Protein 3K01 (pdb70)

InterPro domains:
  IPR006059 Bacterial-type extracellular solute-binding protein [PF01547] (48-338)

Foldseek 3Di:
DDDAAAEEAEEEAQDDPQQQVVVVVLLCCLCVVGVRYHYHYDYDHNVCQLVVQCVCVVVVHDHGQKYKAKLLRLQQCVVVPWFAFCPPHLLCVPDDQFDPQQQVSQDDPHTGFWAGFFKKWKWKKFQQVLLVQLPHDDAQALVSLLVSQVSSCVRPVAAAEAQEQQFLLSLVQLLQLLVWAQADPVQQAGTCLPVSVLVSLVSVQCCVVSRNYDYDNPPRVVVRLLCCLARSHGIYMDMPVCLVSSCVGPSNVPVVRMAIGADHHYDHHGATAMIHITMGGTNSDPRNNVSSVSSSSCLDLVNSLSCCLSPVTHHRGNVNCPPVSNVPRPNCVRGVNNVVRYDHFPNHSCRVVLRVLSSVLSSCSNVPNDRSNVSSVSSSVVVCVVSVPGD

Organism: Streptomyces glaucescens (NCBI:txid1907)

Sequence (391 aa):
AMVELSGTVTFWDTSNEAEKATYQALAEGFEKEHPKVDVKYVNVPFGEANAKFKNAAGGNSGAPDVMRTTEEVAWVADFASIGYLAPLDGTPALDDGSDHLPQAAASTRYEGKTYAVPQVIDTLALFYNKELLTKAGVEVPGSVAELKTAAAEITEKTGATGLYLRGDDPYWFLPYLYGEGGDLVDEKNKTTVTVDDDEAGVRAYRVIKDLVDSKAAITDASSDGWNNMQNAFKSGKVAMMVNGPWAIEDVKAGARFKDAGNLGVAPVPAGSAGQGSPQGGWNLSSVYAGSKNLDASYAFVKYMSSSAKVQQQTTEKLSLLPTRTSVYEVPSVADNEMMVKFFKPAVDKAVERPWIAEGNALFEPIRLQMANVLSGETSPDEAAANTGDDAYRRKLLKDYK

Secondary structure (DSSP, 8-state):
------EEEEEEE---TTTHHHHHHHHHTHHHH-TTEEEEEEE--HHHHHHHHHHHHHTTSS--SEEEEEHHHHHHHHHTT-B---TTSGGG-S-TTB-HHHHHTTEETTEE--EEEEEEE-EEEEEHHHHHHHT-PPPSBHHHHHHHHHHHHHHHS-EEEE---S-GGGGHHHHHHTT--SEETTTTEE-TTSHHHHHHHHHHHHHHHTTSEE--SS-HHHHHHHHHHHTSEEEEEE-GGGHHHHHTSTT-SSGGGEEEEEPPB-SS---EEEEEEEEEEBTT-S-HHHHHHHHHHHHSHHHHHHHHHHH-PPBSBGGGGGSHHHHT-HHHHHHHHHHTTEEPPP-STTGGGGHHHHHHHHHHHHTTSS-HHHHHHHHHHHHHHHSTT--

Nearest PDB structures (foldseek):
  3k02-assembly1_A  TM=8.763E-01  e=1.739E-70  Streptomyces glaucescens
  8art-assembly2_B  TM=8.583E-01  e=4.465E-40  Streptomyces scabiei
  8art-assembly1_A  TM=8.569E-01  e=2.187E-39  Streptomyces scabiei
  3uor-assembly2_B  TM=8.998E-01  e=1.112E-26  Xanthomonas citri pv. citri str. 306
  6ffl-assembly1_A  TM=7.730E-01  e=4.616E-25  Bdellovibrio bacteriovorus HD100

Solvent-accessible surface area: 16245 Å² total; per-residue (Å²): 163,180,147,96,50,61,39,47,0,28,0,16,0,4,4,79,135,87,25,72,77,25,1,70,56,8,0,66,5,0,55,167,96,45,99,133,3,65,8,104,30,55,46,4,73,132,68,108,0,34,60,93,0,59,110,14,10,53,52,130,85,63,22,0,18,0,0,6,0,33,3,11,25,1,3,26,0,12,40,83,54,45,7,5,69,0,63,89,26,80,2,52,84,54,54,118,32,16,13,94,25,3,37,25,1,7,96,29,146,54,111,10,28,1,8,7,4,11,3,34,0,0,0,0,0,31,1,86,81,8,6,106,115,12,63,19,149,50,6,36,22,19,73,97,2,69,83,5,0,66,77,0,62,144,115,43,59,7,25,0,2,3,3,24,2,37,38,16,30,21,0,0,4,19,0,10,1,5,51,10,49,2,12,51,68,191,98,100,46,7,31,0,41,64,106,9,0,5,79,0,0,118,23,0,50,51,1,35,93,49,164,6,1,51,36,52,90,80,87,1,79,72,48,0,3,87,5,0,42,60,8,131,0,0,0,0,10,0,0,20,117,0,1,114,52,0,59,82,4,78,109,1,190,104,38,52,21,4,3,21,15,36,0,11,18,16,88,61,29,67,0,0,0,1,4,4,39,1,0,0,0,22,44,37,12,204,26,62,100,0,0,24,20,0,0,73,33,1,3,19,37,150,2,5,52,48,4,0,80,118,33,36,41,3,1,0,9,64,51,1,25,147,38,106,46,0,50,91,19,69,25,7,127,28,0,46,68,0,1,83,68,9,38,67,20,12,20,18,39,60,8,72,43,0,29,96,15,0,83,80,14,0,29,37,1,20,69,52,128,18,62,24,83,93,0,0,41,53,0,0,73,29,0,80,162,70,3,196,97,29,172

B-factor: mean 13.85, std 8.84, range [2.42, 70.07]

CATH classification: 3.40.190.10 (+1 more: 3.40.190.10)

Structure (mmCIF, N/CA/C/O backbone):
data_3K01
#
_entry.id   3K01
#
_cell.length_a   35.525
_cell.length_b   92.342
_cell.length_c   106.921
_cell.angle_alpha   90.000
_cell.angle_beta   90.000
_cell.angle_gamma   90.000
#
_symmetry.space_group_name_H-M   'P 21 21 21'
#
loop_
_entity.id
_entity.type
_entity.pdbx_description
1 polymer 'Acarbose/maltose binding protein GacH'
2 non-polymer 'SULFATE ION'
3 water water
#
loop_
_atom_site.group_PDB
_atom_site.id
_atom_site.type_symbol
_atom_site.label_atom_id
_atom_site.label_alt_id
_atom_site.label_comp_id
_atom_site.label_asym_id
_atom_site.label_entity_id
_atom_site.label_seq_id
_atom_site.pdbx_PDB_ins_code
_atom_site.Cartn_x
_atom_site.Cartn_y
_atom_site.Cartn_z
_atom_site.occupancy
_atom_site.B_iso_or_equiv
_atom_site.auth_seq_id
_atom_site.auth_comp_id
_atom_site.auth_asym_id
_atom_site.auth_atom_id
_atom_site.pdbx_PDB_model_num
ATOM 1 N N . ALA A 1 22 ? 50.766 3.157 60.334 1.00 17.92 14 ALA A N 1
ATOM 2 C CA . ALA A 1 22 ? 49.459 2.445 60.331 1.00 16.15 14 ALA A CA 1
ATOM 3 C C . ALA A 1 22 ? 48.513 3.035 59.281 1.00 15.11 14 ALA A C 1
ATOM 4 O O . ALA A 1 22 ? 48.477 4.250 59.057 1.00 15.07 14 ALA A O 1
ATOM 6 N N . MET A 1 23 ? 47.791 2.146 58.617 1.00 13.27 15 MET A N 1
ATOM 7 C CA . MET A 1 23 ? 46.782 2.505 57.622 1.00 13.06 15 MET A CA 1
ATOM 8 C C . MET A 1 23 ? 45.554 1.724 57.959 1.00 11.61 15 MET A C 1
ATOM 9 O O . MET A 1 23 ? 45.661 0.590 58.432 1.00 11.97 15 MET A O 1
ATOM 14 N N . VAL A 1 24 ? 44.383 2.274 57.684 1.00 10.78 16 VAL A N 1
ATOM 15 C CA . VAL A 1 24 ? 43.172 1.487 57.910 1.00 10.46 16 VAL A CA 1
ATOM 16 C C . VAL A 1 24 ? 43.025 0.422 56.809 1.00 11.91 16 VAL A C 1
ATOM 17 O O . VAL A 1 24 ? 43.535 0.565 55.687 1.00 12.08 16 VAL A O 1
ATOM 21 N N . GLU A 1 25 ? 42.314 -0.637 57.165 1.00 12.20 17 GLU A N 1
ATOM 22 C CA . GLU A 1 25 ? 41.994 -1.708 56.232 1.00 14.36 17 GLU A CA 1
ATOM 23 C C . GLU A 1 25 ? 40.532 -1.586 55.835 1.00 12.66 17 GLU A C 1
ATOM 24 O O . GLU A 1 25 ? 39.716 -0.968 56.529 1.00 12.59 17 GLU A O 1
ATOM 30 N N . LEU A 1 26 ? 40.190 -2.179 54.695 1.00 12.43 18 LEU A N 1
ATOM 31 C CA . LEU A 1 26 ? 38.784 -2.303 54.333 1.00 12.69 18 LEU A CA 1
ATOM 32 C C . LEU A 1 26 ? 38.007 -2.979 55.444 1.00 12.62 18 LEU A C 1
ATOM 33 O O . LEU A 1 26 ? 38.490 -3.919 56.070 1.00 13.30 18 LEU A O 1
ATOM 38 N N . SER A 1 27 ? 36.792 -2.507 55.682 1.00 13.39 19 SER A N 1
ATOM 39 C CA . SER A 1 27 ? 35.955 -3.085 56.723 1.00 14.72 19 SER A CA 1
ATOM 40 C C . SER A 1 27 ? 34.495 -2.988 56.314 1.00 15.85 19 SER A C 1
ATOM 41 O O . SER A 1 27 ? 34.197 -2.501 55.229 1.00 16.74 19 SER A O 1
ATOM 44 N N . GLY A 1 28 ? 33.612 -3.471 57.177 1.00 15.89 20 GLY A N 1
ATOM 45 C CA . GLY A 1 28 ? 32.178 -3.364 56.937 1.00 15.95 20 GLY A CA 1
ATOM 46 C C . GLY A 1 28 ? 31.646 -4.623 56.282 1.00 15.57 20 GLY A C 1
ATOM 47 O O . GLY A 1 28 ? 32.310 -5.658 56.267 1.00 17.36 20 GLY A O 1
ATOM 48 N N . THR A 1 29 ? 30.443 -4.512 55.731 1.00 15.46 21 THR A N 1
ATOM 49 C CA . THR A 1 29 ? 29.749 -5.656 55.135 1.00 14.78 21 THR A CA 1
ATOM 50 C C . THR A 1 29 ? 29.701 -5.478 53.630 1.00 13.37 21 THR A C 1
ATOM 51 O O . THR A 1 29 ? 29.525 -4.360 53.134 1.00 13.63 21 THR A O 1
ATOM 55 N N . VAL A 1 30 ? 29.904 -6.581 52.903 1.00 11.69 22 VAL A N 1
ATOM 56 C CA . VAL A 1 30 ? 29.584 -6.620 51.468 1.00 11.39 22 VAL A CA 1
ATOM 57 C C . VAL A 1 30 ? 28.591 -7.755 51.249 1.00 10.05 22 VAL A C 1
ATOM 58 O O . VAL A 1 30 ? 28.963 -8.926 51.354 1.00 10.28 22 VAL A O 1
ATOM 62 N N . THR A 1 31 ? 27.344 -7.387 50.964 1.00 9.86 23 THR A N 1
ATOM 63 C CA . THR A 1 31 ? 26.322 -8.368 50.608 1.00 9.75 23 THR A CA 1
ATOM 64 C C . THR A 1 31 ? 26.364 -8.569 49.107 1.00 9.13 23 THR A C 1
ATOM 65 O O . THR A 1 31 ? 26.257 -7.593 48.343 1.00 9.94 23 THR A O 1
ATOM 69 N N . PHE A 1 32 ? 26.574 -9.821 48.701 1.00 9.50 24 PHE A N 1
ATOM 70 C CA . PHE A 1 32 ? 26.710 -10.181 47.286 1.00 9.41 24 PHE A CA 1
ATOM 71 C C . PHE A 1 32 ? 25.570 -11.093 46.878 1.00 9.39 24 PHE A C 1
ATOM 72 O O . PHE A 1 32 ? 25.407 -12.159 47.470 1.00 9.71 24 PHE A O 1
ATOM 80 N N . TRP A 1 33 ? 24.782 -10.674 45.882 1.00 9.53 25 TRP A N 1
ATOM 81 C CA . TRP A 1 33 ? 23.754 -11.549 45.304 1.00 9.03 25 TRP A CA 1
ATOM 82 C C . TRP A 1 33 ? 24.268 -12.197 44.039 1.00 9.50 25 TRP A C 1
ATOM 83 O O . TRP A 1 33 ? 24.532 -11.521 43.029 1.00 9.61 25 TRP A O 1
ATOM 94 N N . ASP A 1 34 ? 24.445 -13.519 44.128 1.00 9.77 26 ASP A N 1
ATOM 95 C CA . ASP A 1 34 ? 24.906 -14.360 43.035 1.00 10.15 26 ASP A CA 1
ATOM 96 C C . ASP A 1 34 ? 23.724 -15.079 42.407 1.00 10.58 26 ASP A C 1
ATOM 97 O O . ASP A 1 34 ? 22.780 -15.451 43.100 1.00 13.02 26 ASP A O 1
ATOM 102 N N . THR A 1 35 ? 23.760 -15.246 41.091 1.00 11.05 27 THR A N 1
ATOM 103 C CA . THR A 1 35 ? 22.672 -15.936 40.360 1.00 11.16 27 THR A CA 1
ATOM 104 C C . THR A 1 35 ? 23.140 -17.288 39.794 1.00 11.59 27 THR A C 1
ATOM 105 O O . THR A 1 35 ? 22.412 -17.909 39.004 1.00 12.62 27 THR A O 1
ATOM 109 N N . SER A 1 36 ? 24.335 -17.745 40.148 1.00 11.46 28 SER A N 1
ATOM 110 C CA . SER A 1 36 ? 24.840 -18.999 39.605 1.00 11.77 28 SER A CA 1
ATOM 111 C C . SER A 1 36 ? 23.931 -20.173 40.003 1.00 12.45 28 SER A C 1
ATOM 112 O O . SER A 1 36 ? 23.157 -20.108 40.972 1.00 12.33 28 SER A O 1
ATOM 115 N N . ASN A 1 37 ? 24.015 -21.240 39.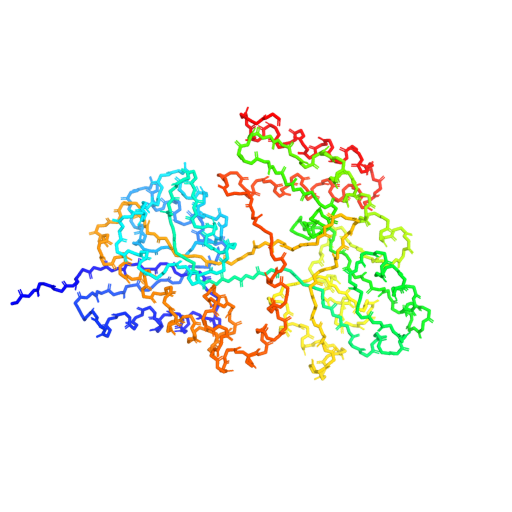217 1.00 13.62 29 ASN A N 1
ATOM 116 C CA . ASN A 1 37 ? 23.086 -22.364 39.393 1.00 13.85 29 ASN A CA 1
ATOM 117 C C . ASN A 1 37 ? 23.439 -23.307 40.550 1.00 14.18 29 ASN A C 1
ATOM 118 O O . ASN A 1 37 ? 24.442 -23.132 41.255 1.00 13.30 29 ASN A O 1
ATOM 123 N N . GLU A 1 38 ? 22.600 -24.328 40.727 1.00 14.95 30 GLU A N 1
ATOM 124 C CA . GLU A 1 38 ? 22.763 -25.278 41.825 1.00 16.45 30 GLU A CA 1
ATOM 125 C C . GLU A 1 38 ? 24.153 -25.908 41.882 1.00 15.94 30 GLU A C 1
ATOM 126 O O . GLU A 1 38 ? 24.706 -26.091 42.969 1.00 16.70 30 GLU A O 1
ATOM 132 N N . ALA A 1 39 ? 24.701 -26.243 40.716 1.00 15.91 31 ALA A N 1
ATOM 133 C CA . ALA A 1 39 ? 25.999 -26.895 40.633 1.00 15.66 31 ALA A CA 1
ATOM 134 C C . ALA A 1 39 ? 27.152 -25.911 40.823 1.00 14.97 31 ALA A C 1
ATOM 135 O O . ALA A 1 39 ? 28.268 -26.315 41.148 1.00 14.92 31 ALA A O 1
ATOM 137 N N . GLU A 1 40 ? 26.886 -24.626 40.572 1.00 13.29 32 GLU A N 1
ATOM 138 C CA . GLU A 1 40 ? 27.935 -23.594 40.609 1.00 12.96 32 GLU A CA 1
ATOM 139 C C . GLU A 1 40 ? 28.038 -22.867 41.938 1.00 11.98 32 GLU A C 1
ATOM 140 O O . GLU A 1 40 ? 29.092 -22.322 42.255 1.00 11.93 32 GLU A O 1
ATOM 146 N N . LYS A 1 41 ? 26.952 -22.865 42.713 1.00 12.09 33 LYS A N 1
ATOM 147 C CA . LYS A 1 41 ? 26.849 -21.905 43.823 1.00 11.68 33 LYS A CA 1
ATOM 148 C C . LYS A 1 41 ? 27.795 -22.184 44.986 1.00 12.21 33 LYS A C 1
ATOM 149 O O . LYS A 1 41 ? 28.256 -21.240 45.636 1.00 11.92 33 LYS A O 1
ATOM 155 N N . ALA A 1 42 ? 28.112 -23.451 45.253 1.00 12.02 34 ALA A N 1
ATOM 156 C CA . ALA A 1 42 ? 29.082 -23.748 46.325 1.00 12.43 34 ALA A CA 1
ATOM 157 C C . ALA A 1 42 ? 30.449 -23.149 45.996 1.00 12.36 34 ALA A C 1
ATOM 158 O O . ALA A 1 42 ? 31.106 -22.560 46.849 1.00 12.48 34 ALA A O 1
ATOM 160 N N . THR A 1 43 ? 30.865 -23.291 44.743 1.00 12.04 35 THR A N 1
ATOM 161 C CA . THR A 1 43 ? 32.144 -22.741 44.309 1.00 11.99 35 THR A CA 1
ATOM 162 C C . THR A 1 43 ? 32.125 -21.220 44.373 1.00 11.46 35 THR A C 1
ATOM 163 O O . THR A 1 43 ? 33.090 -20.601 44.866 1.00 10.93 35 THR A O 1
ATOM 167 N N . TYR A 1 44 ? 31.050 -20.615 43.873 1.00 10.12 36 TYR A N 1
ATOM 168 C CA . TYR A 1 44 ? 31.007 -19.156 43.890 1.00 10.13 36 TYR A CA 1
ATOM 169 C C . TYR A 1 44 ? 30.946 -18.592 45.314 1.00 10.71 36 TYR A C 1
ATOM 170 O O . TYR A 1 44 ? 31.545 -17.533 45.570 1.00 10.67 36 TYR A O 1
ATOM 179 N N . GLN A 1 45 ? 30.240 -19.265 46.234 1.00 10.11 37 GLN A N 1
ATOM 180 C CA . GLN A 1 45 ? 30.231 -18.836 47.623 1.00 10.98 37 GLN A CA 1
ATOM 181 C C . GLN A 1 45 ? 31.636 -18.897 48.208 1.00 11.50 37 GLN A C 1
ATOM 182 O O . GLN A 1 45 ? 32.060 -17.974 48.909 1.00 10.62 37 GLN A O 1
ATOM 188 N N . ALA A 1 46 ? 32.367 -19.974 47.930 1.00 11.25 38 ALA A N 1
ATOM 189 C CA . ALA A 1 46 ? 33.732 -20.087 48.440 1.00 11.51 38 ALA A CA 1
ATOM 190 C C . ALA A 1 46 ? 34.627 -19.007 47.851 1.00 10.97 38 ALA A C 1
ATOM 191 O O . ALA A 1 46 ? 35.456 -18.419 48.561 1.00 11.59 38 ALA A O 1
ATOM 193 N N . LEU A 1 47 ? 34.482 -18.735 46.544 1.00 11.38 39 LEU A N 1
ATOM 194 C CA . LEU A 1 47 ? 35.277 -17.670 45.924 1.00 11.58 39 LEU A CA 1
ATOM 195 C C . LEU A 1 47 ? 34.941 -16.317 46.556 1.00 10.47 39 LEU A C 1
ATOM 196 O O . LEU A 1 47 ? 35.845 -15.563 46.918 1.00 11.70 39 LEU A O 1
ATOM 201 N N . ALA A 1 48 ? 33.660 -16.030 46.729 1.00 10.12 40 ALA A N 1
ATOM 202 C CA . ALA A 1 48 ? 33.254 -14.752 47.317 1.00 10.99 40 ALA A CA 1
ATOM 203 C C . ALA A 1 48 ? 33.804 -14.604 48.731 1.00 11.62 40 ALA A C 1
ATOM 204 O O . ALA A 1 48 ? 34.356 -13.561 49.089 1.00 12.01 40 ALA A O 1
ATOM 206 N N . GLU A 1 49 ? 33.692 -15.658 49.524 1.00 11.23 41 GLU A N 1
ATOM 207 C CA . GLU A 1 49 ? 34.141 -15.600 50.901 1.00 12.24 41 GLU A CA 1
ATOM 208 C C . GLU A 1 49 ? 35.668 -15.532 50.976 1.00 12.51 41 GLU A C 1
ATOM 209 O O . GLU A 1 49 ? 36.220 -15.029 51.959 1.00 13.34 41 GLU A O 1
ATOM 215 N N . GLY A 1 50 ? 36.360 -15.999 49.935 1.00 12.46 42 GLY A N 1
ATOM 216 C CA . GLY A 1 50 ? 37.799 -15.880 49.851 1.00 13.09 42 GLY A CA 1
ATOM 217 C C . GLY A 1 50 ? 38.288 -14.435 49.887 1.00 13.68 42 GLY A C 1
ATOM 218 O O . GLY A 1 50 ? 39.463 -14.185 50.184 1.00 14.41 42 GLY A O 1
ATOM 219 N N . PHE A 1 51 ? 37.417 -13.478 49.576 1.00 13.20 43 PHE A N 1
ATOM 220 C CA . PHE A 1 51 ? 37.778 -12.055 49.679 1.00 13.53 43 PHE A CA 1
ATOM 221 C C . PHE A 1 51 ? 38.268 -11.747 51.098 1.00 14.84 43 PHE A C 1
ATOM 222 O O . PHE A 1 51 ? 39.140 -10.879 51.306 1.00 15.19 43 PHE A O 1
ATOM 230 N N . GLU A 1 52 ? 37.724 -12.473 52.068 1.00 15.00 44 GLU A N 1
ATOM 231 C CA . GLU A 1 52 ? 38.030 -12.213 53.477 1.00 17.39 44 GLU A CA 1
ATOM 232 C C . GLU A 1 52 ? 39.451 -12.612 53.859 1.00 18.97 44 GLU A C 1
ATOM 233 O O . GLU A 1 52 ? 39.948 -12.141 54.881 1.00 19.15 44 GLU A O 1
ATOM 239 N N . LYS A 1 53 ? 40.093 -13.478 53.074 1.00 19.66 45 LYS A N 1
ATOM 240 C CA . LYS A 1 53 ? 41.494 -13.845 53.317 1.00 21.85 45 LYS A CA 1
ATOM 241 C C . LYS A 1 53 ? 42.392 -12.617 53.269 1.00 21.90 45 LYS A C 1
ATOM 242 O O . LYS A 1 53 ? 43.184 -12.390 54.191 1.00 22.85 45 LYS A O 1
ATOM 248 N N . GLU A 1 54 ? 42.268 -11.813 52.214 1.00 22.08 46 GLU A N 1
ATOM 249 C CA . GLU A 1 54 ? 43.085 -10.616 52.115 1.00 22.04 46 GLU A CA 1
ATOM 250 C C . GLU A 1 54 ? 42.438 -9.401 52.778 1.00 20.77 46 GLU A C 1
ATOM 251 O O . GLU A 1 54 ? 43.088 -8.368 52.897 1.00 20.86 46 GLU A O 1
ATOM 257 N N . HIS A 1 55 ? 41.177 -9.530 53.209 1.00 19.19 47 HIS A N 1
ATOM 258 C CA . HIS A 1 55 ? 40.456 -8.434 53.899 1.00 18.77 47 HIS A CA 1
ATOM 259 C C . HIS A 1 55 ? 39.641 -8.936 55.092 1.00 18.74 47 HIS A C 1
ATOM 260 O O . HIS A 1 55 ? 38.403 -8.948 55.064 1.00 17.52 47 HIS A O 1
ATO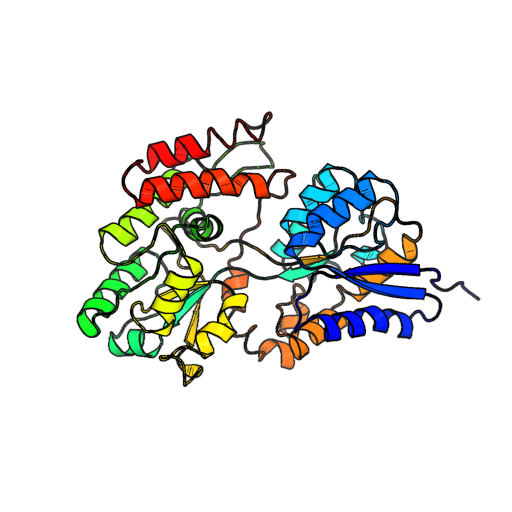M 267 N N . PRO A 1 56 ? 40.338 -9.352 56.171 1.00 19.22 48 PRO A N 1
ATOM 268 C CA . PRO A 1 56 ? 39.657 -10.051 57.264 1.00 19.23 48 PRO A CA 1
ATOM 269 C C . PRO A 1 56 ? 38.615 -9.249 58.040 1.00 18.66 48 PRO A C 1
ATOM 270 O O . PRO A 1 56 ? 37.801 -9.824 58.765 1.00 19.56 48 PRO A O 1
ATOM 274 N N . LYS A 1 57 ? 38.626 -7.926 57.879 1.00 18.13 49 LYS A N 1
ATOM 275 C CA . LYS A 1 57 ? 37.674 -7.078 58.575 1.00 17.63 49 LYS A CA 1
ATOM 276 C C . LYS A 1 57 ? 36.393 -6.843 57.762 1.00 16.80 49 LYS A C 1
ATOM 277 O O . LYS A 1 57 ? 35.456 -6.203 58.239 1.00 17.36 49 LYS A O 1
ATOM 283 N N . VAL A 1 58 ? 36.367 -7.347 56.526 1.00 16.15 50 VAL A N 1
ATOM 284 C CA . VAL A 1 58 ? 35.137 -7.318 55.728 1.00 15.60 50 VAL A CA 1
ATOM 285 C C . VAL A 1 58 ? 34.323 -8.589 55.944 1.00 15.63 50 VAL A C 1
ATOM 286 O O . VAL A 1 58 ? 34.861 -9.698 55.908 1.00 16.33 50 VAL A O 1
ATOM 290 N N . ASP A 1 59 ? 33.032 -8.406 56.190 1.00 14.50 51 ASP A N 1
ATOM 291 C CA . ASP A 1 59 ? 32.099 -9.520 56.297 1.00 14.99 51 ASP A CA 1
ATOM 292 C C . ASP A 1 59 ? 31.405 -9.682 54.939 1.00 13.36 51 ASP A C 1
ATOM 293 O O . ASP A 1 59 ? 30.514 -8.893 54.594 1.00 13.25 51 ASP A O 1
ATOM 298 N N . VAL A 1 60 ? 31.819 -10.689 54.180 1.00 13.19 52 VAL A N 1
ATOM 299 C CA . VAL A 1 60 ? 31.121 -11.034 52.940 1.00 12.71 52 VAL A CA 1
ATOM 300 C C . VAL A 1 60 ? 29.878 -11.870 53.239 1.00 13.08 52 VAL A C 1
ATOM 301 O O . VAL A 1 60 ? 29.978 -12.967 53.816 1.00 12.91 52 VAL A O 1
ATOM 305 N N . LYS A 1 61 ? 28.716 -11.355 52.850 1.00 11.41 53 LYS A N 1
ATOM 306 C CA . LYS A 1 61 ? 27.450 -12.070 52.987 1.00 12.58 53 LYS A CA 1
ATOM 307 C C . LYS A 1 61 ? 26.981 -12.520 51.610 1.00 11.58 53 LYS A C 1
ATOM 308 O O . LYS A 1 61 ? 26.381 -11.745 50.841 1.00 11.85 53 LYS A O 1
ATOM 314 N N . TYR A 1 62 ? 27.276 -13.778 51.314 1.00 11.59 54 TYR A N 1
ATOM 315 C CA . TYR A 1 62 ? 26.889 -14.415 50.063 1.00 10.99 54 TYR A CA 1
ATOM 316 C C . TYR A 1 62 ? 25.416 -14.815 50.096 1.00 11.87 54 TYR A C 1
ATOM 317 O O . TYR A 1 62 ? 24.975 -15.469 51.056 1.00 12.09 54 TYR A O 1
ATOM 326 N N . VAL A 1 63 ? 24.664 -14.467 49.050 1.00 11.31 55 VAL A N 1
ATOM 327 C CA . VAL A 1 63 ? 23.293 -14.917 48.890 1.00 12.04 55 VAL A CA 1
ATOM 328 C C . VAL A 1 63 ? 23.111 -15.432 47.471 1.00 11.94 55 VAL A C 1
ATOM 329 O O . VAL A 1 63 ? 23.468 -14.737 46.510 1.00 12.43 55 VAL A O 1
ATOM 333 N N . ASN A 1 64 ? 22.566 -16.638 47.310 1.00 11.51 56 ASN A N 1
ATOM 334 C CA . ASN A 1 64 ? 22.256 -17.134 45.975 1.00 12.09 56 ASN A CA 1
ATOM 335 C C . ASN A 1 64 ? 20.806 -16.807 45.660 1.00 12.62 56 ASN A C 1
ATOM 336 O O . ASN A 1 64 ? 19.911 -17.071 46.463 1.00 13.92 56 ASN A O 1
ATOM 341 N N . VAL A 1 65 ? 20.582 -16.201 44.501 1.00 12.83 57 VAL A N 1
ATOM 342 C CA . VAL A 1 65 ? 19.246 -15.829 44.051 1.00 13.08 57 VAL A CA 1
ATOM 343 C C . VAL A 1 65 ? 19.051 -16.516 42.688 1.00 14.05 57 VAL A C 1
ATOM 344 O O . VAL A 1 65 ? 19.853 -16.323 41.776 1.00 14.53 57 VAL A O 1
ATOM 348 N N . PRO A 1 66 ? 17.987 -17.329 42.546 1.00 14.71 58 PRO A N 1
ATOM 349 C CA . PRO A 1 66 ? 17.736 -17.993 41.263 1.00 15.50 58 PRO A CA 1
ATOM 350 C C . PRO A 1 66 ? 17.775 -16.991 40.115 1.00 15.01 58 PRO A C 1
ATOM 351 O O . PRO A 1 66 ? 17.157 -15.920 40.219 1.00 14.71 58 PRO A O 1
ATOM 355 N N . PHE A 1 67 ? 18.468 -17.320 39.028 1.00 14.94 59 PHE A N 1
ATOM 356 C CA . PHE A 1 67 ? 18.722 -16.307 38.002 1.00 15.20 59 PHE A CA 1
ATOM 357 C C . PHE A 1 67 ? 17.419 -15.698 37.482 1.00 14.95 59 PHE A C 1
ATOM 358 O O . PHE A 1 67 ? 17.370 -14.506 37.185 1.00 15.23 59 PHE A O 1
ATOM 366 N N . GLY A 1 68 ? 16.376 -16.516 37.359 1.00 14.64 60 GLY A N 1
ATOM 367 C CA . GLY A 1 68 ? 15.101 -16.064 36.799 1.00 14.23 60 GLY A CA 1
ATOM 368 C C . GLY A 1 68 ? 14.285 -15.201 37.742 1.00 14.12 60 GLY A C 1
ATOM 369 O O . GLY A 1 68 ? 13.236 -14.671 37.363 1.00 13.65 60 GLY A O 1
ATOM 370 N N . GLU A 1 69 ? 14.755 -15.050 38.982 1.00 14.09 61 GLU A N 1
ATOM 371 C CA . GLU A 1 69 ? 14.095 -14.198 39.978 1.00 14.25 61 GLU A CA 1
ATOM 372 C C . GLU A 1 69 ? 14.895 -12.938 40.313 1.00 13.30 61 GLU A C 1
ATOM 373 O O . GLU A 1 69 ? 14.377 -12.003 40.938 1.00 12.95 61 GLU A O 1
ATOM 379 N N . ALA A 1 70 ? 16.156 -12.921 39.892 1.00 12.03 62 ALA A N 1
ATOM 380 C CA . ALA A 1 70 ? 17.128 -11.936 40.410 1.00 11.07 62 ALA A CA 1
ATOM 381 C C . ALA A 1 70 ? 16.860 -10.513 39.916 1.00 11.03 62 ALA A C 1
ATOM 382 O O . ALA A 1 70 ? 17.030 -9.544 40.681 1.00 11.60 62 ALA A O 1
ATOM 384 N N . ASN A 1 71 ? 16.448 -10.360 38.660 1.00 10.31 63 ASN A N 1
ATOM 385 C CA . ASN A 1 71 ? 16.202 -9.020 38.120 1.00 10.45 63 ASN A CA 1
ATOM 386 C C . ASN A 1 71 ? 15.118 -8.294 38.905 1.00 10.85 63 ASN A C 1
ATOM 387 O O . ASN A 1 71 ? 15.314 -7.165 39.370 1.00 10.28 63 ASN A O 1
ATOM 392 N N . ALA A 1 72 ? 13.980 -8.954 39.091 1.00 10.72 64 ALA A N 1
ATOM 393 C CA . ALA A 1 72 ? 12.885 -8.369 39.842 1.00 11.41 64 ALA A CA 1
ATOM 394 C C . ALA A 1 72 ? 13.233 -8.180 41.323 1.00 10.84 64 ALA A C 1
ATOM 395 O O . ALA A 1 72 ? 12.886 -7.166 41.913 1.00 12.17 64 ALA A O 1
ATOM 397 N N . LYS A 1 73 ? 13.931 -9.140 41.915 1.00 10.66 65 LYS A N 1
ATOM 398 C CA . LYS A 1 73 ? 14.277 -9.029 43.330 1.00 11.28 65 LYS A CA 1
ATOM 399 C C . LYS A 1 73 ? 15.160 -7.798 43.562 1.00 10.75 65 LYS A C 1
ATOM 400 O O . LYS A 1 73 ? 14.970 -7.047 44.516 1.00 10.69 65 LYS A O 1
ATOM 406 N N . PHE A 1 74 ? 16.110 -7.574 42.653 1.00 9.90 66 PHE A N 1
ATOM 407 C CA . PHE A 1 74 ? 17.036 -6.454 42.806 1.00 9.70 66 PHE A CA 1
ATOM 408 C C . PHE A 1 74 ? 16.300 -5.141 42.603 1.00 9.85 66 PHE A C 1
ATOM 409 O O . PHE A 1 74 ? 16.445 -4.200 43.401 1.00 9.96 66 PHE A O 1
ATOM 417 N N . LYS A 1 75 ? 15.466 -5.076 41.566 1.00 9.51 67 LYS A N 1
ATOM 418 C CA . LYS A 1 75 ? 14.723 -3.845 41.334 1.00 10.08 67 LYS A CA 1
ATOM 419 C C . LYS A 1 75 ? 13.794 -3.513 42.489 1.00 10.64 67 LYS A C 1
ATOM 420 O O . LYS A 1 75 ? 13.641 -2.348 42.843 1.00 10.83 67 LYS A O 1
ATOM 426 N N . ASN A 1 76 ? 13.152 -4.522 43.049 1.00 11.18 68 ASN A N 1
ATOM 427 C CA . ASN A 1 76 ? 12.237 -4.290 44.164 1.00 11.61 68 ASN A CA 1
ATOM 428 C C . ASN A 1 76 ? 12.950 -3.802 45.421 1.00 11.36 68 ASN A C 1
ATOM 429 O O . ASN A 1 76 ? 12.456 -2.911 46.108 1.00 11.44 68 ASN A O 1
ATOM 434 N N . ALA A 1 77 ? 14.105 -4.386 45.714 1.00 10.48 69 ALA A N 1
ATOM 435 C CA . ALA A 1 77 ? 14.865 -3.974 46.901 1.00 10.45 69 ALA A CA 1
ATOM 436 C C . ALA A 1 77 ? 15.384 -2.559 46.722 1.00 10.66 69 ALA A C 1
ATOM 437 O O . ALA A 1 77 ? 15.225 -1.714 47.601 1.00 11.30 69 ALA A O 1
ATOM 439 N N . ALA A 1 78 ? 15.986 -2.276 45.563 1.00 9.98 70 ALA A N 1
ATOM 440 C CA . ALA A 1 78 ? 16.483 -0.922 45.303 1.00 10.37 70 ALA A CA 1
ATOM 441 C C . ALA A 1 78 ? 15.353 0.109 45.296 1.00 11.29 70 ALA A C 1
ATOM 442 O O . ALA A 1 78 ? 15.463 1.199 45.862 1.00 11.20 70 ALA A O 1
ATOM 444 N N . GLY A 1 79 ? 14.245 -0.241 44.654 1.00 10.84 71 GLY A N 1
ATOM 445 C CA . GLY A 1 79 ? 13.108 0.679 44.587 1.00 12.56 71 GLY A CA 1
ATOM 446 C C . GLY A 1 79 ? 12.447 0.952 45.934 1.00 13.05 71 GLY A C 1
ATOM 447 O O . GLY A 1 79 ? 11.768 1.975 46.099 1.00 14.01 71 GLY A O 1
ATOM 448 N N . GLY A 1 80 ? 12.629 0.039 46.887 1.00 13.18 72 GLY A N 1
ATOM 449 C CA . GLY A 1 80 ? 12.127 0.260 48.242 1.00 13.08 72 GLY A CA 1
ATOM 450 C C . GLY A 1 80 ? 13.160 0.811 49.200 1.00 12.48 72 GLY A C 1
ATOM 451 O O . GLY A 1 80 ? 12.890 0.950 50.400 1.00 11.96 72 GLY A O 1
ATOM 452 N N . ASN A 1 81 ? 14.336 1.149 48.672 1.00 11.49 73 ASN A N 1
ATOM 453 C CA . ASN A 1 81 ? 15.431 1.686 49.474 1.00 11.14 73 ASN A CA 1
ATOM 454 C C . ASN A 1 81 ? 15.760 0.824 50.689 1.00 10.86 73 ASN A C 1
ATOM 455 O O . ASN A 1 81 ? 16.099 1.348 51.747 1.00 12.08 73 ASN A O 1
ATOM 460 N N . SER A 1 82 ? 15.681 -0.495 50.538 1.00 10.37 74 SER A N 1
ATOM 461 C CA . SER A 1 82 ? 15.874 -1.403 51.680 1.00 12.35 74 SER A CA 1
ATOM 462 C C . SER A 1 82 ? 16.199 -2.822 51.236 1.00 11.90 74 SER A C 1
ATOM 463 O O . SER A 1 82 ? 15.521 -3.387 50.374 1.00 12.83 74 SER A O 1
ATOM 466 N N . GLY A 1 83 ? 17.246 -3.390 51.828 1.00 11.04 75 GLY A N 1
ATOM 467 C CA . GLY A 1 83 ? 17.548 -4.801 51.597 1.00 11.98 75 GLY A CA 1
ATOM 468 C C . GLY A 1 83 ? 18.266 -5.080 50.285 1.00 11.44 75 GLY A C 1
ATOM 469 O O . GLY A 1 83 ? 18.437 -6.256 49.921 1.00 12.89 75 GLY A O 1
ATOM 470 N N . ALA A 1 84 ? 18.698 -4.039 49.570 1.00 10.71 76 ALA A N 1
ATOM 471 C CA . ALA A 1 84 ? 19.436 -4.248 48.325 1.00 10.02 76 ALA A CA 1
ATOM 472 C C . ALA A 1 84 ? 20.851 -4.722 48.643 1.00 10.14 76 ALA A C 1
ATOM 473 O O . ALA A 1 84 ? 21.452 -4.322 49.645 1.00 10.55 76 ALA A O 1
ATOM 475 N N . PRO A 1 85 ? 21.419 -5.562 47.781 1.00 9.09 77 PRO A N 1
ATOM 476 C CA . PRO A 1 85 ? 22.790 -6.021 48.005 1.00 9.04 77 PRO A CA 1
ATOM 477 C C . PRO A 1 85 ? 23.754 -4.886 47.723 1.00 8.44 77 PRO A C 1
ATOM 478 O O . PRO A 1 85 ? 23.390 -3.916 47.060 1.00 9.78 77 PRO A O 1
ATOM 482 N N . ASP A 1 86 ? 24.983 -5.006 48.217 1.00 8.39 78 ASP A N 1
ATOM 483 C CA . ASP A 1 86 ? 26.041 -4.090 47.796 1.00 8.17 78 ASP A CA 1
ATOM 484 C C . ASP A 1 86 ? 26.519 -4.401 46.373 1.00 7.16 78 ASP A C 1
ATOM 485 O O . ASP A 1 86 ? 26.816 -3.490 45.603 1.00 8.32 78 ASP A O 1
ATOM 490 N N . VAL A 1 87 ? 26.648 -5.705 46.084 1.00 8.01 79 VAL A N 1
ATOM 491 C CA . VAL A 1 87 ? 27.150 -6.150 44.806 1.00 7.47 79 VAL A CA 1
ATOM 492 C C . VAL A 1 87 ? 26.142 -7.121 44.199 1.00 8.67 79 VAL A C 1
ATOM 493 O O . VAL A 1 87 ? 25.677 -8.045 44.861 1.00 8.51 79 VAL A O 1
ATOM 497 N N . MET A 1 88 ? 25.834 -6.891 42.928 1.00 8.33 80 MET A N 1
ATOM 498 C CA . MET A 1 88 ? 24.806 -7.684 42.223 1.00 9.13 80 MET A CA 1
ATOM 499 C C . MET A 1 88 ? 25.454 -8.322 41.006 1.00 8.61 80 MET A C 1
ATOM 500 O O . MET A 1 88 ? 26.041 -7.622 40.164 1.00 8.99 80 MET A O 1
ATOM 505 N N . ARG A 1 89 ? 25.304 -9.644 40.877 1.00 9.36 81 ARG A N 1
ATOM 506 C CA . ARG A 1 89 ? 25.695 -10.303 39.615 1.00 9.59 81 ARG A CA 1
ATOM 507 C C . ARG A 1 89 ? 24.682 -9.895 38.535 1.00 9.64 81 ARG A C 1
ATOM 508 O O . ARG A 1 89 ? 23.471 -10.068 38.722 1.00 10.23 81 ARG A O 1
ATOM 516 N N . THR A 1 90 ? 25.188 -9.355 37.424 1.00 8.70 82 THR A N 1
ATOM 517 C CA A THR A 1 90 ? 24.340 -8.666 36.437 0.50 9.20 82 THR A CA 1
ATOM 518 C CA B THR A 1 90 ? 24.357 -8.667 36.474 0.50 8.95 82 THR A CA 1
ATOM 519 C C . THR A 1 90 ? 24.513 -9.274 35.063 1.00 8.67 82 THR A C 1
ATOM 520 O O . THR A 1 90 ? 25.615 -9.315 34.532 1.00 8.05 82 THR A O 1
ATOM 527 N N . GLU A 1 91 ? 23.427 -9.775 34.469 1.00 8.55 83 GLU A N 1
ATOM 528 C CA A GLU A 1 91 ? 23.549 -10.328 33.132 0.50 8.31 83 GLU A CA 1
ATOM 529 C CA B GLU A 1 91 ? 23.516 -10.318 33.104 0.50 9.01 83 GLU A CA 1
ATOM 530 C C . GLU A 1 91 ? 23.958 -9.183 32.209 1.00 8.37 83 GLU A C 1
ATOM 531 O O . GLU A 1 91 ? 23.725 -8.019 32.532 1.00 7.60 83 GLU A O 1
ATOM 542 N N . VAL A 1 92 ? 24.583 -9.481 31.069 1.00 8.25 84 VAL A N 1
ATOM 543 C CA . VAL A 1 92 ? 25.085 -8.397 30.231 1.00 8.52 84 VAL A CA 1
ATOM 544 C C . VAL A 1 92 ? 24.021 -7.331 29.902 1.00 8.19 84 VAL A C 1
ATOM 545 O O . VAL A 1 92 ? 24.323 -6.134 29.915 1.00 8.93 84 VAL A O 1
ATOM 549 N N . ALA A 1 93 ? 22.793 -7.740 29.601 1.00 8.04 85 ALA A N 1
ATOM 550 C CA . ALA A 1 93 ? 21.719 -6.780 29.273 1.00 8.83 85 ALA A CA 1
ATOM 551 C C . ALA A 1 93 ? 21.220 -6.053 30.519 1.00 8.44 85 ALA A C 1
ATOM 552 O O . ALA A 1 93 ? 20.631 -4.967 30.429 1.00 9.15 85 ALA A O 1
ATOM 554 N N . TRP A 1 94 ? 21.433 -6.638 31.695 1.00 7.77 86 TRP A N 1
ATOM 555 C CA . TRP A 1 94 ? 20.909 -6.043 32.925 1.00 7.89 86 TRP A CA 1
ATOM 556 C C . TRP A 1 94 ? 21.717 -4.814 33.335 1.00 8.60 86 TRP A C 1
ATOM 557 O O . TRP A 1 94 ? 21.211 -4.014 34.125 1.00 8.12 86 TRP A O 1
ATOM 568 N N . VAL A 1 95 ? 22.950 -4.658 32.855 1.00 7.74 87 VAL A N 1
ATOM 569 C CA . VAL A 1 95 ? 23.719 -3.470 33.213 1.00 7.97 87 VAL A CA 1
ATOM 570 C C . VAL A 1 95 ? 22.967 -2.218 32.787 1.00 7.80 87 VAL A C 1
ATOM 571 O O . VAL A 1 95 ? 22.721 -1.344 33.628 1.00 8.27 87 VAL A O 1
ATOM 575 N N . ALA A 1 96 ? 22.592 -2.119 31.520 1.00 7.94 88 ALA A N 1
ATOM 576 C CA . ALA A 1 96 ? 21.859 -0.944 31.056 1.00 7.72 88 ALA A CA 1
ATOM 577 C C . ALA A 1 96 ? 20.462 -0.889 31.664 1.00 9.24 88 ALA A C 1
ATOM 578 O O . ALA A 1 96 ? 19.969 0.202 31.963 1.00 8.82 88 ALA A O 1
ATOM 580 N N . ASP A 1 97 ? 19.833 -2.041 31.875 1.00 8.25 89 ASP A N 1
ATOM 581 C CA . ASP A 1 97 ? 18.509 -2.113 32.501 1.00 9.13 89 ASP A CA 1
ATOM 582 C C . ASP A 1 97 ? 18.603 -1.417 33.874 1.00 8.85 89 ASP A C 1
ATOM 583 O O . ASP A 1 97 ? 17.905 -0.423 34.146 1.00 9.45 89 ASP A O 1
ATOM 588 N N . PHE A 1 98 ? 19.474 -1.900 34.746 1.00 8.00 90 PHE A N 1
ATOM 589 C CA . PHE A 1 98 ? 19.561 -1.349 36.112 1.00 7.86 90 PHE A CA 1
ATOM 590 C C . PHE A 1 98 ? 20.132 0.065 36.098 1.00 7.97 90 PHE A C 1
ATOM 591 O O . PHE A 1 98 ? 19.688 0.906 36.881 1.00 8.30 90 PHE A O 1
ATOM 599 N N . ALA A 1 99 ? 21.116 0.352 35.252 1.00 7.85 91 ALA A N 1
ATOM 600 C CA . ALA A 1 99 ? 21.717 1.697 35.267 1.00 8.22 91 ALA A CA 1
ATOM 601 C C . ALA A 1 99 ? 20.712 2.736 34.783 1.00 9.11 91 ALA A C 1
ATOM 602 O O . ALA A 1 99 ? 20.713 3.883 35.285 1.00 9.26 91 ALA A O 1
ATOM 604 N N . SER A 1 100 ? 19.881 2.368 33.811 1.00 8.49 92 SER A N 1
ATOM 605 C CA . SER A 1 100 ? 18.921 3.290 33.238 1.00 8.44 92 SER A CA 1
ATOM 606 C C . SER A 1 100 ? 17.884 3.756 34.230 1.00 8.61 92 SER A C 1
ATOM 607 O O . SER A 1 100 ? 17.218 4.771 33.964 1.00 9.08 92 SER A O 1
ATOM 610 N N . ILE A 1 101 ? 17.707 3.015 35.324 1.00 8.03 93 ILE A N 1
ATOM 611 C CA . ILE A 1 101 ? 16.757 3.404 36.390 1.00 8.98 93 ILE A CA 1
ATOM 612 C C . ILE A 1 101 ? 17.457 3.787 37.692 1.00 9.08 93 ILE A C 1
ATOM 613 O O . ILE A 1 101 ? 16.843 3.855 38.751 1.00 9.25 93 ILE A O 1
ATOM 618 N N . GLY A 1 102 ? 18.744 4.102 37.571 1.00 8.46 94 GLY A N 1
ATOM 619 C CA . GLY A 1 102 ? 19.451 4.775 38.658 1.00 9.13 94 GLY A CA 1
ATOM 620 C C . GLY A 1 102 ? 19.958 3.848 39.748 1.00 9.05 94 GLY A C 1
ATOM 621 O O . GLY A 1 102 ? 20.340 4.302 40.841 1.00 10.23 94 GLY A O 1
ATOM 622 N N . TYR A 1 103 ? 19.978 2.534 39.525 1.00 7.87 95 TYR A N 1
ATOM 623 C CA . TYR A 1 103 ? 20.316 1.613 40.615 1.00 8.88 95 TYR A CA 1
ATOM 624 C C . TYR A 1 103 ? 21.776 1.145 40.699 1.00 8.96 95 TYR A C 1
ATOM 625 O O . TYR A 1 103 ? 22.114 0.412 41.642 1.00 8.69 95 TYR A O 1
ATOM 634 N N . LEU A 1 104 ? 22.611 1.563 39.748 1.00 8.11 96 LEU A N 1
ATOM 635 C CA . LEU A 1 104 ? 24.022 1.163 39.755 1.00 7.51 96 LEU A CA 1
ATOM 636 C C . LEU A 1 104 ? 24.961 2.315 40.012 1.00 8.25 96 LEU A C 1
ATOM 637 O O . LEU A 1 104 ? 24.792 3.399 39.443 1.00 8.71 96 LEU A O 1
ATOM 642 N N . ALA A 1 105 ? 25.964 2.060 40.843 1.00 8.02 97 ALA A N 1
ATOM 643 C CA . ALA A 1 105 ? 27.009 3.062 41.086 1.00 8.47 97 ALA A CA 1
ATOM 644 C C . ALA A 1 105 ? 27.935 3.168 39.887 1.00 8.13 97 ALA A C 1
ATOM 645 O O . ALA A 1 105 ? 28.370 2.155 39.343 1.00 8.64 97 ALA A O 1
ATOM 647 N N . PRO A 1 106 ? 28.282 4.386 39.460 1.00 9.04 98 PRO A N 1
ATOM 648 C CA . PRO A 1 106 ? 29.266 4.472 38.373 1.00 9.06 98 PRO A CA 1
ATOM 649 C C . PRO A 1 106 ? 30.662 4.124 38.883 1.00 9.21 98 PRO A C 1
ATOM 650 O O . PRO A 1 106 ? 31.018 4.472 40.013 1.00 9.98 98 PRO A O 1
ATOM 654 N N . LEU A 1 107 ? 31.458 3.466 38.054 1.00 8.48 99 LEU A N 1
ATOM 655 C CA . LEU A 1 107 ? 32.729 2.933 38.491 1.00 8.62 99 LEU A CA 1
ATOM 656 C C . LEU A 1 107 ? 33.915 3.672 37.897 1.00 8.40 99 LEU A C 1
ATOM 657 O O . LEU A 1 107 ? 35.050 3.417 38.291 1.00 8.44 99 LEU A O 1
ATOM 662 N N . ASP A 1 108 ? 33.690 4.574 36.938 1.00 9.37 100 ASP A N 1
ATOM 663 C CA . ASP A 1 108 ? 34.831 5.339 36.389 1.00 10.34 100 ASP A CA 1
ATOM 664 C C . ASP A 1 108 ? 35.490 6.143 37.474 1.00 10.66 100 ASP A C 1
ATOM 665 O O . ASP A 1 108 ? 34.835 6.676 38.360 1.00 11.18 100 ASP A O 1
ATOM 670 N N . GLY A 1 109 ? 36.810 6.165 37.447 1.00 10.03 101 GLY A N 1
ATOM 671 C CA . GLY A 1 109 ? 37.557 6.915 38.445 1.00 10.70 101 GLY A CA 1
ATOM 672 C C . GLY A 1 109 ? 37.423 6.312 39.825 1.00 10.09 101 GLY A C 1
ATOM 673 O O . GLY A 1 109 ? 37.536 7.025 40.826 1.00 11.04 101 GLY A O 1
ATOM 674 N N . THR A 1 110 ? 37.196 4.998 39.899 1.00 9.43 102 THR A N 1
ATOM 675 C CA . THR A 1 110 ? 37.181 4.272 41.164 1.00 9.53 102 THR A CA 1
ATOM 676 C C . THR A 1 110 ? 38.135 3.117 41.107 1.00 9.75 102 THR A C 1
ATOM 677 O O . THR A 1 110 ? 38.494 2.659 40.017 1.00 10.19 102 THR A O 1
ATOM 681 N N . PRO A 1 111 ? 38.554 2.635 42.273 1.00 10.06 103 PRO A N 1
ATOM 682 C CA . PRO A 1 111 ? 39.488 1.508 42.349 1.00 10.96 103 PRO A CA 1
ATOM 683 C C . PRO A 1 111 ? 38.862 0.217 41.831 1.00 10.83 103 PRO A C 1
ATOM 684 O O . PRO A 1 111 ? 39.545 -0.802 41.729 1.00 13.55 103 PRO A O 1
ATOM 688 N N . ALA A 1 112 ? 37.572 0.162 41.488 1.00 10.39 104 ALA A N 1
ATOM 689 C CA . ALA A 1 112 ? 36.961 -1.082 40.969 1.00 9.49 104 ALA A CA 1
ATOM 690 C C . ALA A 1 112 ? 37.540 -1.548 39.634 1.00 9.96 104 ALA A C 1
ATOM 691 O O . ALA A 1 112 ? 37.504 -2.692 39.298 1.00 10.43 104 ALA A O 1
ATOM 693 N N . LEU A 1 113 ? 38.025 -0.614 38.845 1.00 10.47 105 LEU A N 1
ATOM 694 C CA . LEU A 1 113 ? 38.390 -0.848 37.477 1.00 11.13 105 LEU A CA 1
ATOM 695 C C . LEU A 1 113 ? 39.873 -1.141 37.315 1.00 10.48 105 LEU A C 1
ATOM 696 O O . LEU A 1 113 ? 40.308 -1.353 36.282 1.00 9.64 105 LEU A O 1
ATOM 701 N N . ASP A 1 114 ? 40.588 -1.274 38.372 1.00 18.98 106 ASP A N 1
ATOM 702 C CA . ASP A 1 114 ? 42.053 -1.491 38.286 1.00 18.97 106 ASP A CA 1
ATOM 703 C C . ASP A 1 114 ? 42.540 -2.619 37.334 1.00 19.09 106 ASP A C 1
ATOM 704 O O . ASP A 1 114 ? 43.603 -2.470 36.774 1.00 17.03 106 ASP A O 1
ATOM 709 N N . ASP A 1 115 ? 41.794 -3.681 37.074 1.00 23.73 107 ASP A N 1
ATOM 710 C CA . ASP A 1 115 ? 42.279 -4.571 36.016 1.00 24.28 107 ASP A CA 1
ATOM 711 C C . ASP A 1 115 ? 41.604 -4.256 34.685 1.00 25.81 107 ASP A C 1
ATOM 712 O O . ASP A 1 115 ? 40.408 -4.508 34.534 1.00 22.31 107 ASP A O 1
ATOM 717 N N . GLY A 1 116 ? 42.340 -3.710 33.711 1.00 23.15 108 GLY A N 1
ATOM 718 C CA . GLY A 1 116 ? 41.613 -2.929 32.702 1.00 22.32 108 GLY A CA 1
ATOM 719 C C . GLY A 1 116 ? 41.417 -3.368 31.239 1.00 22.64 108 GLY A C 1
ATOM 720 O O . GLY A 1 116 ? 40.281 -3.556 30.803 1.00 23.65 108 GLY A O 1
ATOM 721 N N . SER A 1 117 ? 42.508 -3.530 30.488 1.00 21.54 109 SER A N 1
ATOM 722 C CA . SER A 1 117 ? 42.506 -3.787 29.040 1.00 20.38 109 SER A CA 1
ATOM 723 C C . SER A 1 117 ? 42.556 -5.247 28.681 1.00 18.90 109 SER A C 1
ATOM 724 O O . SER A 1 117 ? 42.542 -5.633 27.522 1.00 18.57 109 SER A O 1
ATOM 727 N N . ASP A 1 118 ? 42.667 -6.052 29.708 1.00 16.65 110 ASP A N 1
ATOM 728 C CA . ASP A 1 118 ? 42.722 -7.469 29.616 1.00 16.58 110 ASP A CA 1
ATOM 729 C C . ASP A 1 118 ? 41.384 -8.048 29.103 1.00 13.37 110 ASP A C 1
ATOM 730 O O . ASP A 1 118 ? 41.349 -9.108 28.552 1.00 14.66 110 ASP A O 1
ATOM 735 N N . HIS A 1 119 ? 40.267 -7.364 29.296 1.00 11.62 111 HIS A N 1
ATOM 736 C CA . HIS A 1 119 ? 38.989 -8.015 28.959 1.00 11.41 111 HIS A CA 1
ATOM 737 C C . HIS A 1 119 ? 38.722 -8.055 27.463 1.00 12.04 111 HIS A C 1
ATOM 738 O O . HIS A 1 119 ? 39.077 -7.131 26.724 1.00 12.75 111 HIS A O 1
ATOM 745 N N . LEU A 1 120 ? 38.086 -9.134 27.018 1.00 10.39 112 LEU A N 1
ATOM 746 C CA . LEU A 1 120 ? 37.569 -9.206 25.655 1.00 10.75 112 LEU A CA 1
ATOM 747 C C . LEU A 1 120 ? 36.763 -7.950 25.351 1.00 10.76 112 LEU A C 1
ATOM 748 O O . LEU A 1 120 ? 36.020 -7.465 26.194 1.00 9.87 112 LEU A O 1
ATOM 753 N N . PRO A 1 121 ? 36.884 -7.420 24.119 1.00 10.36 113 PRO A N 1
ATOM 754 C CA . PRO A 1 121 ? 36.279 -6.097 23.863 1.00 10.37 113 PRO A CA 1
ATOM 755 C C . PRO A 1 121 ? 34.753 -6.094 24.047 1.00 9.35 113 PRO A C 1
ATOM 756 O O . PRO A 1 121 ? 34.174 -5.138 24.579 1.00 9.13 113 PRO A O 1
ATOM 760 N N . GLN A 1 122 ? 34.091 -7.178 23.656 1.00 8.91 114 GLN A N 1
ATOM 761 C CA . GLN A 1 122 ? 32.651 -7.231 23.814 1.00 8.86 114 GLN A CA 1
ATOM 762 C C . GLN A 1 122 ? 32.252 -7.222 25.293 1.00 8.07 114 GLN A C 1
ATOM 763 O O . GLN A 1 122 ? 31.269 -6.617 25.681 1.00 8.19 114 GLN A O 1
ATOM 769 N N . ALA A 1 123 ? 33.009 -7.966 26.102 1.00 7.60 115 ALA A N 1
ATOM 770 C CA . ALA A 1 123 ? 32.736 -8.042 27.531 1.00 7.98 115 ALA A CA 1
ATOM 771 C C . ALA A 1 123 ? 32.961 -6.679 28.188 1.00 7.76 115 ALA A C 1
ATOM 772 O O . ALA A 1 123 ? 32.113 -6.232 28.964 1.00 8.25 115 ALA A O 1
ATOM 774 N N . ALA A 1 124 ? 34.055 -6.005 27.835 1.00 8.04 116 ALA A N 1
ATOM 775 C CA . ALA A 1 124 ? 34.242 -4.630 28.337 1.00 8.13 116 ALA A CA 1
ATOM 776 C C . ALA A 1 124 ? 33.106 -3.712 27.925 1.00 8.46 116 ALA A C 1
ATOM 777 O O . ALA A 1 124 ? 32.604 -2.925 28.731 1.00 9.29 116 ALA A O 1
ATOM 779 N N . ALA A 1 125 ? 32.693 -3.815 26.668 1.00 7.99 117 ALA A N 1
ATOM 780 C CA . ALA A 1 125 ? 31.638 -2.934 26.191 1.00 8.26 117 ALA A CA 1
ATOM 781 C C . ALA A 1 125 ? 30.324 -3.121 26.932 1.00 7.59 117 ALA A C 1
ATOM 782 O O . ALA A 1 125 ? 29.577 -2.173 27.150 1.00 8.73 117 ALA A O 1
ATOM 784 N N . SER A 1 126 ? 30.037 -4.363 27.341 1.00 7.44 118 SER A N 1
ATOM 785 C CA . SER A 1 126 ? 28.781 -4.661 28.039 1.00 7.85 118 SER A CA 1
ATOM 786 C C . SER A 1 126 ? 28.701 -3.978 29.417 1.00 7.66 118 SER A C 1
ATOM 787 O O . SER A 1 126 ? 27.626 -3.928 30.007 1.00 8.65 118 SER A O 1
ATOM 790 N N . THR A 1 127 ? 29.831 -3.454 29.919 1.00 7.89 119 THR A N 1
ATOM 791 C CA . THR A 1 127 ? 29.826 -2.795 31.235 1.00 8.42 119 THR A CA 1
ATOM 792 C C . THR A 1 127 ? 29.466 -1.318 31.168 1.00 9.48 119 THR A C 1
ATOM 793 O O . THR A 1 127 ? 29.347 -0.680 32.214 1.00 10.18 119 THR A O 1
ATOM 797 N N . ARG A 1 128 ? 29.288 -0.775 29.969 1.00 9.44 120 ARG A N 1
ATOM 798 C CA . ARG A 1 128 ? 29.114 0.677 29.792 1.00 10.47 120 ARG A CA 1
ATOM 799 C C . ARG A 1 128 ? 27.696 1.025 29.412 1.00 10.88 120 ARG A C 1
ATOM 800 O O . ARG A 1 128 ? 27.045 0.288 28.644 1.00 11.13 120 ARG A O 1
ATOM 808 N N . TYR A 1 129 ? 27.250 2.171 29.899 1.00 9.77 121 TYR A N 1
ATOM 809 C CA . TYR A 1 129 ? 25.911 2.667 29.595 1.00 10.85 121 TYR A CA 1
ATOM 810 C C . TYR A 1 129 ? 26.040 4.171 29.488 1.00 11.54 121 TYR A C 1
ATOM 811 O O . TYR A 1 129 ? 26.464 4.822 30.443 1.00 11.63 121 TYR A O 1
ATOM 820 N N . GLU A 1 130 ? 25.732 4.684 28.287 1.00 12.22 122 GLU A N 1
ATOM 821 C CA . GLU A 1 130 ? 25.748 6.119 27.986 1.00 14.48 122 GLU A CA 1
ATOM 822 C C . GLU A 1 130 ? 27.029 6.778 28.483 1.00 14.40 122 GLU A C 1
ATOM 823 O O . GLU A 1 130 ? 27.002 7.794 29.178 1.00 15.84 122 GLU A O 1
ATOM 829 N N . GLY A 1 131 ? 28.145 6.175 28.110 1.00 13.94 123 GLY A N 1
ATOM 830 C CA . GLY A 1 131 ? 29.447 6.787 28.331 1.00 14.24 123 GLY A CA 1
ATOM 831 C C . GLY A 1 131 ? 30.009 6.635 29.731 1.00 13.09 123 GLY A C 1
ATOM 832 O O . GLY A 1 131 ? 31.058 7.234 30.015 1.00 14.67 123 GLY A O 1
ATOM 833 N N . LYS A 1 132 ? 29.365 5.847 30.607 1.00 12.30 124 LYS A N 1
ATOM 834 C CA . LYS A 1 132 ? 29.916 5.561 31.943 1.00 11.67 124 LYS A CA 1
ATOM 835 C C . LYS A 1 132 ? 29.974 4.062 32.180 1.00 10.81 124 LYS A C 1
ATOM 836 O O . LYS A 1 132 ? 29.235 3.301 31.556 1.00 10.30 124 LYS A O 1
ATOM 842 N N . THR A 1 133 ? 30.851 3.635 33.078 1.00 9.93 125 THR A N 1
ATOM 843 C CA . THR A 1 133 ? 31.030 2.209 33.377 1.00 8.86 125 THR A CA 1
ATOM 844 C C . THR A 1 133 ? 30.253 1.876 34.640 1.00 8.54 125 THR A C 1
ATOM 845 O O . THR A 1 133 ? 30.403 2.555 35.679 1.00 9.22 125 THR A O 1
ATOM 849 N N . TYR A 1 134 ? 29.412 0.829 34.579 1.00 7.31 126 TYR A N 1
ATOM 850 C CA . TYR A 1 134 ? 28.593 0.418 35.699 1.00 7.68 126 TYR A CA 1
ATOM 851 C C . TYR A 1 134 ? 28.800 -1.034 36.110 1.00 7.40 126 TYR A C 1
ATOM 852 O O . TYR A 1 134 ? 28.003 -1.587 36.876 1.00 8.11 126 TYR A O 1
ATOM 861 N N . ALA A 1 135 ? 29.843 -1.666 35.595 1.00 7.00 127 ALA A N 1
ATOM 862 C CA . ALA A 1 135 ? 30.093 -3.061 35.955 1.00 7.24 127 ALA A CA 1
ATOM 863 C C . ALA A 1 135 ? 31.522 -3.403 35.638 1.00 7.14 127 ALA A C 1
ATOM 864 O O . ALA A 1 135 ? 32.217 -2.636 34.973 1.00 7.57 127 ALA A O 1
ATOM 866 N N . VAL A 1 136 ? 31.929 -4.585 36.088 1.00 7.22 128 VAL A N 1
ATOM 867 C CA . VAL A 1 136 ? 33.162 -5.232 35.633 1.00 7.26 128 VAL A CA 1
ATOM 868 C C . VAL A 1 136 ? 32.785 -6.621 35.066 1.00 6.95 128 VAL A C 1
ATOM 869 O O . VAL A 1 136 ? 31.865 -7.267 35.554 1.00 7.89 128 VAL A O 1
ATOM 873 N N . PRO A 1 137 ? 33.503 -7.081 34.038 1.00 7.16 129 PRO A N 1
ATOM 874 C CA . PRO A 1 137 ? 33.121 -8.368 33.415 1.00 6.88 129 PRO A CA 1
ATOM 875 C C . PRO A 1 137 ? 33.483 -9.563 34.257 1.00 7.29 129 PRO A C 1
ATOM 876 O O . PRO A 1 137 ? 34.485 -9.562 34.987 1.00 8.05 129 PRO A O 1
ATOM 880 N N . GLN A 1 138 ? 32.690 -10.618 34.122 1.00 6.56 130 GLN A N 1
ATOM 881 C CA . GLN A 1 138 ? 32.924 -11.854 34.868 1.00 6.75 130 GLN A CA 1
ATOM 882 C C . GLN A 1 138 ? 33.041 -13.065 33.926 1.00 7.05 130 GLN A C 1
ATOM 883 O O . GLN A 1 138 ? 34.124 -13.656 33.821 1.00 7.66 130 GLN A O 1
ATOM 889 N N . VAL A 1 139 ? 31.960 -13.416 33.219 1.00 6.56 131 VAL A N 1
ATOM 890 C CA . VAL A 1 139 ? 32.024 -14.541 32.271 1.00 7.19 131 VAL A CA 1
ATOM 891 C C . VAL A 1 139 ? 31.293 -14.157 30.990 1.00 6.86 131 VAL A C 1
ATOM 892 O O . VAL A 1 139 ? 30.424 -13.269 30.978 1.00 6.73 131 VAL A O 1
ATOM 896 N N . ILE A 1 140 ? 31.646 -14.832 29.902 1.00 6.70 132 ILE A N 1
ATOM 897 C CA . ILE A 1 140 ? 31.012 -14.605 28.589 1.00 6.96 132 ILE A CA 1
ATOM 898 C C . ILE A 1 140 ? 30.489 -15.917 28.028 1.00 7.16 132 ILE A C 1
ATOM 899 O O . ILE A 1 140 ? 31.023 -16.977 28.331 1.00 7.10 132 ILE A O 1
ATOM 904 N N . ASP A 1 141 ? 29.437 -15.833 27.221 1.00 6.74 133 ASP A N 1
ATOM 905 C CA . ASP A 1 141 ? 29.088 -16.985 26.409 1.00 7.25 133 ASP A CA 1
ATOM 906 C C . ASP A 1 141 ? 28.451 -16.497 25.106 1.00 7.15 133 ASP A C 1
ATOM 907 O O . ASP A 1 141 ? 28.331 -15.287 24.850 1.00 7.35 133 ASP A O 1
ATOM 912 N N . THR A 1 142 ? 28.123 -17.448 24.238 1.00 7.58 134 THR A N 1
ATOM 913 C CA . THR A 1 142 ? 27.551 -17.124 22.926 1.00 7.30 134 THR A CA 1
ATOM 914 C C . THR A 1 142 ? 26.934 -18.385 22.358 1.00 6.98 134 THR A C 1
ATOM 915 O O . THR A 1 142 ? 26.959 -19.446 22.990 1.00 7.83 134 THR A O 1
ATOM 919 N N . LEU A 1 143 ? 26.392 -18.258 21.157 1.00 6.09 135 LEU A N 1
ATOM 920 C CA . LEU A 1 143 ? 25.891 -19.413 20.403 1.00 6.04 135 LEU A CA 1
ATOM 921 C C . LEU A 1 143 ? 26.954 -19.897 19.441 1.00 5.80 135 LEU A C 1
ATOM 922 O O . LEU A 1 143 ? 27.807 -19.131 19.005 1.00 6.34 135 LEU A O 1
ATOM 927 N N . ALA A 1 144 ? 26.859 -21.189 19.093 1.00 6.74 136 ALA A N 1
ATOM 928 C CA . ALA A 1 144 ? 27.852 -21.854 18.265 1.00 6.93 136 ALA A CA 1
ATOM 929 C C . ALA A 1 144 ? 27.172 -22.951 17.465 1.00 6.66 136 ALA A C 1
ATOM 930 O O . ALA A 1 144 ? 26.087 -23.394 17.830 1.00 6.41 136 ALA A O 1
ATOM 932 N N . LEU A 1 145 ? 27.818 -23.369 16.377 1.00 6.08 137 LEU A N 1
ATOM 933 C CA . LEU A 1 145 ? 27.303 -24.485 15.581 1.00 5.90 137 LEU A CA 1
ATOM 934 C C . LEU A 1 145 ? 27.810 -25.814 16.163 1.00 5.84 137 LEU A C 1
ATOM 935 O O . LEU A 1 145 ? 29.008 -26.098 16.117 1.00 7.22 137 LEU A O 1
ATOM 940 N N . PHE A 1 146 ? 26.897 -26.597 16.719 1.00 5.70 138 PHE A N 1
ATOM 941 C CA . PHE A 1 146 ? 27.204 -27.959 17.174 1.00 5.41 138 PHE A CA 1
ATOM 942 C C . PHE A 1 146 ? 27.045 -28.907 15.987 1.00 6.01 138 PHE A C 1
ATOM 943 O O . PHE A 1 146 ? 26.119 -28.767 15.183 1.00 6.23 138 PHE A O 1
ATOM 951 N N . TYR A 1 147 ? 27.921 -29.893 15.869 1.00 5.96 139 TYR A N 1
ATOM 952 C CA . TYR A 1 147 ? 27.807 -30.849 14.777 1.00 5.81 139 TYR A CA 1
ATOM 953 C C . TYR A 1 147 ? 28.154 -32.260 15.238 1.00 6.05 139 TYR A C 1
ATOM 954 O O . TYR A 1 147 ? 28.975 -32.482 16.131 1.00 6.05 139 TYR A O 1
ATOM 963 N N . ASN A 1 148 ? 27.493 -33.221 14.599 1.00 5.47 140 ASN A N 1
ATOM 964 C CA . ASN A 1 148 ? 27.721 -34.644 14.78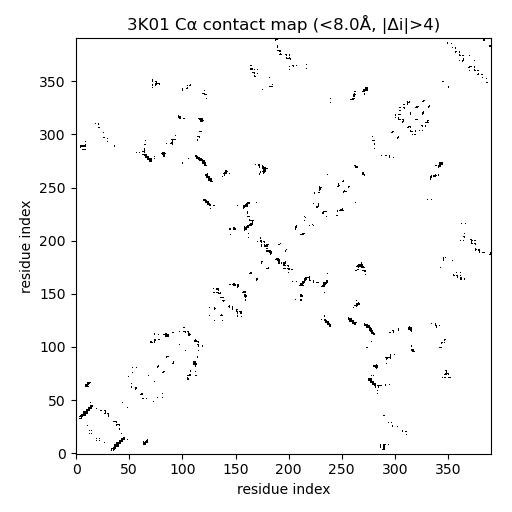8 1.00 5.29 140 ASN A CA 1
ATOM 965 C C . ASN A 1 148 ? 28.862 -35.046 13.864 1.00 6.19 140 ASN A C 1
ATOM 966 O O . ASN A 1 148 ? 28.721 -35.072 12.637 1.00 5.63 140 ASN A O 1
ATOM 971 N N . LYS A 1 149 ? 30.018 -35.349 14.455 1.00 5.91 141 LYS A N 1
ATOM 972 C CA . LYS A 1 149 ? 31.204 -35.624 13.637 1.00 6.63 141 LYS A CA 1
ATOM 973 C C . LYS A 1 149 ? 31.014 -36.832 12.740 1.00 6.27 141 LYS A C 1
ATOM 974 O O . LYS A 1 149 ? 31.401 -36.793 11.578 1.00 6.99 141 LYS A O 1
ATOM 980 N N . GLU A 1 150 ? 30.391 -37.887 13.256 1.00 6.36 142 GLU A N 1
ATOM 981 C CA . GLU A 1 150 ? 30.225 -39.109 12.483 1.00 7.14 142 GLU A CA 1
ATOM 982 C C . GLU A 1 150 ? 29.310 -38.878 11.293 1.00 7.03 142 GLU A C 1
ATOM 983 O O . GLU A 1 150 ? 29.557 -39.415 10.219 1.00 8.02 142 GLU A O 1
ATOM 989 N N . LEU A 1 151 ? 28.221 -38.116 11.469 1.00 6.91 143 LEU A N 1
ATOM 990 C CA . LEU A 1 151 ? 27.348 -37.871 10.325 1.00 7.45 143 LEU A CA 1
ATOM 991 C C . LEU A 1 151 ? 28.035 -37.033 9.265 1.00 7.80 143 LEU A C 1
ATOM 992 O O . LEU A 1 151 ? 27.913 -37.302 8.067 1.00 8.09 143 LEU A O 1
ATOM 997 N N . LEU A 1 152 ? 28.794 -36.028 9.680 1.00 7.41 144 LEU A N 1
ATOM 998 C CA . LEU A 1 152 ? 29.509 -35.236 8.677 1.00 7.97 144 LEU A CA 1
ATOM 999 C C . LEU A 1 152 ? 30.598 -36.064 7.994 1.00 8.29 144 LEU A C 1
ATOM 1000 O O . LEU A 1 152 ? 30.802 -35.947 6.779 1.00 8.72 144 LEU A O 1
ATOM 1005 N N . THR A 1 153 ? 31.268 -36.921 8.756 1.00 8.46 145 THR A N 1
ATOM 1006 C CA . THR A 1 153 ? 32.331 -37.758 8.197 1.00 9.86 145 THR A CA 1
ATOM 1007 C C . THR A 1 153 ? 31.725 -38.750 7.230 1.00 9.82 145 THR A C 1
ATOM 1008 O O . THR A 1 153 ? 32.246 -38.931 6.107 1.00 11.15 145 THR A O 1
ATOM 1012 N N . LYS A 1 154 ? 30.615 -39.386 7.608 1.00 9.74 146 LYS A N 1
ATOM 1013 C CA . LYS A 1 154 ? 29.976 -40.351 6.728 1.00 11.31 146 LYS A CA 1
ATOM 1014 C C . LYS A 1 154 ? 29.570 -39.665 5.427 1.00 11.74 146 LYS A C 1
ATOM 1015 O O . LYS A 1 154 ? 29.732 -40.244 4.335 1.00 13.32 146 LYS A O 1
ATOM 1021 N N . ALA A 1 155 ? 29.098 -38.420 5.517 1.00 10.30 147 ALA A N 1
ATOM 1022 C CA . ALA A 1 155 ? 28.639 -37.682 4.343 1.00 11.11 147 ALA A CA 1
ATOM 1023 C C . ALA A 1 155 ? 29.807 -37.113 3.532 1.00 11.62 147 ALA A C 1
ATOM 1024 O O . ALA A 1 155 ? 29.606 -36.664 2.388 1.00 12.97 147 ALA A O 1
ATOM 1026 N N . GLY A 1 156 ? 31.007 -37.069 4.105 1.00 10.93 148 GLY A N 1
ATOM 1027 C CA . GLY A 1 156 ? 32.190 -36.544 3.426 1.00 11.48 148 GLY A CA 1
ATOM 1028 C C . GLY A 1 156 ? 32.333 -35.035 3.421 1.00 12.17 148 GLY A C 1
ATOM 1029 O O . GLY A 1 156 ? 33.086 -34.471 2.618 1.00 13.48 148 GLY A O 1
ATOM 1030 N N . VAL A 1 157 ? 31.639 -34.346 4.330 1.00 10.77 149 VAL A N 1
ATOM 1031 C CA . VAL A 1 157 ? 31.618 -32.892 4.250 1.00 11.57 149 VAL A CA 1
ATOM 1032 C C . VAL A 1 157 ? 32.429 -32.246 5.364 1.00 12.06 149 VAL A C 1
ATOM 1033 O O . VAL A 1 157 ? 32.604 -32.835 6.442 1.00 12.72 149 VAL A O 1
ATOM 1037 N N . GLU A 1 158 ? 32.890 -31.024 5.101 1.00 12.80 150 GLU A N 1
ATOM 1038 C CA . GLU A 1 158 ? 33.532 -30.198 6.110 1.00 12.99 150 GLU A CA 1
ATOM 1039 C C . GLU A 1 158 ? 32.460 -29.461 6.895 1.00 11.61 150 GLU A C 1
ATOM 1040 O O . GLU A 1 158 ? 31.347 -29.259 6.415 1.00 10.27 150 GLU A O 1
ATOM 1046 N N . VAL A 1 159 ? 32.809 -29.036 8.102 1.00 11.12 151 VAL A N 1
ATOM 1047 C CA . VAL A 1 159 ? 31.926 -28.165 8.875 1.00 10.78 151 VAL A CA 1
ATOM 1048 C C . VAL A 1 159 ? 31.671 -26.891 8.065 1.00 10.15 151 VAL A C 1
ATOM 1049 O O . VAL A 1 159 ? 32.613 -26.262 7.607 1.00 10.41 151 VAL A O 1
ATOM 1053 N N . PRO A 1 160 ? 30.401 -26.547 7.812 1.00 9.16 152 PRO A N 1
ATOM 1054 C CA . PRO A 1 160 ? 30.160 -25.358 6.983 1.00 9.15 152 PRO A CA 1
ATOM 1055 C C . PRO A 1 160 ? 30.500 -24.046 7.669 1.00 8.92 152 PRO A C 1
ATOM 1056 O O . PRO A 1 160 ? 30.202 -23.848 8.850 1.00 9.27 152 PRO A O 1
ATOM 1060 N N . GLY A 1 161 ? 31.067 -23.132 6.888 1.00 8.34 153 GLY A N 1
ATOM 1061 C CA . GLY A 1 161 ? 31.469 -21.833 7.398 1.00 9.10 153 GLY A CA 1
ATOM 1062 C C . GLY A 1 161 ? 30.499 -20.722 7.031 1.00 8.28 153 GLY A C 1
ATOM 1063 O O . GLY A 1 161 ? 30.667 -19.590 7.480 1.00 9.10 153 GLY A O 1
ATOM 1064 N N . SER A 1 162 ? 29.500 -21.026 6.211 1.00 8.32 154 SER A N 1
ATOM 1065 C CA . SER A 1 162 ? 28.511 -20.054 5.756 1.00 7.66 154 SER A CA 1
ATOM 1066 C C . SER A 1 162 ? 27.185 -20.760 5.501 1.00 7.99 154 SER A C 1
ATOM 1067 O O . SER A 1 162 ? 27.131 -21.986 5.382 1.00 7.57 154 SER A O 1
ATOM 1070 N N . VAL A 1 163 ? 26.127 -19.982 5.398 1.00 8.28 155 VAL A N 1
ATOM 1071 C CA . VAL A 1 163 ? 24.843 -20.542 5.050 1.00 9.42 155 VAL A CA 1
ATOM 1072 C C . VAL A 1 163 ? 24.872 -21.240 3.683 1.00 9.21 155 VAL A C 1
ATOM 1073 O O . VAL A 1 163 ? 24.298 -22.335 3.550 1.00 8.33 155 VAL A O 1
ATOM 1077 N N . ALA A 1 164 ? 25.522 -20.655 2.683 1.00 8.88 156 ALA A N 1
ATOM 1078 C CA . ALA A 1 164 ? 25.605 -21.329 1.396 1.00 9.19 156 ALA A CA 1
ATOM 1079 C C . ALA A 1 164 ? 26.266 -22.692 1.532 1.00 8.88 156 ALA A C 1
ATOM 1080 O O . ALA A 1 164 ? 25.790 -23.689 0.961 1.00 9.45 156 ALA A O 1
ATOM 1082 N N . GLU A 1 165 ? 27.365 -22.752 2.272 1.00 8.08 157 GLU A N 1
ATOM 1083 C CA . GLU A 1 165 ? 28.037 -24.029 2.489 1.00 7.88 157 GLU A CA 1
ATOM 1084 C C . GLU A 1 165 ? 27.181 -24.978 3.298 1.00 7.62 157 GLU A C 1
ATOM 1085 O O . GLU A 1 165 ? 27.208 -26.193 3.053 1.00 8.60 157 GLU A O 1
ATOM 1091 N N . LEU A 1 166 ? 26.432 -24.449 4.258 1.00 7.15 158 LEU A N 1
ATOM 1092 C CA . LEU A 1 166 ? 25.578 -25.302 5.082 1.00 7.22 158 LEU A CA 1
ATOM 1093 C C . LEU A 1 166 ? 24.500 -25.949 4.244 1.00 7.34 158 LEU A C 1
ATOM 1094 O O . LEU A 1 166 ? 24.181 -27.116 4.460 1.00 7.18 158 LEU A O 1
ATOM 1099 N N . LYS A 1 167 ? 23.917 -25.213 3.314 1.00 7.32 159 LYS A N 1
ATOM 1100 C CA . LYS A 1 167 ? 22.893 -25.809 2.445 1.00 7.82 159 LYS A CA 1
ATOM 1101 C C . LYS A 1 167 ? 23.422 -26.987 1.657 1.00 7.94 159 LYS A C 1
ATOM 1102 O O . LYS A 1 167 ? 22.760 -28.026 1.540 1.00 8.39 159 LYS A O 1
ATOM 1108 N N . THR A 1 168 ? 24.625 -26.825 1.118 1.00 7.27 160 THR A N 1
ATOM 1109 C CA . THR A 1 168 ? 25.250 -27.906 0.361 1.00 7.83 160 THR A CA 1
ATOM 1110 C C . THR A 1 168 ? 25.552 -29.080 1.296 1.00 7.80 160 THR A C 1
ATOM 1111 O O . THR A 1 168 ? 25.280 -30.259 0.980 1.00 8.15 160 THR A O 1
ATOM 1115 N N . ALA A 1 169 ? 26.117 -28.781 2.449 1.00 7.82 161 ALA A N 1
ATOM 1116 C CA . ALA A 1 169 ? 26.464 -29.846 3.372 1.00 8.14 161 ALA A CA 1
ATOM 1117 C C . ALA A 1 169 ? 25.214 -30.596 3.809 1.00 7.72 161 ALA A C 1
ATOM 1118 O O . ALA A 1 169 ? 25.224 -31.833 3.888 1.00 7.04 161 ALA A O 1
ATOM 1120 N N . ALA A 1 170 ? 24.134 -29.870 4.076 1.00 7.29 162 ALA A N 1
ATOM 1121 C CA . ALA A 1 170 ? 22.877 -30.493 4.477 1.00 6.97 162 ALA A CA 1
ATOM 1122 C C . ALA A 1 170 ? 22.360 -31.460 3.420 1.00 7.23 162 ALA A C 1
ATOM 1123 O O . ALA A 1 170 ? 21.927 -32.580 3.762 1.00 7.96 162 ALA A O 1
ATOM 1125 N N . ALA A 1 171 ? 22.412 -31.060 2.157 1.00 7.70 163 ALA A N 1
ATOM 1126 C CA . ALA A 1 171 ? 21.947 -31.949 1.103 1.00 7.68 163 ALA A CA 1
ATOM 1127 C C . ALA A 1 171 ? 22.794 -33.210 1.025 1.00 7.43 163 ALA A C 1
ATOM 1128 O O . ALA A 1 171 ? 22.256 -34.302 0.783 1.00 7.99 163 ALA A O 1
ATOM 1130 N N . GLU A 1 172 ? 24.105 -33.096 1.228 1.00 7.63 164 GLU A N 1
ATOM 1131 C CA . GLU A 1 172 ? 24.980 -34.275 1.227 1.00 8.22 164 GLU A CA 1
ATOM 1132 C C . GLU A 1 172 ? 24.667 -35.176 2.421 1.00 8.04 164 GLU A C 1
ATOM 1133 O O . GLU A 1 172 ? 24.660 -36.404 2.292 1.00 8.14 164 GLU A O 1
ATOM 1139 N N . ILE A 1 173 ? 24.463 -34.575 3.590 1.00 7.01 165 ILE A N 1
ATOM 1140 C CA . ILE A 1 173 ? 24.133 -35.326 4.784 1.00 7.20 165 ILE A CA 1
ATOM 1141 C C . ILE A 1 173 ? 22.822 -36.082 4.573 1.00 6.80 165 ILE A C 1
ATOM 1142 O O . ILE A 1 173 ? 22.720 -37.287 4.876 1.00 7.13 165 ILE A O 1
ATOM 1147 N N . THR A 1 174 ? 21.802 -35.425 4.052 1.00 7.31 166 THR A N 1
ATOM 1148 C CA . THR A 1 174 ? 20.534 -36.106 3.820 1.00 7.57 166 THR A CA 1
ATOM 1149 C C . THR A 1 174 ? 20.701 -37.262 2.818 1.00 8.01 166 THR A C 1
ATOM 1150 O O . THR A 1 174 ? 20.187 -38.363 3.032 1.00 8.04 166 THR A O 1
ATOM 1154 N N . GLU A 1 175 ? 21.420 -37.033 1.723 1.00 7.41 167 GLU A N 1
ATOM 1155 C CA . GLU A 1 175 ? 21.562 -38.085 0.716 1.00 7.98 167 GLU A CA 1
ATOM 1156 C C . GLU A 1 175 ? 22.244 -39.304 1.314 1.00 7.95 167 GLU A C 1
ATOM 1157 O O . GLU A 1 175 ? 21.881 -40.452 0.999 1.00 7.89 167 GLU A O 1
ATOM 1163 N N . LYS A 1 176 ? 23.284 -39.082 2.090 1.00 7.78 168 LYS A N 1
ATOM 1164 C CA . LYS A 1 176 ? 24.126 -40.181 2.578 1.00 8.83 168 LYS A CA 1
ATOM 1165 C C . LYS A 1 176 ? 23.577 -40.901 3.789 1.00 9.45 168 LYS A C 1
ATOM 1166 O O . LYS A 1 176 ? 23.823 -42.102 3.966 1.00 9.32 168 LYS A O 1
ATOM 1172 N N . THR A 1 177 ? 22.882 -40.170 4.658 1.00 8.13 169 THR A N 1
ATOM 1173 C CA . THR A 1 177 ? 22.517 -40.674 5.985 1.00 8.34 169 THR A CA 1
ATOM 1174 C C . THR A 1 177 ? 21.022 -40.597 6.279 1.00 8.02 169 THR A C 1
ATOM 1175 O O . THR A 1 177 ? 20.578 -41.203 7.248 1.00 9.25 169 THR A O 1
ATOM 1179 N N . GLY A 1 178 ? 20.272 -39.832 5.503 1.00 7.76 170 GLY A N 1
ATOM 1180 C CA . GLY A 1 178 ? 18.872 -39.583 5.798 1.00 8.34 170 GLY A CA 1
ATOM 1181 C C . GLY A 1 178 ? 18.641 -38.459 6.817 1.00 8.46 170 GLY A C 1
ATOM 1182 O O . GLY A 1 178 ? 17.510 -37.998 6.952 1.00 9.56 170 GLY A O 1
ATOM 1183 N N . ALA A 1 179 ? 19.659 -38.050 7.573 1.00 6.79 171 ALA A N 1
ATOM 1184 C CA . ALA A 1 179 ? 19.477 -36.964 8.545 1.00 6.65 171 ALA A CA 1
ATOM 1185 C C . ALA A 1 179 ? 19.272 -35.645 7.834 1.00 6.94 171 ALA A C 1
ATOM 1186 O O . ALA A 1 179 ? 19.821 -35.428 6.768 1.00 7.94 171 ALA A O 1
ATOM 1188 N N . THR A 1 180 ? 18.485 -34.769 8.443 1.00 6.65 172 THR A N 1
ATOM 1189 C CA . THR A 1 180 ? 18.408 -33.375 7.993 1.00 6.55 172 THR A CA 1
ATOM 1190 C C . THR A 1 180 ? 19.688 -32.644 8.432 1.00 6.27 172 THR A C 1
ATOM 1191 O O . THR A 1 180 ? 20.273 -32.982 9.469 1.00 6.57 172 THR A O 1
ATOM 1195 N N . GLY A 1 181 ? 20.154 -31.686 7.644 1.00 5.88 173 GLY A N 1
ATOM 1196 C CA . GLY A 1 181 ? 21.373 -30.965 8.050 1.00 5.71 173 GLY A CA 1
ATOM 1197 C C . GLY A 1 181 ? 21.287 -30.269 9.392 1.00 6.24 173 GLY A C 1
ATOM 1198 O O . GLY A 1 181 ? 22.131 -30.496 10.257 1.00 6.22 173 GLY A O 1
ATOM 1199 N N . LEU A 1 182 ? 20.269 -29.420 9.549 1.00 5.67 174 LEU A N 1
ATOM 1200 C CA . LEU A 1 182 ? 20.236 -28.471 10.655 1.00 6.27 174 LEU A CA 1
ATOM 1201 C C . LEU A 1 182 ? 18.895 -28.483 11.357 1.00 5.91 174 LEU A C 1
ATOM 1202 O O . LEU A 1 182 ? 17.838 -28.499 10.711 1.00 6.21 174 LEU A O 1
ATOM 1207 N N . TYR A 1 183 ? 18.910 -28.395 12.689 1.00 6.21 175 TYR A N 1
ATOM 1208 C CA . TYR A 1 183 ? 17.711 -27.978 13.418 1.00 5.23 175 TYR A CA 1
ATOM 1209 C C . TYR A 1 183 ? 17.789 -26.491 13.617 1.00 6.42 175 TYR A C 1
ATOM 1210 O O . TYR A 1 183 ? 18.735 -26.037 14.248 1.00 6.74 175 TYR A O 1
ATOM 1219 N N . LEU A 1 184 ? 16.850 -25.736 13.028 1.00 6.52 176 LEU A N 1
ATOM 1220 C CA . LEU A 1 184 ? 16.842 -24.281 13.126 1.00 6.72 176 LEU A CA 1
ATOM 1221 C C . LEU A 1 184 ? 15.842 -23.942 14.210 1.00 6.86 176 LEU A C 1
ATOM 1222 O O . LEU A 1 184 ? 14.643 -24.239 14.075 1.00 7.06 176 LEU A O 1
ATOM 1227 N N . ARG A 1 185 ? 16.310 -23.360 15.310 1.00 7.30 177 ARG A N 1
ATOM 1228 C CA . ARG A 1 185 ? 15.417 -23.018 16.408 1.00 8.56 177 ARG A CA 1
ATOM 1229 C C . ARG A 1 185 ? 14.491 -21.888 15.974 1.00 8.88 177 ARG A C 1
ATOM 1230 O O . ARG A 1 185 ? 14.965 -20.792 15.666 1.00 10.46 177 ARG A O 1
ATOM 1238 N N . GLY A 1 186 ? 13.186 -22.145 15.980 1.00 7.89 178 GLY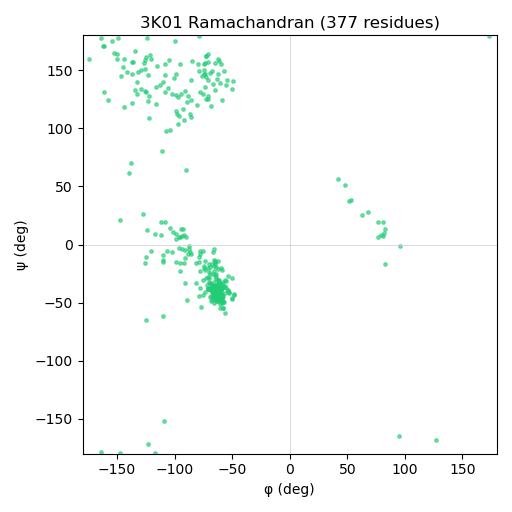 A N 1
ATOM 1239 C CA . GLY A 1 186 ? 12.256 -21.175 15.409 1.00 8.76 178 GLY A CA 1
ATOM 1240 C C . GLY A 1 186 ? 11.426 -20.398 16.399 1.00 7.22 178 GLY A C 1
ATOM 1241 O O . GLY A 1 186 ? 10.665 -19.536 15.971 1.00 8.47 178 GLY A O 1
ATOM 1242 N N . ASP A 1 187 ? 11.517 -20.729 17.688 1.00 7.52 179 ASP A N 1
ATOM 1243 C CA . ASP A 1 187 ? 10.574 -20.185 18.662 1.00 8.77 179 ASP A CA 1
ATOM 1244 C C . ASP A 1 187 ? 11.263 -19.320 19.697 1.00 7.93 179 ASP A C 1
ATOM 1245 O O . ASP A 1 187 ? 10.616 -18.948 20.692 1.00 10.18 179 ASP A O 1
ATOM 1250 N N . ASP A 1 188 ? 12.544 -19.013 19.506 1.00 7.71 180 ASP A N 1
ATOM 1251 C CA . ASP A 1 188 ? 13.268 -18.204 20.488 1.00 7.36 180 ASP A CA 1
ATOM 1252 C C . ASP A 1 188 ? 14.109 -17.173 19.722 1.00 7.76 180 ASP A C 1
ATOM 1253 O O . ASP A 1 188 ? 14.931 -17.543 18.886 1.00 7.69 180 ASP A O 1
ATOM 1258 N N . PRO A 1 189 ? 13.889 -15.874 19.990 1.00 7.84 181 PRO A N 1
ATOM 1259 C CA . PRO A 1 189 ? 14.452 -14.834 19.138 1.00 7.69 181 PRO A CA 1
ATOM 1260 C C . PRO A 1 189 ? 15.969 -14.721 19.256 1.00 6.96 181 PRO A C 1
ATOM 1261 O O . PRO A 1 189 ? 16.598 -14.194 18.356 1.00 7.05 181 PRO A O 1
ATOM 1265 N N . TYR A 1 190 ? 16.560 -15.243 20.335 1.00 6.91 182 TYR A N 1
ATOM 1266 C CA . TYR A 1 190 ? 18.021 -15.159 20.453 1.00 6.76 182 TYR A CA 1
ATOM 1267 C C . TYR A 1 190 ? 18.692 -15.917 19.296 1.00 6.84 182 TYR A C 1
ATOM 1268 O O . TYR A 1 190 ? 19.758 -15.535 18.831 1.00 6.71 182 TYR A O 1
ATOM 1277 N N . TRP A 1 191 ? 18.010 -16.971 18.816 1.00 6.66 183 TRP A N 1
ATOM 1278 C CA . TRP A 1 191 ? 18.509 -17.778 17.714 1.00 7.13 183 TRP A CA 1
ATOM 1279 C C . TRP A 1 191 ? 18.319 -17.153 16.348 1.00 7.14 183 TRP A C 1
ATOM 1280 O O . TRP A 1 191 ? 18.844 -17.677 15.370 1.00 7.88 183 TRP A O 1
ATOM 1291 N N . PHE A 1 192 ? 17.593 -16.039 16.257 1.00 6.63 184 PHE A N 1
ATOM 1292 C CA . PHE A 1 192 ? 17.569 -15.303 15.013 1.00 7.03 184 PHE A CA 1
ATOM 1293 C C . PHE A 1 192 ? 18.852 -14.508 14.783 1.00 6.81 184 PHE A C 1
ATOM 1294 O O . PHE A 1 192 ? 19.248 -14.249 13.643 1.00 6.37 184 PHE A O 1
ATOM 1302 N N . LEU A 1 193 ? 19.468 -14.077 15.888 1.00 6.48 185 LEU A N 1
ATOM 1303 C CA . LEU A 1 193 ? 20.529 -13.103 15.783 1.00 6.59 185 LEU A CA 1
ATOM 1304 C C . LEU A 1 193 ? 21.729 -13.546 14.937 1.00 6.60 185 LEU A C 1
ATOM 1305 O O . LEU A 1 193 ? 22.251 -12.742 14.165 1.00 6.62 185 LEU A O 1
ATOM 1310 N N . PRO A 1 194 ? 22.156 -14.818 15.016 1.00 5.66 186 PRO A N 1
ATOM 1311 C CA . PRO A 1 194 ? 23.245 -15.213 14.098 1.00 6.35 186 PRO A CA 1
ATOM 1312 C C . PRO A 1 194 ? 22.941 -14.963 12.625 1.00 6.31 186 PRO A C 1
ATOM 1313 O O . PRO A 1 194 ? 23.833 -14.590 11.867 1.00 6.70 186 PRO A O 1
ATOM 1317 N N . TYR A 1 195 ? 21.686 -15.183 12.229 1.00 6.42 187 TYR A N 1
ATOM 1318 C CA . TYR A 1 195 ? 21.299 -14.921 10.838 1.00 6.87 187 TYR A CA 1
ATOM 1319 C C . TYR A 1 195 ? 21.308 -13.440 10.493 1.00 7.20 187 TYR A C 1
ATOM 1320 O O . TYR A 1 195 ? 21.725 -13.052 9.397 1.00 7.56 187 TYR A O 1
ATOM 1329 N N . LEU A 1 196 ? 20.857 -12.609 11.439 1.00 7.02 188 LEU A N 1
ATOM 1330 C CA . LEU A 1 196 ? 20.903 -11.168 11.248 1.00 7.15 188 LEU A CA 1
ATOM 1331 C C . LEU A 1 196 ? 22.357 -10.696 11.095 1.00 7.22 188 LEU A C 1
ATOM 1332 O O . LEU A 1 196 ? 22.701 -9.985 10.143 1.00 8.01 188 LEU A O 1
ATOM 1337 N N . TYR A 1 197 ? 23.230 -11.135 12.010 1.00 6.89 189 TYR A N 1
ATOM 1338 C CA . TYR A 1 197 ? 24.636 -10.731 11.957 1.00 7.16 189 TYR A CA 1
ATOM 1339 C C . TYR A 1 197 ? 25.288 -11.291 10.687 1.00 7.49 189 TYR A C 1
ATOM 1340 O O . TYR A 1 197 ? 26.149 -10.643 10.082 1.00 8.07 189 TYR A O 1
ATOM 1349 N N . GLY A 1 198 ? 24.864 -12.487 10.280 1.00 6.95 190 GLY A N 1
ATOM 1350 C CA . GLY A 1 198 ? 25.423 -13.089 9.071 1.00 7.21 190 GLY A CA 1
ATOM 1351 C C . GLY A 1 198 ? 25.110 -12.275 7.812 1.00 8.10 190 GLY A C 1
ATOM 1352 O O . GLY A 1 198 ? 25.819 -12.375 6.807 1.00 7.53 190 GLY A O 1
ATOM 1353 N N . GLU A 1 199 ? 24.025 -11.503 7.858 1.00 7.72 191 GLU A N 1
ATOM 1354 C CA . GLU A 1 199 ? 23.685 -10.621 6.743 1.00 7.94 191 GLU A CA 1
ATOM 1355 C C . GLU A 1 199 ? 24.274 -9.235 6.910 1.00 8.51 191 GLU A C 1
ATOM 1356 O O . GLU A 1 199 ? 23.982 -8.319 6.122 1.00 9.67 191 GLU A O 1
ATOM 1362 N N . GLY A 1 200 ? 25.118 -9.064 7.914 1.00 8.50 192 GLY A N 1
ATOM 1363 C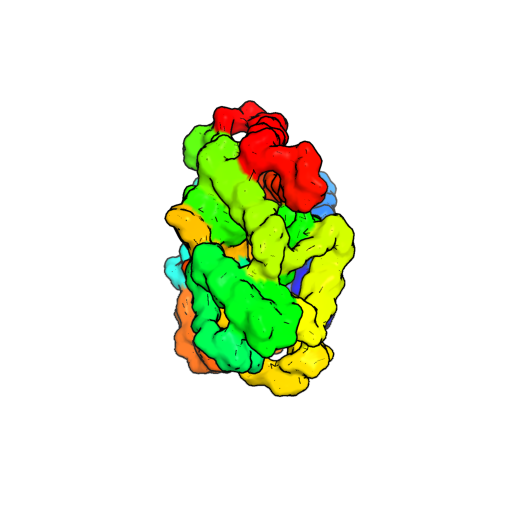 CA . GLY A 1 200 ? 25.754 -7.775 8.184 1.00 9.83 192 GLY A CA 1
ATOM 1364 C C . GLY A 1 200 ? 24.817 -6.810 8.855 1.00 10.05 192 GLY A C 1
ATOM 1365 O O . GLY A 1 200 ? 25.053 -5.597 8.836 1.00 11.26 192 GLY A O 1
ATOM 1366 N N . GLY A 1 201 ? 23.754 -7.326 9.454 1.00 8.25 193 GLY A N 1
ATOM 1367 C CA . GLY A 1 201 ? 22.727 -6.482 10.066 1.00 8.73 193 GLY A CA 1
ATOM 1368 C C . GLY A 1 201 ? 22.858 -6.342 11.568 1.00 8.44 193 GLY A C 1
ATOM 1369 O O . GLY A 1 201 ? 23.743 -6.947 12.197 1.00 9.35 193 GLY A O 1
ATOM 1370 N N . ASP A 1 202 ? 22.006 -5.508 12.156 1.00 7.81 194 ASP A N 1
ATOM 1371 C CA . ASP A 1 202 ? 21.968 -5.312 13.598 1.00 9.08 194 ASP A CA 1
ATOM 1372 C C . ASP A 1 202 ? 20.641 -4.671 13.957 1.00 8.72 194 ASP A C 1
ATOM 1373 O O . ASP A 1 202 ? 19.886 -4.229 13.073 1.00 9.93 194 ASP A O 1
ATOM 1378 N N . LEU A 1 203 ? 20.359 -4.601 15.253 1.00 8.84 195 LEU A N 1
ATOM 1379 C CA . LEU A 1 203 ? 19.056 -4.194 15.741 1.00 8.95 195 LEU A CA 1
ATOM 1380 C C . LEU A 1 203 ? 18.866 -2.684 15.655 1.00 9.45 195 LEU A C 1
ATOM 1381 O O . LEU A 1 203 ? 17.906 -2.188 15.046 1.00 9.29 195 LEU A O 1
ATOM 1386 N N . VAL A 1 204 ? 19.803 -1.946 16.247 1.00 10.08 196 VAL A N 1
ATOM 1387 C CA . VAL A 1 204 ? 19.767 -0.487 16.245 1.00 12.93 196 VAL A CA 1
ATOM 1388 C C . VAL A 1 204 ? 21.167 0.068 16.147 1.00 14.87 196 VAL A C 1
ATOM 1389 O O . VAL A 1 204 ? 22.160 -0.618 16.442 1.00 16.48 196 VAL A O 1
ATOM 1393 N N . ASP A 1 205 ? 21.232 1.321 15.715 1.00 16.92 197 ASP A N 1
ATOM 1394 C CA . ASP A 1 205 ? 22.453 2.111 15.781 1.00 19.25 197 ASP A CA 1
ATOM 1395 C C . ASP A 1 205 ? 22.256 3.092 16.952 1.00 19.95 197 ASP A C 1
ATOM 1396 O O . ASP A 1 205 ? 21.577 4.107 16.812 1.00 19.08 197 ASP A O 1
ATOM 1401 N N . GLU A 1 206 ? 22.811 2.760 18.116 1.00 22.30 198 GLU A N 1
ATOM 1402 C CA . GLU A 1 206 ? 22.677 3.613 19.304 1.00 24.95 198 GLU A CA 1
ATOM 1403 C C . GLU A 1 206 ? 23.232 5.001 19.028 1.00 25.36 198 GLU A C 1
ATOM 1404 O O . GLU A 1 206 ? 22.572 6.002 19.288 1.00 25.55 198 GLU A O 1
ATOM 1410 N N . LYS A 1 207 ? 24.448 5.031 18.480 1.00 26.56 199 LYS A N 1
ATOM 1411 C CA . LYS A 1 207 ? 25.182 6.275 18.236 1.00 27.35 199 LYS A CA 1
ATOM 1412 C C . LYS A 1 207 ? 24.318 7.292 17.503 1.00 26.59 199 LYS A C 1
ATOM 1413 O O . LYS A 1 207 ? 24.258 8.462 17.891 1.00 27.05 199 LYS A O 1
ATOM 1419 N N . ASN A 1 208 ? 23.634 6.836 16.455 1.00 24.88 200 ASN A N 1
ATOM 1420 C CA . ASN A 1 208 ? 22.801 7.708 15.641 1.00 23.32 200 ASN A CA 1
ATOM 1421 C C . ASN A 1 208 ? 21.312 7.605 15.946 1.00 21.44 200 ASN A C 1
ATOM 1422 O O . ASN A 1 208 ? 20.490 8.142 15.209 1.00 20.92 200 ASN A O 1
ATOM 1427 N N . LYS A 1 209 ? 20.976 6.917 17.038 1.00 19.17 201 LYS A N 1
ATOM 1428 C CA . LYS A 1 209 ? 19.594 6.682 17.453 1.00 17.94 201 LYS A CA 1
ATOM 1429 C C . LYS A 1 209 ? 18.714 6.328 16.254 1.00 15.30 201 LYS A C 1
ATOM 1430 O O . LYS A 1 209 ? 17.692 6.960 15.987 1.00 14.40 201 LYS A O 1
ATOM 1436 N N . THR A 1 210 ? 19.118 5.273 15.542 1.00 13.51 202 THR A N 1
ATOM 1437 C CA A THR A 1 210 ? 18.416 4.834 14.336 0.50 13.08 202 THR A CA 1
ATOM 1438 C CA B THR A 1 210 ? 18.335 4.831 14.388 0.50 13.61 202 THR A CA 1
ATOM 1439 C C . THR A 1 210 ? 18.099 3.338 14.445 1.00 12.42 202 THR A C 1
ATOM 1440 O O . THR A 1 210 ? 18.985 2.562 14.808 1.00 13.08 202 THR A O 1
ATOM 1447 N N . VAL A 1 211 ? 16.861 2.963 14.146 1.00 10.46 203 VAL A N 1
ATOM 1448 C CA . VAL A 1 211 ? 16.480 1.558 14.055 1.00 9.57 203 VAL A CA 1
ATOM 1449 C C . VAL A 1 211 ? 17.042 0.997 12.741 1.00 9.72 203 VAL A C 1
ATOM 1450 O O . VAL A 1 211 ? 16.865 1.587 11.666 1.00 10.35 203 VAL A O 1
ATOM 1454 N N . THR A 1 212 ? 17.731 -0.134 12.823 1.00 9.13 204 THR A N 1
ATOM 1455 C CA . THR A 1 212 ? 18.356 -0.728 11.641 1.00 8.86 204 THR A CA 1
ATOM 1456 C C . THR A 1 212 ? 17.856 -2.148 11.329 1.00 8.92 204 THR A C 1
ATOM 1457 O O . THR A 1 212 ? 18.219 -2.699 10.281 1.00 8.74 204 THR A O 1
ATOM 1461 N N . VAL A 1 213 ? 17.027 -2.727 12.192 1.00 7.92 205 VAL A N 1
ATOM 1462 C CA . VAL A 1 213 ? 16.557 -4.107 11.997 1.00 8.11 205 VAL A CA 1
ATOM 1463 C C . VAL A 1 213 ? 15.749 -4.296 10.719 1.00 8.82 205 VAL A C 1
ATOM 1464 O O . VAL A 1 213 ? 15.640 -5.423 10.204 1.00 9.31 205 VAL A O 1
ATOM 1468 N N . ASP A 1 214 ? 15.203 -3.194 10.202 1.00 8.47 206 ASP A N 1
ATOM 1469 C CA . ASP A 1 214 ? 14.395 -3.245 8.981 1.00 10.13 206 ASP A CA 1
ATOM 1470 C C . ASP A 1 214 ? 15.131 -2.736 7.751 1.00 9.90 206 ASP A C 1
ATOM 1471 O O . ASP A 1 214 ? 14.487 -2.433 6.722 1.00 11.95 206 ASP A O 1
ATOM 1476 N N . ASP A 1 215 ? 16.454 -2.590 7.824 1.00 9.22 207 ASP A N 1
ATOM 1477 C CA A ASP A 1 215 ? 17.167 -2.351 6.585 0.50 9.29 207 ASP A CA 1
ATOM 1478 C CA B ASP A 1 215 ? 17.356 -2.410 6.676 0.50 9.64 207 ASP A CA 1
ATOM 1479 C C . ASP A 1 215 ? 17.255 -3.661 5.791 1.00 9.60 207 ASP A C 1
ATOM 1480 O O . ASP A 1 215 ? 16.693 -4.689 6.194 1.00 8.96 207 ASP A O 1
ATOM 1489 N N . GLU A 1 216 ? 17.885 -3.618 4.626 1.00 9.17 208 GLU A N 1
ATOM 1490 C CA . GLU A 1 216 ? 17.837 -4.796 3.781 1.00 10.39 208 GLU A CA 1
ATOM 1491 C C . GLU A 1 216 ? 18.484 -6.019 4.407 1.00 9.59 208 GLU A C 1
ATOM 1492 O O . GLU A 1 216 ? 18.054 -7.146 4.130 1.00 9.69 208 GLU A O 1
ATOM 1498 N N . ALA A 1 217 ? 19.495 -5.822 5.247 1.00 8.71 209 ALA A N 1
ATOM 1499 C CA . ALA A 1 217 ? 20.097 -6.958 5.952 1.00 8.73 209 ALA A CA 1
ATOM 1500 C C . ALA A 1 217 ? 19.083 -7.682 6.821 1.00 7.98 209 ALA A C 1
ATOM 1501 O O . ALA A 1 217 ? 19.100 -8.900 6.913 1.00 7.89 209 ALA A O 1
ATOM 1503 N N . GLY A 1 218 ? 18.185 -6.945 7.467 1.00 7.85 210 GLY A N 1
ATOM 1504 C CA . GLY A 1 218 ? 17.152 -7.568 8.283 1.00 7.90 210 GLY A CA 1
ATOM 1505 C C . GLY A 1 218 ? 16.150 -8.349 7.451 1.00 7.49 210 GLY A C 1
ATOM 1506 O O . GLY A 1 218 ? 15.734 -9.473 7.805 1.00 7.54 210 GLY A O 1
ATOM 1507 N N . VAL A 1 219 ? 15.762 -7.782 6.307 1.00 6.90 211 VAL A N 1
ATOM 1508 C CA . VAL A 1 219 ? 14.873 -8.511 5.403 1.00 7.66 211 VAL A CA 1
ATOM 1509 C C . VAL A 1 219 ? 15.545 -9.805 4.961 1.00 7.42 211 VAL A C 1
ATOM 1510 O O . VAL A 1 219 ? 14.942 -10.877 5.008 1.00 7.33 211 VAL A O 1
ATOM 1514 N N . ARG A 1 220 ? 16.807 -9.704 4.552 1.00 7.16 212 ARG A N 1
ATOM 1515 C CA . ARG A 1 220 ? 17.546 -10.895 4.114 1.00 7.64 212 ARG A CA 1
ATOM 1516 C C . ARG A 1 220 ? 17.628 -11.930 5.218 1.00 7.63 212 ARG A C 1
ATOM 1517 O O . ARG A 1 220 ? 17.577 -13.121 4.932 1.00 8.59 212 ARG A O 1
ATOM 1525 N N . ALA A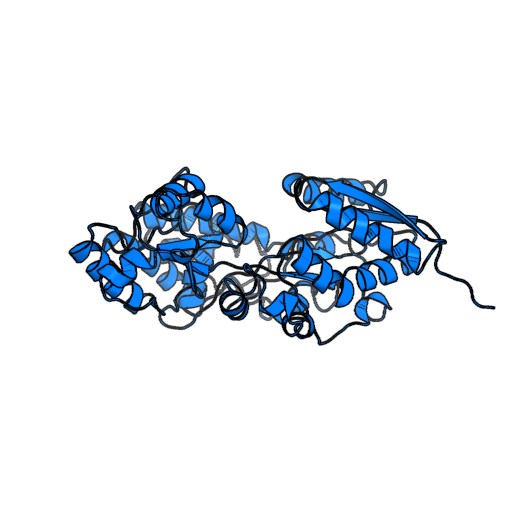 1 221 ? 17.785 -11.510 6.469 1.00 6.75 213 ALA A N 1
ATOM 1526 C CA . ALA A 1 221 ? 17.880 -12.479 7.562 1.00 6.88 213 ALA A CA 1
ATOM 1527 C C . ALA A 1 221 ? 16.585 -13.278 7.722 1.00 7.01 213 ALA A C 1
ATOM 1528 O O . ALA A 1 221 ? 16.630 -14.513 7.909 1.00 7.34 213 ALA A O 1
ATOM 1530 N N . TYR A 1 222 ? 15.432 -12.600 7.679 1.00 6.54 214 TYR A N 1
ATOM 1531 C CA . TYR A 1 222 ? 14.185 -13.344 7.694 1.00 7.51 214 TYR A CA 1
ATOM 1532 C C . TYR A 1 222 ? 14.056 -14.269 6.476 1.00 7.55 214 TYR A C 1
ATOM 1533 O O . TYR A 1 222 ? 13.511 -15.381 6.589 1.00 7.87 214 TYR A O 1
ATOM 1542 N N . ARG A 1 223 ? 14.534 -13.819 5.314 1.00 6.79 215 ARG A N 1
ATOM 1543 C CA . ARG A 1 223 ? 14.504 -14.673 4.124 1.00 7.66 215 ARG A CA 1
ATOM 1544 C C . ARG A 1 223 ? 15.379 -15.907 4.295 1.00 8.08 215 ARG A C 1
ATOM 1545 O O . ARG A 1 223 ? 14.999 -16.992 3.876 1.00 8.29 215 ARG A O 1
ATOM 1553 N N . VAL A 1 224 ? 16.555 -15.747 4.891 1.00 8.06 216 VAL A N 1
ATOM 1554 C CA . VAL A 1 224 ? 17.477 -16.885 5.074 1.00 8.92 216 VAL A CA 1
ATOM 1555 C C . VAL A 1 224 ? 16.846 -17.982 5.907 1.00 8.02 216 VAL A C 1
ATOM 1556 O O . VAL A 1 224 ? 16.945 -19.172 5.557 1.00 8.36 216 VAL A O 1
ATOM 1560 N N . ILE A 1 225 ? 16.182 -17.630 6.998 1.00 7.47 217 ILE A N 1
ATOM 1561 C CA . ILE A 1 225 ? 15.654 -18.683 7.852 1.00 7.94 217 ILE A CA 1
ATOM 1562 C C . ILE A 1 225 ? 14.540 -19.449 7.141 1.00 7.56 217 ILE A C 1
ATOM 1563 O O . ILE A 1 225 ? 14.449 -20.673 7.248 1.00 8.24 217 ILE A O 1
ATOM 1568 N N . LYS A 1 226 ? 13.699 -18.732 6.398 1.00 7.59 218 LYS A N 1
ATOM 1569 C CA . LYS A 1 226 ? 12.636 -19.425 5.664 1.00 7.61 218 LYS A CA 1
ATOM 1570 C C . LYS A 1 226 ? 13.198 -20.287 4.534 1.00 7.28 218 LYS A C 1
ATOM 1571 O O . LYS A 1 226 ? 12.704 -21.395 4.299 1.00 7.36 218 LYS A O 1
ATOM 1577 N N . ASP A 1 227 ? 14.225 -19.806 3.863 1.00 6.66 219 ASP A N 1
ATOM 1578 C CA . ASP A 1 227 ? 14.866 -20.581 2.815 1.00 8.42 219 ASP A CA 1
ATOM 1579 C C . ASP A 1 227 ? 15.498 -21.852 3.387 1.00 7.55 219 ASP A C 1
ATOM 1580 O O . ASP A 1 227 ? 15.450 -22.909 2.739 1.00 7.65 219 ASP A O 1
ATOM 1585 N N . LEU A 1 228 ? 16.105 -21.773 4.562 1.00 7.31 220 LEU A N 1
ATOM 1586 C CA . LEU A 1 228 ? 16.719 -22.972 5.125 1.00 7.13 220 LEU A CA 1
ATOM 1587 C C . LEU A 1 228 ? 15.694 -24.071 5.349 1.00 7.12 220 LEU A C 1
ATOM 1588 O O . LEU A 1 228 ? 15.938 -25.255 5.076 1.00 8.05 220 LEU A O 1
ATOM 1593 N N . VAL A 1 229 ? 14.514 -23.694 5.775 1.00 6.95 221 VAL A N 1
ATOM 1594 C CA . VAL A 1 229 ? 13.455 -24.681 5.996 1.00 7.75 221 VAL A CA 1
ATOM 1595 C C . VAL A 1 229 ? 12.804 -25.098 4.671 1.00 8.34 221 VAL A C 1
ATOM 1596 O O . VAL A 1 229 ? 12.636 -26.303 4.408 1.00 8.85 221 VAL A O 1
ATOM 1600 N N . ASP A 1 230 ? 12.501 -24.143 3.799 1.00 8.25 222 ASP A N 1
ATOM 1601 C CA . ASP A 1 230 ? 11.846 -24.475 2.524 1.00 9.08 222 ASP A CA 1
ATOM 1602 C C . ASP A 1 230 ? 12.706 -25.424 1.709 1.00 9.23 222 ASP A C 1
ATOM 1603 O O . ASP A 1 230 ? 12.182 -26.327 1.050 1.00 9.55 222 ASP A O 1
ATOM 1608 N N . SER A 1 231 ? 14.016 -25.205 1.718 1.00 8.48 223 SER A N 1
ATOM 1609 C CA . SER A 1 231 ? 14.946 -26.008 0.909 1.00 9.35 223 SER A CA 1
ATOM 1610 C C . SER A 1 231 ? 15.220 -27.360 1.525 1.00 8.99 223 SER A C 1
ATOM 1611 O O . SER A 1 231 ? 15.918 -28.170 0.898 1.00 10.01 223 SER A O 1
ATOM 1614 N N . LYS A 1 232 ? 14.713 -27.606 2.729 1.00 8.38 224 LYS A N 1
ATOM 1615 C CA . LYS A 1 232 ? 14.910 -28.869 3.446 1.00 9.52 224 LYS A CA 1
ATOM 1616 C C . LYS A 1 232 ? 16.280 -29.019 4.085 1.00 8.33 224 LYS A C 1
ATOM 1617 O O . LYS A 1 232 ? 16.578 -30.097 4.622 1.00 7.98 224 LYS A O 1
ATOM 1623 N N . ALA A 1 233 ? 17.091 -27.971 4.046 1.00 6.71 225 ALA A N 1
ATOM 1624 C CA . ALA A 1 233 ? 18.354 -27.988 4.782 1.00 6.22 225 ALA A CA 1
ATOM 1625 C C . ALA A 1 233 ? 18.120 -28.064 6.283 1.00 6.44 225 ALA A C 1
ATOM 1626 O O . ALA A 1 233 ? 18.968 -28.573 7.014 1.00 6.47 225 ALA A O 1
ATOM 1628 N N . ALA A 1 234 ? 16.996 -27.516 6.732 1.00 5.74 226 ALA A N 1
ATOM 1629 C CA . ALA A 1 234 ? 16.698 -27.408 8.158 1.00 5.87 226 ALA A CA 1
ATOM 1630 C C . ALA A 1 234 ? 15.278 -27.785 8.434 1.00 6.44 226 ALA A C 1
ATOM 1631 O O . ALA A 1 234 ? 14.404 -27.685 7.549 1.00 7.64 226 ALA A O 1
ATOM 1633 N N . ILE A 1 235 ? 15.033 -28.188 9.678 1.00 5.86 227 ILE A N 1
ATOM 1634 C CA . ILE A 1 235 ? 13.676 -28.339 10.184 1.00 6.33 227 ILE A CA 1
ATOM 1635 C C . ILE A 1 235 ? 13.517 -27.431 11.414 1.00 6.90 227 ILE A C 1
ATOM 1636 O O . ILE A 1 235 ? 14.492 -26.982 12.012 1.00 6.96 227 ILE A O 1
ATOM 1641 N N . THR A 1 236 ? 12.271 -27.181 11.793 1.00 7.10 228 THR A N 1
ATOM 1642 C CA . THR A 1 236 ? 11.981 -26.295 12.908 1.00 6.81 228 THR A CA 1
ATOM 1643 C C . THR A 1 236 ? 10.632 -26.658 13.516 1.00 7.62 228 THR A C 1
ATOM 1644 O O . THR A 1 236 ? 9.935 -27.567 13.023 1.00 8.32 228 THR A O 1
ATOM 1648 N N . ASP A 1 237 ? 10.284 -25.980 14.611 1.00 7.04 229 ASP A N 1
ATOM 1649 C CA . ASP A 1 237 ? 9.007 -26.212 15.299 1.00 7.69 229 ASP A CA 1
ATOM 1650 C C . ASP A 1 237 ? 8.551 -24.890 15.880 1.00 7.98 229 ASP A C 1
ATOM 1651 O O . ASP A 1 237 ? 9.358 -24.117 16.386 1.00 8.66 229 ASP A O 1
ATOM 1656 N N . ALA A 1 238 ? 7.238 -24.672 15.889 1.00 8.02 230 ALA A N 1
ATOM 1657 C CA . ALA A 1 238 ? 6.685 -23.443 16.453 1.00 8.33 230 ALA A CA 1
ATOM 1658 C C . ALA A 1 238 ? 6.557 -23.472 17.956 1.00 8.91 230 ALA A C 1
ATOM 1659 O O . ALA A 1 238 ? 6.390 -22.445 18.606 1.00 9.10 230 ALA A O 1
ATOM 1661 N N . SER A 1 239 ? 6.628 -24.662 18.539 1.00 8.66 231 SER A N 1
ATOM 1662 C CA A SER A 1 239 ? 6.469 -24.830 19.983 0.50 9.64 231 SER A CA 1
ATOM 1663 C CA B SER A 1 239 ? 6.527 -24.784 19.995 0.50 9.51 231 SER A CA 1
ATOM 1664 C C . SER A 1 239 ? 7.523 -25.791 20.503 1.00 9.42 231 SER A C 1
ATOM 1665 O O . SER A 1 239 ? 8.052 -26.601 19.731 1.00 10.07 231 SER A O 1
ATOM 1670 N N . ASP A 1 240 ? 7.793 -25.719 21.801 1.00 9.50 232 ASP A N 1
ATOM 1671 C CA . ASP A 1 240 ? 8.680 -26.671 22.479 1.00 9.39 232 ASP A CA 1
ATOM 1672 C C . ASP A 1 240 ? 10.038 -26.750 21.766 1.00 8.96 232 ASP A C 1
ATOM 1673 O O . ASP A 1 240 ? 10.613 -27.832 21.648 1.00 9.31 232 ASP A O 1
ATOM 1678 N N . GLY A 1 241 ? 10.536 -25.615 21.289 1.00 9.07 233 GLY A N 1
ATOM 1679 C CA . GLY A 1 241 ? 11.747 -25.634 20.459 1.00 9.01 233 GLY A CA 1
ATOM 1680 C C . GLY A 1 241 ? 12.972 -26.136 21.154 1.00 8.89 233 GLY A C 1
ATOM 1681 O O . GLY A 1 241 ? 13.814 -26.769 20.498 1.00 8.67 233 GLY A O 1
ATOM 1682 N N . TRP A 1 242 ? 13.130 -25.855 22.445 1.00 8.16 234 TRP A N 1
ATOM 1683 C CA . TRP A 1 242 ? 14.300 -26.365 23.160 1.00 8.50 234 TRP A CA 1
ATOM 1684 C C . TRP A 1 242 ? 14.317 -27.908 23.137 1.00 8.49 234 TRP A C 1
ATOM 1685 O O . TRP A 1 242 ? 15.306 -28.553 22.732 1.00 8.74 234 TRP A O 1
ATOM 1696 N N . ASN A 1 243 ? 13.236 -28.528 23.584 1.00 7.65 235 ASN A N 1
ATOM 1697 C CA . ASN A 1 243 ? 13.196 -29.984 23.605 1.00 8.16 235 ASN A CA 1
ATOM 1698 C C . ASN A 1 243 ? 13.249 -30.553 22.225 1.00 7.99 235 ASN A C 1
ATOM 1699 O O . ASN A 1 243 ? 13.920 -31.561 21.982 1.00 8.72 235 ASN A O 1
ATOM 1704 N N . ASN A 1 244 ? 12.553 -29.941 21.283 1.00 7.91 236 ASN A N 1
ATOM 1705 C CA . ASN A 1 244 ? 12.570 -30.471 19.933 1.00 7.83 236 ASN A CA 1
ATOM 1706 C C . ASN A 1 244 ? 13.991 -30.421 19.342 1.00 7.06 236 ASN A C 1
ATOM 1707 O O . ASN A 1 244 ? 14.445 -31.365 18.683 1.00 7.37 236 ASN A O 1
ATOM 1712 N N . MET A 1 245 ? 14.687 -29.322 19.571 1.00 6.86 237 MET A N 1
ATOM 1713 C CA . MET A 1 245 ? 16.037 -29.182 19.059 1.00 6.69 237 MET A CA 1
ATOM 1714 C C . MET A 1 245 ? 16.984 -30.189 19.714 1.00 5.89 237 MET A C 1
ATOM 1715 O O . MET A 1 245 ? 17.699 -30.900 19.008 1.00 6.82 237 MET A O 1
ATOM 1720 N N . GLN A 1 246 ? 16.968 -30.262 21.036 1.00 6.10 238 GLN A N 1
ATOM 1721 C CA . GLN A 1 246 ? 17.836 -31.218 21.740 1.00 6.39 238 GLN A CA 1
ATOM 1722 C C . GLN A 1 246 ? 17.533 -32.647 21.331 1.00 7.05 238 GLN A C 1
ATOM 1723 O O . GLN A 1 246 ? 18.449 -33.419 21.057 1.00 7.17 238 GLN A O 1
ATOM 1729 N N . ASN A 1 247 ? 16.258 -33.002 21.215 1.00 6.81 239 ASN A N 1
ATOM 1730 C CA . ASN A 1 247 ? 15.922 -34.372 20.852 1.00 7.98 239 ASN A CA 1
ATOM 1731 C C . ASN A 1 247 ? 16.388 -34.672 19.436 1.00 7.32 239 ASN A C 1
ATOM 1732 O O . ASN A 1 247 ? 16.886 -35.773 19.148 1.00 7.88 239 ASN A O 1
ATOM 1737 N N . ALA A 1 248 ? 16.216 -33.712 18.529 1.00 7.33 240 ALA A N 1
ATOM 1738 C CA . ALA A 1 248 ? 16.624 -33.909 17.137 1.00 6.77 240 ALA A CA 1
ATOM 1739 C C . ALA A 1 248 ? 18.133 -34.094 17.049 1.00 6.25 240 ALA A C 1
ATOM 1740 O O . ALA A 1 248 ? 18.621 -34.964 16.280 1.00 6.43 240 ALA A O 1
ATOM 1742 N N . PHE A 1 249 ? 18.888 -33.281 17.774 1.00 5.74 241 PHE A N 1
ATOM 1743 C CA . PHE A 1 249 ? 20.330 -33.365 17.653 1.00 5.99 241 PHE A CA 1
ATOM 1744 C C . PHE A 1 249 ? 20.874 -34.606 18.375 1.00 6.00 241 PHE A C 1
ATOM 1745 O O . PHE A 1 249 ? 21.763 -35.303 17.856 1.00 6.43 241 PHE A O 1
ATOM 1753 N N . LYS A 1 250 ? 20.379 -34.876 19.575 1.00 6.41 242 LYS A N 1
ATOM 1754 C CA . LYS A 1 250 ? 20.838 -36.052 20.333 1.00 6.65 242 LYS A CA 1
ATOM 1755 C C . LYS A 1 250 ? 20.570 -37.363 19.635 1.00 7.55 242 LYS A C 1
ATOM 1756 O O . LYS A 1 250 ? 21.353 -38.335 19.787 1.00 7.66 242 LYS A O 1
ATOM 1762 N N . SER A 1 251 ? 19.484 -37.411 18.880 1.00 6.96 243 SER A N 1
ATOM 1763 C CA . SER A 1 251 ? 19.087 -38.633 18.191 1.00 6.40 243 SER A CA 1
ATOM 1764 C C . SER A 1 251 ? 19.656 -38.757 16.781 1.00 7.10 243 SER A C 1
ATOM 1765 O O . SER A 1 251 ? 19.553 -39.822 16.171 1.00 8.05 243 SER A O 1
ATOM 1768 N N . GLY A 1 252 ? 20.239 -37.696 16.226 1.00 7.00 244 GLY A N 1
ATOM 1769 C CA . GLY A 1 252 ? 20.714 -37.755 14.850 1.00 7.49 244 GLY A CA 1
ATOM 1770 C C . GLY A 1 252 ? 19.652 -37.519 13.801 1.00 7.94 244 GLY A C 1
ATOM 1771 O O . GLY A 1 252 ? 19.916 -37.683 12.610 1.00 8.75 244 GLY A O 1
ATOM 1772 N N . LYS A 1 253 ? 18.458 -37.088 14.196 1.00 7.49 245 LYS A N 1
ATOM 1773 C CA . LYS A 1 253 ? 17.487 -36.621 13.217 1.00 7.83 245 LYS A CA 1
ATOM 1774 C C . LYS A 1 253 ? 18.067 -35.442 12.412 1.00 7.31 245 LYS A C 1
ATOM 1775 O O . LYS A 1 253 ? 17.792 -35.274 11.221 1.00 7.92 245 LYS A O 1
ATOM 1781 N N . VAL A 1 254 ? 18.855 -34.608 13.093 1.00 5.72 246 VAL A N 1
ATOM 1782 C CA . VAL A 1 254 ? 19.667 -33.601 12.398 1.00 5.88 246 VAL A CA 1
ATOM 1783 C C . VAL A 1 254 ? 21.144 -33.829 12.716 1.00 6.52 246 VAL A C 1
ATOM 1784 O O . VAL A 1 254 ? 21.471 -34.434 13.754 1.00 6.31 246 VAL A O 1
ATOM 1788 N N . ALA A 1 255 ? 22.007 -33.284 11.864 1.00 5.68 247 ALA A N 1
ATOM 1789 C CA . ALA A 1 255 ? 23.440 -33.368 12.086 1.00 5.66 247 ALA A CA 1
ATOM 1790 C C . ALA A 1 255 ? 24.035 -32.160 12.793 1.00 5.57 247 ALA A C 1
ATOM 1791 O O . ALA A 1 255 ? 25.189 -32.217 13.261 1.00 5.92 247 ALA A O 1
ATOM 1793 N N . MET A 1 256 ? 23.283 -31.056 12.836 1.00 5.41 248 MET A N 1
ATOM 1794 C CA . MET A 1 256 ? 23.783 -29.762 13.335 1.00 5.91 248 MET A CA 1
ATOM 1795 C C . MET A 1 256 ? 22.693 -29.030 14.057 1.00 5.76 248 MET A C 1
ATOM 1796 O O . MET A 1 256 ? 21.524 -29.171 13.718 1.00 5.33 248 MET A O 1
ATOM 1801 N N . MET A 1 257 ? 23.082 -28.182 15.007 1.00 5.44 249 MET A N 1
ATOM 1802 C CA . MET A 1 257 ? 22.134 -27.242 15.643 1.00 5.66 249 MET A CA 1
ATOM 1803 C C . MET A 1 257 ? 22.992 -26.073 16.085 1.00 6.08 249 MET A C 1
ATOM 1804 O O . MET A 1 257 ? 24.206 -26.163 16.130 1.00 6.69 249 MET A O 1
ATOM 1809 N N . VAL A 1 258 ? 22.356 -24.954 16.415 1.00 7.10 250 VAL A N 1
ATOM 1810 C CA . VAL A 1 258 ? 23.067 -23.838 17.042 1.00 6.91 250 VAL A CA 1
ATOM 1811 C C . VAL A 1 258 ? 22.681 -23.809 18.515 1.00 6.94 250 VAL A C 1
ATOM 1812 O O . VAL A 1 258 ? 21.513 -23.975 18.863 1.00 6.95 250 VAL A O 1
ATOM 1816 N N . ASN A 1 259 ? 23.667 -23.653 19.390 1.00 6.23 251 ASN A N 1
ATOM 1817 C CA . ASN A 1 259 ? 23.372 -23.721 20.813 1.00 6.38 251 ASN A CA 1
ATOM 1818 C C . ASN A 1 259 ? 24.511 -23.144 21.616 1.00 6.32 251 ASN A C 1
ATOM 1819 O O . ASN A 1 259 ? 25.537 -22.731 21.037 1.00 6.71 251 ASN A O 1
ATOM 1824 N N . GLY A 1 260 ? 24.341 -23.098 22.934 1.00 6.48 252 GLY A N 1
ATOM 1825 C CA . GLY A 1 260 ? 25.355 -22.509 23.799 1.00 7.13 252 GLY A CA 1
ATOM 1826 C C . GLY A 1 260 ? 25.946 -23.513 24.758 1.00 7.54 252 GLY A C 1
ATOM 1827 O O . GLY A 1 260 ? 25.587 -24.688 24.772 1.00 7.35 252 GLY A O 1
ATOM 1828 N N . PRO A 1 261 ? 26.881 -23.060 25.604 1.00 7.15 253 PRO A N 1
ATOM 1829 C CA . PRO A 1 261 ? 27.575 -23.945 26.549 1.00 7.30 253 PRO A CA 1
ATOM 1830 C C . PRO A 1 261 ? 26.618 -24.698 27.464 1.00 8.09 253 PRO A C 1
ATOM 1831 O O . PRO A 1 261 ? 26.912 -25.830 27.867 1.00 7.93 253 PRO A O 1
ATOM 1835 N N . TRP A 1 262 ? 25.475 -24.095 27.771 1.00 7.67 254 TRP A N 1
ATOM 1836 C CA . TRP A 1 262 ? 24.478 -24.694 28.646 1.00 8.60 254 TRP A CA 1
ATOM 1837 C C . TRP A 1 262 ? 23.902 -25.996 28.082 1.00 9.13 254 TRP A C 1
ATOM 1838 O O . TRP A 1 262 ? 23.238 -26.741 28.811 1.00 10.73 254 TRP A O 1
ATOM 1849 N N . ALA A 1 263 ? 24.127 -26.275 26.800 1.00 7.87 255 ALA A N 1
ATOM 1850 C CA . ALA A 1 263 ? 23.605 -27.499 26.152 1.00 8.52 255 ALA A CA 1
ATOM 1851 C C . ALA A 1 263 ? 24.546 -28.695 26.182 1.00 7.75 255 ALA A C 1
ATOM 1852 O O . ALA A 1 263 ? 24.139 -29.807 25.830 1.00 8.80 255 ALA A O 1
ATOM 1854 N N . ILE A 1 264 ? 25.821 -28.460 26.479 1.00 7.22 256 ILE A N 1
ATOM 1855 C CA . ILE A 1 264 ? 26.860 -29.490 26.323 1.00 8.18 256 ILE A CA 1
ATOM 1856 C C . ILE A 1 264 ? 26.583 -30.750 27.139 1.00 8.47 256 ILE A C 1
ATOM 1857 O O . ILE A 1 264 ? 26.669 -31.850 26.600 1.00 8.01 256 ILE A O 1
ATOM 1862 N N . GLU A 1 265 ? 26.260 -30.600 28.409 1.00 8.58 257 GLU A N 1
ATOM 1863 C CA . GLU A 1 265 ? 26.047 -31.798 29.216 1.00 9.31 257 GLU A CA 1
ATOM 1864 C C . GLU A 1 265 ? 24.845 -32.599 28.723 1.00 8.97 257 GLU A C 1
ATOM 1865 O O . GLU A 1 265 ? 24.898 -33.836 28.652 1.00 8.94 257 GLU A O 1
ATOM 1871 N N . ASP A 1 266 ? 23.763 -31.919 28.352 1.00 8.56 258 ASP A N 1
ATOM 1872 C CA . ASP A 1 266 ? 22.620 -32.630 27.819 1.00 8.86 258 ASP A CA 1
ATOM 1873 C C . ASP A 1 266 ? 22.980 -33.376 26.528 1.00 7.95 258 ASP A C 1
ATOM 1874 O O . ASP A 1 266 ? 22.556 -34.521 26.317 1.00 7.90 258 ASP A O 1
ATOM 1879 N N . VAL A 1 267 ? 23.761 -32.745 25.655 1.00 7.57 259 VAL A N 1
ATOM 1880 C CA . VAL A 1 267 ? 24.145 -33.399 24.403 1.00 8.10 259 VAL A CA 1
ATOM 1881 C C . VAL A 1 267 ? 24.925 -34.671 24.711 1.00 8.17 259 VAL A C 1
ATOM 1882 O O . VAL A 1 267 ? 24.738 -35.713 24.074 1.00 8.32 259 VAL A O 1
ATOM 1886 N N . LYS A 1 268 ? 25.827 -34.588 25.685 1.00 8.89 260 LYS A N 1
ATOM 1887 C CA . LYS A 1 268 ? 26.652 -35.747 26.042 1.00 10.07 260 LYS A CA 1
ATOM 1888 C C . LYS A 1 268 ? 25.845 -36.907 26.602 1.00 10.66 260 LYS A C 1
ATOM 1889 O O . LYS A 1 268 ? 26.337 -38.039 26.644 1.00 11.36 260 LYS A O 1
ATOM 1895 N N . ALA A 1 269 ? 24.615 -36.652 27.020 1.00 9.21 261 ALA A N 1
ATOM 1896 C CA . ALA A 1 269 ? 23.710 -37.720 27.458 1.00 10.57 261 ALA A CA 1
ATOM 1897 C C . ALA A 1 269 ? 22.915 -38.321 26.296 1.00 10.54 261 ALA A C 1
ATOM 1898 O O . ALA A 1 269 ? 22.105 -39.219 26.475 1.00 11.92 261 ALA A O 1
ATOM 1900 N N . GLY A 1 270 ? 23.118 -37.805 25.088 1.00 9.10 262 GLY A N 1
ATOM 1901 C CA . GLY A 1 270 ? 22.351 -38.216 23.911 1.00 9.15 262 GLY A CA 1
ATOM 1902 C C . GLY A 1 270 ? 22.816 -39.518 23.308 1.00 8.61 262 GLY A C 1
ATOM 1903 O O . GLY A 1 270 ? 24.004 -39.884 23.418 1.00 7.82 262 GLY A O 1
ATOM 1904 N N . ALA A 1 271 ? 21.912 -40.190 22.616 1.00 8.98 263 ALA A N 1
ATOM 1905 C CA . ALA A 1 271 ? 22.199 -41.524 22.133 1.00 9.42 263 ALA A CA 1
ATOM 1906 C C . ALA A 1 271 ? 23.313 -41.559 21.104 1.00 10.47 263 ALA A C 1
ATOM 1907 O O . ALA A 1 271 ? 24.001 -42.574 20.986 1.00 12.73 263 ALA A O 1
ATOM 1909 N N . ARG A 1 272 ? 23.529 -40.469 20.367 1.00 9.19 264 ARG A N 1
ATOM 1910 C CA . ARG A 1 272 ? 24.610 -40.466 19.383 1.00 9.67 264 ARG A CA 1
ATOM 1911 C C . ARG A 1 272 ? 25.911 -39.899 19.922 1.00 8.85 264 ARG A C 1
ATOM 1912 O O . ARG A 1 272 ? 26.887 -39.778 19.175 1.00 9.08 264 ARG A O 1
ATOM 1920 N N . PHE A 1 273 ? 25.953 -39.617 21.227 1.00 9.35 265 PHE A N 1
ATOM 1921 C CA . PHE A 1 273 ? 27.127 -38.999 21.860 1.00 10.34 265 PHE A CA 1
ATOM 1922 C C . PHE A 1 273 ? 27.670 -39.731 23.082 1.00 12.35 265 PHE A C 1
ATOM 1923 O O . PHE A 1 273 ? 28.311 -39.118 23.939 1.00 13.14 265 PHE A O 1
ATOM 1931 N N . LYS A 1 274 ? 27.424 -41.040 23.118 1.00 14.14 266 LYS A N 1
ATOM 1932 C CA . LYS A 1 274 ? 28.083 -41.911 24.109 1.00 17.56 266 LYS A CA 1
ATOM 1933 C C . LYS A 1 274 ? 29.592 -41.635 24.131 1.00 17.18 266 LYS A C 1
ATOM 1934 O O . LYS A 1 274 ? 30.188 -41.532 25.198 1.00 18.92 266 LYS A O 1
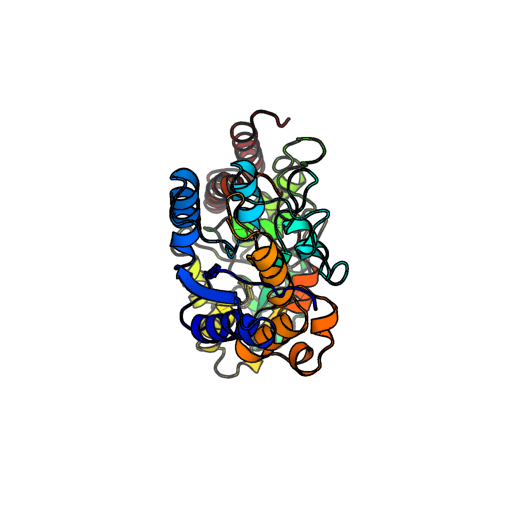ATOM 1940 N N . ASP A 1 275 ? 30.183 -41.490 22.945 1.00 16.87 267 ASP A N 1
ATOM 1941 C CA . ASP A 1 275 ? 31.549 -40.992 22.785 1.00 16.14 267 ASP A CA 1
ATOM 1942 C C . ASP A 1 275 ? 31.457 -39.482 22.611 1.00 15.41 267 ASP A C 1
ATOM 1943 O O . ASP A 1 275 ? 31.027 -39.002 21.546 1.00 14.39 267 ASP A O 1
ATOM 1948 N N . ALA A 1 276 ? 31.850 -38.714 23.635 1.00 14.99 268 ALA A N 1
ATOM 1949 C CA . ALA A 1 276 ? 31.846 -37.240 23.568 1.00 14.69 268 ALA A CA 1
ATOM 1950 C C . ALA A 1 276 ? 32.726 -36.715 22.444 1.00 14.51 268 ALA A C 1
ATOM 1951 O O . ALA A 1 276 ? 32.548 -35.580 21.970 1.00 13.60 268 ALA A O 1
ATOM 1953 N N . GLY A 1 277 ? 33.676 -37.545 22.018 1.00 13.32 269 GLY A N 1
ATOM 1954 C CA . GLY A 1 277 ? 34.499 -37.249 20.859 1.00 11.98 269 GLY A CA 1
ATOM 1955 C C . GLY A 1 277 ? 33.726 -37.207 19.545 1.00 10.16 269 GLY A C 1
ATOM 1956 O O . GLY A 1 277 ? 34.295 -36.873 18.509 1.00 11.78 269 GLY A O 1
ATOM 1957 N N . ASN A 1 278 ? 32.427 -37.518 19.577 1.00 8.63 270 ASN A N 1
ATOM 1958 C CA . ASN A 1 278 ? 31.580 -37.341 18.410 1.00 7.59 270 ASN A CA 1
ATOM 1959 C C . ASN A 1 278 ? 30.982 -35.939 18.295 1.00 7.43 270 ASN A C 1
ATOM 1960 O O . ASN A 1 278 ? 30.324 -35.641 17.307 1.00 7.66 270 ASN A O 1
ATOM 1965 N N . LEU A 1 279 ? 31.179 -35.097 19.301 1.00 7.47 271 LEU A N 1
ATOM 1966 C CA . LEU A 1 279 ? 30.646 -33.739 19.273 1.00 7.26 271 LEU A CA 1
ATOM 1967 C C . LEU A 1 279 ? 31.691 -32.753 18.821 1.00 7.17 271 LEU A C 1
ATOM 1968 O O . LEU A 1 279 ? 32.779 -32.702 19.379 1.00 8.41 271 LEU A O 1
ATOM 1973 N N . GLY A 1 280 ? 31.345 -31.962 17.813 1.00 7.24 272 GLY A N 1
ATOM 1974 C CA . GLY A 1 280 ? 32.164 -30.825 17.439 1.00 7.67 272 GLY A CA 1
ATOM 1975 C C . GLY A 1 280 ? 31.391 -29.549 17.667 1.00 6.60 272 GLY A C 1
ATOM 1976 O O . GLY A 1 280 ? 30.139 -29.532 17.614 1.00 6.65 272 GLY A O 1
ATOM 1977 N N . VAL A 1 281 ? 32.132 -28.472 17.906 1.00 7.24 273 VAL A N 1
ATOM 1978 C CA . VAL A 1 281 ? 31.544 -27.137 18.047 1.00 6.58 273 VAL A CA 1
ATOM 1979 C C . VAL A 1 281 ? 32.373 -26.169 17.233 1.00 7.65 273 VAL A C 1
ATOM 1980 O O . VAL A 1 281 ? 33.612 -26.183 17.317 1.00 8.84 273 VAL A O 1
ATOM 1984 N N . ALA A 1 282 ? 31.689 -25.340 16.445 1.00 6.95 274 ALA A N 1
ATOM 1985 C CA . ALA A 1 282 ? 32.325 -24.360 15.567 1.00 7.86 274 ALA A CA 1
ATOM 1986 C C . ALA A 1 282 ? 31.591 -23.018 15.726 1.00 7.49 274 ALA A C 1
ATOM 1987 O O . ALA A 1 282 ? 30.515 -22.960 16.284 1.00 7.10 274 ALA A O 1
ATOM 1989 N N . PRO A 1 283 ? 32.175 -21.922 15.219 1.00 7.10 275 PRO A N 1
ATOM 1990 C CA . PRO A 1 283 ? 31.412 -20.683 15.207 1.00 7.25 275 PRO A CA 1
ATOM 1991 C C . PRO A 1 283 ? 30.135 -20.830 14.387 1.00 7.45 275 PRO A C 1
ATOM 1992 O O . PRO A 1 283 ? 30.064 -21.668 13.467 1.00 7.36 275 PRO A O 1
ATOM 1996 N N . VAL A 1 284 ? 29.139 -20.010 14.687 1.00 6.65 276 VAL A N 1
ATOM 1997 C CA . VAL A 1 284 ? 27.977 -19.984 13.805 1.00 7.12 276 VAL A CA 1
ATOM 1998 C C . VAL A 1 284 ? 28.410 -19.638 12.373 1.00 7.07 276 VAL A C 1
ATOM 1999 O O . VAL A 1 284 ? 29.378 -18.901 12.147 1.00 7.33 276 VAL A O 1
ATOM 2003 N N . PRO A 1 285 ? 27.683 -20.148 11.379 1.00 6.89 277 PRO A N 1
ATOM 2004 C CA . PRO A 1 285 ? 28.076 -19.830 10.007 1.00 6.95 277 PRO A CA 1
ATOM 2005 C C . PRO A 1 285 ? 27.885 -18.362 9.634 1.00 7.19 277 PRO A C 1
ATOM 2006 O O . PRO A 1 285 ? 26.966 -17.696 10.125 1.00 8.15 277 PRO A O 1
ATOM 2010 N N . ALA A 1 286 ? 28.742 -17.881 8.746 1.00 6.43 278 ALA A N 1
ATOM 2011 C CA . ALA A 1 286 ? 28.558 -16.593 8.083 1.00 7.01 278 ALA A CA 1
ATOM 2012 C C . ALA A 1 286 ? 27.289 -16.586 7.246 1.00 7.40 278 ALA A C 1
ATOM 2013 O O . ALA A 1 286 ? 26.768 -17.647 6.865 1.00 9.29 278 ALA A O 1
ATOM 2015 N N . GLY A 1 287 ? 26.797 -15.395 6.951 1.00 7.53 279 GLY A N 1
ATOM 2016 C CA . GLY A 1 287 ? 25.774 -15.211 5.937 1.00 8.82 279 GLY A CA 1
ATOM 2017 C C . GLY A 1 287 ? 26.415 -14.518 4.750 1.00 9.62 279 GLY A C 1
ATOM 2018 O O . GLY A 1 287 ? 27.620 -14.638 4.508 1.00 10.10 279 GLY A O 1
ATOM 2019 N N . SER A 1 288 ? 25.606 -13.772 4.016 1.00 9.78 280 SER A N 1
ATOM 2020 C CA . SER A 1 288 ? 26.088 -13.171 2.773 1.00 11.17 280 SER A CA 1
ATOM 2021 C C . SER A 1 288 ? 27.011 -11.989 3.007 1.00 11.49 280 SER A C 1
ATOM 2022 O O . SER A 1 288 ? 27.745 -11.595 2.091 1.00 11.80 280 SER A O 1
ATOM 2025 N N . ALA A 1 289 ? 26.982 -11.401 4.204 1.00 10.81 281 ALA A N 1
ATOM 2026 C CA . ALA A 1 289 ? 27.671 -10.112 4.418 1.00 11.49 281 ALA A CA 1
ATOM 2027 C C . ALA A 1 289 ? 28.240 -9.939 5.826 1.00 12.06 281 ALA A C 1
ATOM 2028 O O . ALA A 1 289 ? 28.468 -8.816 6.277 1.00 14.08 281 ALA A O 1
ATOM 2030 N N . GLY A 1 290 ? 28.463 -11.041 6.541 1.00 10.53 282 GLY A N 1
ATOM 2031 C CA . GLY A 1 290 ? 28.972 -10.960 7.894 1.00 9.83 282 GLY A CA 1
ATOM 2032 C C . GLY A 1 290 ? 28.982 -12.316 8.570 1.00 8.31 282 GLY A C 1
ATOM 2033 O O . GLY A 1 290 ? 28.588 -13.341 7.980 1.00 8.26 282 GLY A O 1
ATOM 2034 N N . GLN A 1 291 ? 29.440 -12.330 9.809 1.00 8.04 283 GLN A N 1
ATOM 2035 C CA . GLN A 1 291 ? 29.455 -13.531 10.605 1.00 8.58 283 GLN A CA 1
ATOM 2036 C C . GLN A 1 291 ? 29.492 -13.111 12.051 1.00 8.82 283 GLN A C 1
ATOM 2037 O O . GLN A 1 291 ? 30.398 -12.377 12.474 1.00 10.15 283 GLN A O 1
ATOM 2043 N N . GLY A 1 292 ? 28.539 -13.580 12.828 1.00 7.33 284 GLY A N 1
ATOM 2044 C CA . GLY A 1 292 ? 28.567 -13.262 14.244 1.00 6.84 284 GLY A CA 1
ATOM 2045 C C . GLY A 1 292 ? 27.494 -13.968 15.014 1.00 6.57 284 GLY A C 1
ATOM 2046 O O . GLY A 1 292 ? 26.462 -14.369 14.452 1.00 6.87 284 GLY A O 1
ATOM 2047 N N . SER A 1 293 ? 27.704 -14.068 16.323 1.00 6.18 285 SER A N 1
ATOM 2048 C CA . SER A 1 293 ? 26.778 -14.723 17.226 1.00 6.79 285 SER A CA 1
ATOM 2049 C C . SER A 1 293 ? 26.485 -13.777 18.384 1.00 7.29 285 SER A C 1
ATOM 2050 O O . SER A 1 293 ? 27.318 -12.940 18.738 1.00 7.33 285 SER A O 1
ATOM 2053 N N . PRO A 1 294 ? 25.301 -13.864 18.976 1.00 6.09 286 PRO A N 1
ATOM 2054 C CA . PRO A 1 294 ? 24.975 -12.924 20.044 1.00 6.99 286 PRO A CA 1
ATOM 2055 C C . PRO A 1 294 ? 25.763 -13.184 21.321 1.00 7.75 286 PRO A C 1
ATOM 2056 O O . PRO A 1 294 ? 26.187 -14.301 21.614 1.00 7.63 286 PRO A O 1
ATOM 2060 N N . GLN A 1 295 ? 25.878 -12.145 22.130 1.00 7.73 287 GLN A N 1
ATOM 2061 C CA . GLN A 1 295 ? 26.719 -12.178 23.331 1.00 7.54 287 GLN A CA 1
ATOM 2062 C C . GLN A 1 295 ? 25.896 -12.352 24.578 1.00 7.42 287 GLN A C 1
ATOM 2063 O O . GLN A 1 295 ? 24.930 -11.619 24.795 1.00 8.27 287 GLN A O 1
ATOM 2069 N N . GLY A 1 296 ? 26.280 -13.314 25.415 1.00 7.03 288 GLY A N 1
ATOM 2070 C CA . GLY A 1 296 ? 25.708 -13.459 26.738 1.00 7.67 288 GLY A CA 1
ATOM 2071 C C . GLY A 1 296 ? 26.799 -13.400 27.797 1.00 6.62 288 GLY A C 1
ATOM 2072 O O . GLY A 1 296 ? 27.963 -13.094 27.521 1.00 7.12 288 GLY A O 1
ATOM 2073 N N . GLY A 1 297 ? 26.390 -13.697 29.016 1.00 7.81 289 GLY A N 1
ATOM 2074 C CA . GLY A 1 297 ? 27.333 -13.750 30.132 1.00 7.17 289 GLY A CA 1
ATOM 2075 C C . GLY A 1 297 ? 26.888 -12.880 31.287 1.00 7.57 289 GLY A C 1
ATOM 2076 O O . GLY A 1 297 ? 25.755 -12.377 31.344 1.00 8.13 289 GLY A O 1
ATOM 2077 N N . TRP A 1 298 ? 27.821 -12.695 32.214 1.00 6.86 290 TRP A N 1
ATOM 2078 C CA . TRP A 1 298 ? 27.554 -12.029 33.489 1.00 7.47 290 TRP A CA 1
ATOM 2079 C C . TRP A 1 298 ? 28.679 -11.084 33.805 1.00 6.96 290 TRP A C 1
ATOM 2080 O O . TRP A 1 298 ? 29.836 -11.362 33.520 1.00 7.10 290 TRP A O 1
ATOM 2091 N N . ASN A 1 299 ? 28.287 -9.997 34.462 1.00 6.90 291 ASN A N 1
ATOM 2092 C CA . ASN A 1 299 ? 29.153 -8.963 34.994 1.00 7.26 291 ASN A CA 1
ATOM 2093 C C . ASN A 1 299 ? 28.861 -8.842 36.483 1.00 7.37 291 ASN A C 1
ATOM 2094 O O . ASN A 1 299 ? 27.947 -9.470 37.021 1.00 7.26 291 ASN A O 1
ATOM 2099 N N . LEU A 1 300 ? 29.619 -7.965 37.134 1.00 7.15 292 LEU A N 1
ATOM 2100 C CA . LEU A 1 300 ? 29.382 -7.608 38.540 1.00 7.04 292 LEU A CA 1
ATOM 2101 C C . LEU A 1 300 ? 29.231 -6.112 38.658 1.00 6.87 292 LEU A C 1
ATOM 2102 O O . LEU A 1 300 ? 30.040 -5.358 38.113 1.00 7.20 292 LEU A O 1
ATOM 2107 N N . SER A 1 301 ? 28.177 -5.698 39.352 1.00 6.87 293 SER A N 1
ATOM 2108 C CA A SER A 1 301 ? 27.872 -4.284 39.528 0.50 6.68 293 SER A CA 1
ATOM 2109 C CA B SER A 1 301 ? 27.889 -4.279 39.524 0.50 7.82 293 SER A CA 1
ATOM 2110 C C . SER A 1 301 ? 27.703 -3.953 40.995 1.00 7.56 293 SER A C 1
ATOM 2111 O O . SER A 1 301 ? 27.443 -4.830 41.823 1.00 7.66 293 SER A O 1
ATOM 2116 N N . VAL A 1 302 ? 27.844 -2.678 41.310 1.00 8.01 294 VAL A N 1
ATOM 2117 C CA . VAL A 1 302 ? 27.724 -2.170 42.667 1.00 7.94 294 VAL A CA 1
ATOM 2118 C C . VAL A 1 302 ? 26.418 -1.384 42.742 1.00 8.02 294 VAL A C 1
ATOM 2119 O O . VAL A 1 302 ? 26.137 -0.565 41.868 1.00 8.35 294 VAL A O 1
ATOM 2123 N N . TYR A 1 303 ? 25.619 -1.662 43.767 1.00 7.82 295 TYR A N 1
ATOM 2124 C CA . TYR A 1 303 ? 24.383 -0.932 43.981 1.00 8.71 295 TYR A CA 1
ATOM 2125 C C . TYR A 1 303 ? 24.650 0.534 44.288 1.00 9.12 295 TYR A C 1
ATOM 2126 O O . TYR A 1 303 ? 25.490 0.869 45.133 1.00 8.68 295 TYR A O 1
ATOM 2135 N N . ALA A 1 304 ? 23.919 1.418 43.619 1.00 8.81 296 ALA A N 1
ATOM 2136 C CA . ALA A 1 304 ? 24.135 2.869 43.755 1.00 9.65 296 ALA A CA 1
ATOM 2137 C C . ALA A 1 304 ? 24.020 3.335 45.191 1.00 10.53 296 ALA A C 1
ATOM 2138 O O . ALA A 1 304 ? 24.726 4.257 45.591 1.00 11.83 296 ALA A O 1
ATOM 2140 N N . GLY A 1 305 ? 23.120 2.725 45.958 1.00 9.25 297 GLY A N 1
ATOM 2141 C CA . GLY A 1 305 ? 22.865 3.151 47.350 1.00 9.52 297 GLY A CA 1
ATOM 2142 C C . GLY A 1 305 ? 23.670 2.377 48.380 1.00 9.88 297 GLY A C 1
ATOM 2143 O O . GLY A 1 305 ? 23.390 2.467 49.582 1.00 10.86 297 GLY A O 1
ATOM 2144 N N . SER A 1 306 ? 24.686 1.629 47.948 1.00 9.66 298 SER A N 1
ATOM 2145 C CA . SER A 1 306 ? 25.507 0.866 48.890 1.00 10.24 298 SER A CA 1
ATOM 2146 C C . SER A 1 306 ? 26.099 1.771 49.969 1.00 10.61 298 SER A C 1
ATOM 2147 O O . SER A 1 306 ? 26.605 2.852 49.667 1.00 10.77 298 SER A O 1
ATOM 2150 N N . LYS A 1 307 ? 26.062 1.282 51.204 1.00 11.39 299 LYS A N 1
ATOM 2151 C CA . LYS A 1 307 ? 26.710 1.948 52.341 1.00 11.99 299 LYS A CA 1
ATOM 2152 C C . LYS A 1 307 ? 28.141 1.488 52.523 1.00 12.08 299 LYS A C 1
ATOM 2153 O O . LYS A 1 307 ? 28.814 1.865 53.489 1.00 12.35 299 LYS A O 1
ATOM 2159 N N . ASN A 1 308 ? 28.628 0.685 51.588 1.00 11.23 300 ASN A N 1
ATOM 2160 C CA . ASN A 1 308 ? 30.006 0.274 51.642 1.00 11.60 300 ASN A CA 1
ATOM 2161 C C . ASN A 1 308 ? 30.624 0.264 50.259 1.00 10.82 300 ASN A C 1
ATOM 2162 O O . ASN A 1 308 ? 31.081 -0.777 49.751 1.00 9.53 300 ASN A O 1
ATOM 2167 N N . LEU A 1 309 ? 30.654 1.430 49.639 1.00 10.56 301 LEU A N 1
ATOM 2168 C CA . LEU A 1 309 ? 31.159 1.528 48.276 1.00 10.38 301 LEU A CA 1
ATOM 2169 C C . LEU A 1 309 ? 32.602 1.103 48.189 1.00 10.09 301 LEU A C 1
ATOM 2170 O O . LEU A 1 309 ? 32.987 0.372 47.275 1.00 10.64 301 LEU A O 1
ATOM 2175 N N . ASP A 1 310 ? 33.438 1.529 49.117 1.00 10.66 302 ASP A N 1
ATOM 2176 C CA . ASP A 1 310 ? 34.844 1.234 48.970 1.00 11.16 302 ASP A CA 1
ATOM 2177 C C . ASP A 1 310 ? 35.135 -0.268 49.025 1.00 10.51 302 ASP A C 1
ATOM 2178 O O . ASP A 1 310 ? 35.920 -0.786 48.219 1.00 10.57 302 ASP A O 1
ATOM 2183 N N . ALA A 1 311 ? 34.498 -0.979 49.951 1.00 9.25 303 ALA A N 1
ATOM 2184 C CA . ALA A 1 311 ? 34.727 -2.422 50.018 1.00 9.30 303 ALA A CA 1
ATOM 2185 C C . ALA A 1 311 ? 34.115 -3.115 48.804 1.00 8.77 303 ALA A C 1
ATOM 2186 O O . ALA A 1 311 ? 34.650 -4.122 48.343 1.00 8.93 303 ALA A O 1
ATOM 2188 N N . SER A 1 312 ? 32.996 -2.566 48.319 1.00 8.36 304 SER A N 1
ATOM 2189 C CA . SER A 1 312 ? 32.346 -3.129 47.134 1.00 8.23 304 SER A CA 1
ATOM 2190 C C . SER A 1 312 ? 33.200 -2.960 45.888 1.00 8.29 304 SER A C 1
ATOM 2191 O O . SER A 1 312 ? 33.282 -3.880 45.074 1.00 8.78 304 SER A O 1
ATOM 2194 N N . TYR A 1 313 ? 33.859 -1.812 45.725 1.00 8.46 305 TYR A N 1
ATOM 2195 C CA . TYR A 1 313 ? 34.764 -1.643 44.589 1.00 8.52 305 TYR A CA 1
ATOM 2196 C C . TYR A 1 313 ? 35.844 -2.719 44.637 1.00 8.63 305 TYR A C 1
ATOM 2197 O O . TYR A 1 313 ? 36.167 -3.342 43.618 1.00 8.39 305 TYR A O 1
ATOM 2206 N N . ALA A 1 314 ? 36.426 -2.934 45.823 1.00 8.18 306 ALA A N 1
ATOM 2207 C CA . ALA A 1 314 ? 37.476 -3.914 45.959 1.00 8.47 306 ALA A CA 1
ATOM 2208 C C . ALA A 1 314 ? 36.945 -5.342 45.739 1.00 8.32 306 ALA A C 1
ATOM 2209 O O . ALA A 1 314 ? 37.638 -6.190 45.146 1.00 7.76 306 ALA A O 1
ATOM 2211 N N . PHE A 1 315 ? 35.722 -5.598 46.181 1.00 8.15 307 PHE A N 1
ATOM 2212 C CA . PHE A 1 315 ? 35.149 -6.927 45.991 1.00 7.64 307 PHE A CA 1
ATOM 2213 C C . PHE A 1 315 ? 34.928 -7.251 44.501 1.00 7.99 307 PHE A C 1
ATOM 2214 O O . PHE A 1 315 ? 35.262 -8.354 44.049 1.00 8.42 307 PHE A O 1
ATOM 2222 N N . VAL A 1 316 ? 34.380 -6.311 43.738 1.00 7.29 308 VAL A N 1
ATOM 2223 C CA . VAL A 1 316 ? 34.172 -6.594 42.312 1.00 8.39 308 VAL A CA 1
ATOM 2224 C C . VAL A 1 316 ? 35.493 -6.692 41.578 1.00 8.01 308 VAL A C 1
ATOM 2225 O O . VAL A 1 316 ? 35.618 -7.504 40.667 1.00 8.47 308 VAL A O 1
ATOM 2229 N N . LYS A 1 317 ? 36.494 -5.916 41.984 1.00 8.17 309 LYS A N 1
ATOM 2230 C CA . LYS A 1 317 ? 37.816 -6.082 41.413 1.00 8.07 309 LYS A CA 1
ATOM 2231 C C . LYS A 1 317 ? 38.353 -7.492 41.682 1.00 8.10 309 LYS A C 1
ATOM 2232 O O . LYS A 1 317 ? 38.874 -8.148 40.765 1.00 8.80 309 LYS A O 1
ATOM 2238 N N . TYR A 1 318 ? 38.238 -7.948 42.926 1.00 7.81 310 TYR A N 1
ATOM 2239 C CA . TYR A 1 318 ? 38.634 -9.305 43.275 1.00 8.24 310 TYR A CA 1
ATOM 2240 C C . TYR A 1 318 ? 37.869 -10.362 42.471 1.00 8.21 310 TYR A C 1
ATOM 2241 O O . TYR A 1 318 ? 38.489 -11.260 41.889 1.00 8.64 310 TYR A O 1
ATOM 2250 N N . MET A 1 319 ? 36.550 -10.251 42.396 1.00 8.43 311 MET A N 1
ATOM 2251 C CA . MET A 1 319 ? 35.806 -11.294 41.704 1.00 8.93 311 MET A CA 1
ATOM 2252 C C . MET A 1 319 ? 36.050 -11.279 40.198 1.00 8.94 311 MET A C 1
ATOM 2253 O O . MET A 1 319 ? 35.891 -12.319 39.535 1.00 9.61 311 MET A O 1
ATOM 2258 N N . SER A 1 320 ? 36.425 -10.128 39.639 1.00 8.28 312 SER A N 1
ATOM 2259 C CA A SER A 1 320 ? 36.728 -9.994 38.203 0.50 8.51 312 SER A CA 1
ATOM 2260 C CA B SER A 1 320 ? 36.709 -10.075 38.208 0.50 8.86 312 SER A CA 1
ATOM 2261 C C . SER A 1 320 ? 38.186 -10.311 37.881 1.00 8.57 312 SER A C 1
ATOM 2262 O O . SER A 1 320 ? 38.570 -10.335 36.709 1.00 9.09 312 SER A O 1
ATOM 2267 N N . SER A 1 321 ? 38.992 -10.543 38.917 1.00 8.39 313 SER A N 1
ATOM 2268 C CA . SER A 1 321 ? 40.442 -10.709 38.744 1.00 8.77 313 SER A CA 1
ATOM 2269 C C . SER A 1 321 ? 40.817 -11.955 37.939 1.00 8.89 313 SER A C 1
ATOM 2270 O O . SER A 1 321 ? 40.052 -12.941 37.901 1.00 9.24 313 SER A O 1
ATOM 2273 N N . ALA A 1 322 ? 42.000 -11.926 37.336 1.00 9.43 314 ALA A N 1
ATOM 2274 C CA . ALA A 1 322 ? 42.458 -13.089 36.597 1.00 9.57 314 ALA A CA 1
ATOM 2275 C C . ALA A 1 322 ? 42.473 -14.325 37.478 1.00 10.45 314 ALA A C 1
ATOM 2276 O O . ALA A 1 322 ? 42.093 -15.419 37.045 1.00 10.51 314 ALA A O 1
ATOM 2278 N N . LYS A 1 323 ? 42.929 -14.182 38.715 1.00 10.65 315 LYS A N 1
ATOM 2279 C CA . LYS A 1 323 ? 43.003 -15.342 39.585 1.00 10.65 315 LYS A CA 1
ATOM 2280 C C . LYS A 1 323 ? 41.631 -15.986 39.797 1.00 9.97 315 LYS A C 1
ATOM 2281 O O . LYS A 1 323 ? 41.489 -17.210 39.680 1.00 10.11 315 LYS A O 1
ATOM 2287 N N . VAL A 1 324 ? 40.632 -15.172 40.110 1.00 8.99 316 VAL A N 1
ATOM 2288 C CA . VAL A 1 324 ? 39.278 -15.698 40.307 1.00 9.11 316 VAL A CA 1
ATOM 2289 C C . VAL A 1 324 ? 38.659 -16.250 39.007 1.00 8.48 316 VAL A C 1
ATOM 2290 O O . VAL A 1 324 ? 38.035 -17.305 39.038 1.00 8.43 316 VAL A O 1
ATOM 2294 N N . GLN A 1 325 ? 38.883 -15.587 37.879 1.00 8.00 317 GLN A N 1
ATOM 2295 C CA . GLN A 1 325 ? 38.379 -16.085 36.597 1.00 8.29 317 GLN A CA 1
ATOM 2296 C C . GLN A 1 325 ? 38.987 -17.431 36.259 1.00 8.49 317 GLN A C 1
ATOM 2297 O O . GLN A 1 325 ? 38.277 -18.337 35.768 1.00 8.40 317 GLN A O 1
ATOM 2303 N N . GLN A 1 326 ? 40.275 -17.601 36.551 1.00 8.96 318 GLN A N 1
ATOM 2304 C CA . GLN A 1 326 ? 40.932 -18.889 36.320 1.00 8.61 318 GLN A CA 1
ATOM 2305 C C . GLN A 1 326 ? 40.341 -19.976 37.179 1.00 8.83 318 GLN A C 1
ATOM 2306 O O . GLN A 1 326 ? 40.027 -21.049 36.694 1.00 9.04 318 GLN A O 1
ATOM 2312 N N . GLN A 1 327 ? 40.188 -19.716 38.469 1.00 9.11 319 GLN A N 1
ATOM 2313 C CA . GLN A 1 327 ? 39.570 -20.715 39.349 1.00 9.94 319 GLN A CA 1
ATOM 2314 C C . GLN A 1 327 ? 38.155 -21.081 38.894 1.00 9.78 319 GLN A C 1
ATOM 2315 O O . GLN A 1 327 ? 37.749 -22.239 38.982 1.00 9.73 319 GLN A O 1
ATOM 2321 N N . THR A 1 328 ? 37.400 -20.094 38.402 1.00 8.73 320 THR A N 1
ATOM 2322 C CA . THR A 1 328 ? 36.045 -20.327 37.945 1.00 8.55 320 THR A CA 1
ATOM 2323 C C . THR A 1 328 ? 36.062 -21.301 36.763 1.00 8.80 320 THR A C 1
ATOM 2324 O O . THR A 1 328 ? 35.253 -22.236 36.722 1.00 9.25 320 THR A O 1
ATOM 2328 N N . THR A 1 329 ? 36.952 -21.097 35.801 1.00 8.45 321 THR A N 1
ATOM 2329 C CA . THR A 1 329 ? 37.029 -22.046 34.688 1.00 8.88 321 THR A CA 1
ATOM 2330 C C . THR A 1 329 ? 37.439 -23.439 35.169 1.00 9.63 321 THR A C 1
ATOM 2331 O O . THR A 1 329 ? 36.835 -24.440 34.754 1.00 9.80 321 THR A O 1
ATOM 2335 N N . GLU A 1 330 ? 38.452 -23.507 36.029 1.00 10.15 322 GLU A N 1
ATOM 2336 C CA . GLU A 1 330 ? 38.960 -24.807 36.461 1.00 11.39 322 GLU A CA 1
ATOM 2337 C C . GLU A 1 330 ? 37.884 -25.593 37.179 1.00 11.82 322 GLU A C 1
ATOM 2338 O O . GLU A 1 330 ? 37.797 -26.811 37.026 1.00 12.88 322 GLU A O 1
ATOM 2344 N N . LYS A 1 331 ? 37.062 -24.920 37.961 1.00 10.65 323 LYS A N 1
ATOM 2345 C CA . LYS A 1 331 ? 36.054 -25.587 38.784 1.00 12.12 323 LYS A CA 1
ATOM 2346 C C . LYS A 1 331 ? 34.703 -25.747 38.102 1.00 11.40 323 LYS A C 1
ATOM 2347 O O . LYS A 1 331 ? 33.996 -26.728 38.357 1.00 12.98 323 LYS A O 1
ATOM 2353 N N . LEU A 1 332 ? 34.330 -24.793 37.246 1.00 9.69 324 LEU A N 1
ATOM 2354 C CA . LEU A 1 332 ? 32.976 -24.722 36.706 1.00 9.89 324 LEU A CA 1
ATOM 2355 C C . LEU A 1 332 ? 32.905 -24.698 35.189 1.00 9.28 324 LEU A C 1
ATOM 2356 O O . LEU A 1 332 ? 31.817 -24.753 34.647 1.00 9.52 324 LEU A O 1
ATOM 2361 N N . SER A 1 333 ? 34.039 -24.516 34.518 1.00 9.40 325 SER A N 1
ATOM 2362 C CA . SER A 1 333 ? 34.114 -24.467 33.053 1.00 9.54 325 SER A CA 1
ATOM 2363 C C . SER A 1 333 ? 33.325 -23.301 32.453 1.00 10.50 325 SER A C 1
ATOM 2364 O O . SER A 1 333 ? 32.912 -23.358 31.291 1.00 11.25 325 SER A O 1
ATOM 2367 N N . LEU A 1 334 ? 33.133 -22.230 33.227 1.00 8.90 326 LEU A N 1
ATOM 2368 C CA . LEU A 1 334 ? 32.595 -20.987 32.673 1.00 9.26 326 LEU A CA 1
ATOM 2369 C C . LEU A 1 334 ? 33.684 -20.244 31.955 1.00 8.32 326 LEU A C 1
ATOM 2370 O O . LEU A 1 334 ? 34.857 -20.305 32.343 1.00 10.13 326 LEU A O 1
ATOM 2375 N N . LEU A 1 335 ? 33.319 -19.504 30.922 1.00 7.98 327 LEU A N 1
ATOM 2376 C CA . LEU A 1 335 ? 34.320 -18.918 30.038 1.00 7.46 327 LEU A CA 1
ATOM 2377 C C . LEU A 1 335 ? 34.759 -17.539 30.547 1.00 7.41 327 LEU A C 1
ATOM 2378 O O . LEU A 1 335 ? 33.921 -16.684 30.789 1.00 8.18 327 LEU A O 1
ATOM 2383 N N . PRO A 1 336 ? 36.085 -17.334 30.687 1.00 7.39 328 PRO A N 1
ATOM 2384 C CA . PRO A 1 336 ? 36.536 -16.046 31.221 1.00 7.63 328 PRO A CA 1
ATOM 2385 C C . PRO A 1 336 ? 36.393 -14.888 30.262 1.00 7.35 328 PRO A C 1
ATOM 2386 O O . PRO A 1 336 ? 36.296 -15.061 29.041 1.00 7.67 328 PRO A O 1
ATOM 2390 N N . THR A 1 337 ? 36.434 -13.679 30.810 1.00 7.91 329 THR A N 1
ATOM 2391 C CA . THR A 1 337 ? 36.468 -12.510 29.954 1.00 8.22 329 THR A CA 1
ATOM 2392 C C . THR A 1 337 ? 37.865 -11.963 29.781 1.00 8.45 329 THR A C 1
ATOM 2393 O O . THR A 1 337 ? 38.108 -11.179 28.866 1.00 9.21 329 THR A O 1
ATOM 2397 N N . ARG A 1 338 ? 38.801 -12.367 30.616 1.00 9.13 330 ARG A N 1
ATOM 2398 C CA . ARG A 1 338 ? 40.184 -11.826 30.542 1.00 10.10 330 ARG A CA 1
ATOM 2399 C C . ARG A 1 338 ? 41.027 -12.588 29.539 1.00 10.58 330 ARG A C 1
ATOM 2400 O O . ARG A 1 338 ? 41.143 -13.762 29.642 1.00 9.54 330 ARG A O 1
ATOM 2408 N N . THR A 1 339 ? 41.606 -11.892 28.584 1.00 11.08 331 THR A N 1
ATOM 2409 C CA . THR A 1 339 ? 42.374 -12.565 27.548 1.00 12.17 331 THR A CA 1
ATOM 2410 C C . THR A 1 339 ? 43.554 -13.342 28.138 1.00 12.15 331 THR A C 1
ATOM 2411 O O . THR A 1 339 ? 43.882 -14.434 27.672 1.00 12.77 331 THR A O 1
ATOM 2415 N N . SER A 1 340 ? 44.147 -12.808 29.196 1.00 12.62 332 SER A N 1
ATOM 2416 C CA . SER A 1 340 ? 45.294 -13.452 29.841 1.00 13.17 332 SER A CA 1
ATOM 2417 C C . SER A 1 340 ? 44.942 -14.818 30.386 1.00 12.51 332 SER A C 1
ATOM 2418 O O . SER A 1 340 ? 45.792 -15.733 30.395 1.00 13.55 332 SER A O 1
ATOM 2421 N N . VAL A 1 341 ? 43.698 -14.984 30.849 1.00 10.85 333 VAL A N 1
ATOM 2422 C CA . VAL A 1 341 ? 43.330 -16.222 31.516 1.00 10.31 333 VAL A CA 1
ATOM 2423 C C . VAL A 1 341 ? 43.272 -17.387 30.522 1.00 9.99 333 VAL A C 1
ATOM 2424 O O . VAL A 1 341 ? 43.557 -18.526 30.872 1.00 9.45 333 VAL A O 1
ATOM 2428 N N . TYR A 1 342 ? 42.961 -17.096 29.260 1.00 9.24 334 TYR A N 1
ATOM 2429 C CA . TYR A 1 342 ? 42.951 -18.131 28.219 1.00 10.40 334 TYR A CA 1
ATOM 2430 C C . TYR A 1 342 ? 44.327 -18.714 27.943 1.00 11.51 334 TYR A C 1
ATOM 2431 O O . TYR A 1 342 ? 44.423 -19.781 27.350 1.00 11.94 334 TYR A O 1
ATOM 2440 N N . GLU A 1 343 ? 45.386 -18.006 28.352 1.00 12.25 335 GLU A N 1
ATOM 2441 C CA . GLU A 1 343 ? 46.744 -18.526 28.192 1.00 13.15 335 GLU A CA 1
ATOM 2442 C C . GLU A 1 343 ? 47.214 -19.435 29.317 1.00 13.27 335 GLU A C 1
ATOM 2443 O O . GLU A 1 343 ? 48.272 -20.049 29.229 1.00 13.95 335 GLU A O 1
ATOM 2449 N N . VAL A 1 344 ? 46.435 -19.532 30.386 1.00 11.85 336 VAL A N 1
ATOM 2450 C CA . VAL A 1 344 ? 46.771 -20.434 31.476 1.00 11.41 336 VAL A CA 1
ATOM 2451 C C . VAL A 1 344 ? 46.548 -21.865 30.985 1.00 11.42 336 VAL A C 1
ATOM 2452 O O . VAL A 1 344 ? 45.498 -22.166 30.411 1.00 9.96 336 VAL A O 1
ATOM 2456 N N . PRO A 1 345 ? 47.549 -22.744 31.126 1.00 11.32 337 PRO A N 1
ATOM 2457 C CA . PRO A 1 345 ? 47.416 -24.064 30.511 1.00 11.37 337 PRO A CA 1
ATOM 2458 C C . PRO A 1 345 ? 46.134 -24.821 30.873 1.00 11.05 337 PRO A C 1
ATOM 2459 O O . PRO A 1 345 ? 45.532 -25.454 29.995 1.00 11.02 337 PRO A O 1
ATOM 2463 N N . SER A 1 346 ? 45.715 -24.764 32.131 1.00 10.79 338 SER A N 1
ATOM 2464 C CA . SER A 1 346 ? 44.522 -25.463 32.586 1.00 12.08 338 SER A CA 1
ATOM 2465 C C . SER A 1 346 ? 43.234 -24.854 32.040 1.00 11.13 338 SER A C 1
ATOM 2466 O O . SER A 1 346 ? 42.174 -25.496 32.094 1.00 13.31 338 SER A O 1
ATOM 2469 N N . VAL A 1 347 ? 43.327 -23.622 31.546 1.00 9.99 339 VAL A N 1
ATOM 2470 C CA . VAL A 1 347 ? 42.192 -22.939 30.924 1.00 9.49 339 VAL A CA 1
ATOM 2471 C C . VAL A 1 347 ? 42.172 -23.275 29.444 1.00 9.59 339 VAL A C 1
ATOM 2472 O O . VAL A 1 347 ? 41.136 -23.681 28.909 1.00 9.09 339 VAL A O 1
ATOM 2476 N N . ALA A 1 348 ? 43.317 -23.161 28.785 1.00 9.13 340 ALA A N 1
ATOM 2477 C CA . ALA A 1 348 ? 43.424 -23.458 27.366 1.00 9.84 340 ALA A CA 1
ATOM 2478 C C . ALA A 1 348 ? 42.997 -24.871 27.033 1.00 9.87 340 ALA A C 1
ATOM 2479 O O . ALA A 1 348 ? 42.478 -25.112 25.933 1.00 9.87 340 ALA A O 1
ATOM 2481 N N . ASP A 1 349 ? 43.216 -25.820 27.940 1.00 9.21 341 ASP A N 1
ATOM 2482 C CA . ASP A 1 349 ? 42.806 -27.199 27.677 1.00 9.97 341 ASP A CA 1
ATOM 2483 C C . ASP A 1 349 ? 41.481 -27.602 28.313 1.00 9.91 341 ASP A C 1
ATOM 2484 O O . ASP A 1 349 ? 41.109 -28.765 28.300 1.00 10.31 341 ASP A O 1
ATOM 2489 N N . ASN A 1 350 ? 40.760 -26.631 28.864 1.00 9.29 342 ASN A N 1
ATOM 2490 C CA . ASN A 1 350 ? 39.440 -26.908 29.427 1.00 9.16 342 ASN A CA 1
ATOM 2491 C C . ASN A 1 350 ? 38.465 -27.309 28.314 1.00 8.60 342 ASN A C 1
ATOM 2492 O O . ASN A 1 350 ? 38.450 -26.689 27.256 1.00 7.89 342 ASN A O 1
ATOM 2497 N N . GLU A 1 351 ? 37.640 -28.324 28.562 1.00 8.65 343 GLU A N 1
ATOM 2498 C CA . GLU A 1 351 ? 36.726 -28.820 27.511 1.00 10.11 343 GLU A CA 1
ATOM 2499 C C . GLU A 1 351 ? 35.843 -27.703 26.909 1.00 8.53 343 GLU A C 1
ATOM 2500 O O . GLU A 1 351 ? 35.670 -27.602 25.691 1.00 8.18 343 GLU A O 1
ATOM 2506 N N A MET A 1 352 ? 35.299 -26.866 27.773 0.50 7.94 344 MET A N 1
ATOM 2507 N N B MET A 1 352 ? 35.291 -26.873 27.780 0.50 8.57 344 MET A N 1
ATOM 2508 C CA A MET A 1 352 ? 34.392 -25.822 27.295 0.50 6.97 344 MET A CA 1
ATOM 2509 C CA B MET A 1 352 ? 34.401 -25.803 27.316 0.50 8.27 344 MET A CA 1
ATOM 2510 C C A MET A 1 352 ? 35.122 -24.704 26.549 0.50 7.28 344 MET A C 1
ATOM 2511 C C B MET A 1 352 ? 35.141 -24.736 26.528 0.50 8.00 344 MET A C 1
ATOM 2512 O O A MET A 1 352 ? 34.619 -24.168 25.558 0.50 6.89 344 MET A O 1
ATOM 2513 O O B MET A 1 352 ? 34.664 -24.271 25.489 0.50 7.41 344 MET A O 1
ATOM 2522 N N . VAL A 1 353 ? 36.331 -24.364 27.008 1.00 7.55 345 VAL A N 1
ATOM 2523 C CA . VAL A 1 353 ? 37.146 -23.377 26.330 1.00 7.35 345 VAL A CA 1
ATOM 2524 C C . VAL A 1 353 ? 37.515 -23.901 24.937 1.00 7.63 345 VAL A C 1
ATOM 2525 O O . VAL A 1 353 ? 37.454 -23.182 23.942 1.00 7.14 345 VAL A O 1
ATOM 2529 N N . LYS A 1 354 ? 37.858 -25.183 24.870 1.00 6.97 346 LYS A N 1
ATOM 2530 C CA . LYS A 1 354 ? 38.200 -25.778 23.579 1.00 8.22 346 LYS A CA 1
ATOM 2531 C C . LYS A 1 354 ? 37.012 -25.755 22.623 1.00 8.31 346 LYS A C 1
ATOM 2532 O O . LYS A 1 354 ? 37.163 -25.470 21.433 1.00 9.52 346 LYS A O 1
ATOM 2538 N N . PHE A 1 355 ? 35.825 -26.078 23.137 1.00 7.82 347 PHE A N 1
ATOM 2539 C CA . PHE A 1 355 ? 34.629 -26.046 22.295 1.00 7.84 347 PHE A CA 1
ATOM 2540 C C . PHE A 1 355 ? 34.256 -24.645 21.845 1.00 7.45 347 PHE A C 1
ATOM 2541 O O . PHE A 1 355 ? 33.860 -24.479 20.686 1.00 8.74 347 PHE A O 1
ATOM 2549 N N . PHE A 1 356 ? 34.356 -23.648 22.736 1.00 7.47 348 PHE A N 1
ATOM 2550 C CA . PHE A 1 356 ? 33.695 -22.349 22.522 1.00 6.88 348 PHE A CA 1
ATOM 2551 C C . PHE A 1 356 ? 34.520 -21.142 22.237 1.00 6.90 348 PHE A C 1
ATOM 2552 O O . PHE A 1 356 ? 33.974 -20.127 21.828 1.00 7.49 348 PHE A O 1
ATOM 2560 N N . LYS A 1 357 ? 35.827 -21.184 22.468 1.00 7.33 349 LYS A N 1
ATOM 2561 C CA . LYS A 1 357 ? 36.564 -19.952 22.260 1.00 7.91 349 LYS A CA 1
ATOM 2562 C C . LYS A 1 357 ? 36.478 -19.403 20.822 1.00 7.51 349 LYS A C 1
ATOM 2563 O O . LYS A 1 357 ? 36.273 -18.196 20.652 1.00 7.62 349 LYS A O 1
ATOM 2569 N N . PRO A 1 358 ? 36.608 -20.254 19.785 1.00 7.80 350 PRO A N 1
ATOM 2570 C CA . PRO A 1 358 ? 36.432 -19.677 18.454 1.00 7.96 350 PRO A CA 1
ATOM 2571 C C . PRO A 1 358 ? 35.055 -19.034 18.247 1.00 7.69 350 PRO A C 1
ATOM 2572 O O . PRO A 1 358 ? 34.940 -17.986 17.610 1.00 8.89 350 PRO A O 1
ATOM 2576 N N . ALA A 1 359 ? 34.013 -19.632 18.824 1.00 7.60 351 ALA A N 1
ATOM 2577 C CA . ALA A 1 359 ? 32.675 -19.027 18.754 1.00 7.65 351 ALA A CA 1
ATOM 2578 C C . ALA A 1 359 ? 32.621 -17.691 19.504 1.00 7.73 351 ALA A C 1
ATOM 2579 O O . ALA A 1 359 ? 32.055 -16.702 19.027 1.00 7.76 351 ALA A O 1
ATOM 2581 N N . VAL A 1 360 ? 33.239 -17.645 20.680 1.00 7.64 352 VAL A N 1
ATOM 2582 C CA . VAL A 1 360 ? 33.302 -16.398 21.458 1.00 8.21 352 VAL A CA 1
ATOM 2583 C C . VAL A 1 360 ? 33.994 -15.279 20.660 1.00 8.08 352 VAL A C 1
ATOM 2584 O O . VAL A 1 360 ? 33.615 -14.108 20.768 1.00 7.51 352 VAL A O 1
ATOM 2588 N N . ASP A 1 361 ? 34.978 -15.632 19.837 1.00 7.56 353 ASP A N 1
ATOM 2589 C CA . ASP A 1 361 ? 35.619 -14.639 18.969 1.00 8.10 353 ASP A CA 1
ATOM 2590 C C . ASP A 1 361 ? 34.680 -14.057 17.916 1.00 8.67 353 ASP A C 1
ATOM 2591 O O . ASP A 1 361 ? 34.994 -13.037 17.319 1.00 8.43 353 ASP A O 1
ATOM 2596 N N . LYS A 1 362 ? 33.526 -14.684 17.702 1.00 8.00 354 LYS A N 1
ATOM 2597 C CA . LYS A 1 362 ? 32.524 -14.152 16.780 1.00 8.95 354 LYS A CA 1
ATOM 2598 C C . LYS A 1 362 ? 31.432 -13.400 17.489 1.00 8.07 354 LYS A C 1
ATOM 2599 O O . LYS A 1 362 ? 30.471 -12.974 16.831 1.00 8.16 354 LYS A O 1
ATOM 2605 N N . ALA A 1 363 ? 31.521 -13.209 18.800 1.00 7.10 355 ALA A N 1
ATOM 2606 C CA . ALA A 1 363 ? 30.428 -12.560 19.515 1.00 7.15 355 ALA A CA 1
ATOM 2607 C C . ALA A 1 363 ? 30.211 -11.130 19.041 1.00 7.46 355 ALA A C 1
ATOM 2608 O O . ALA A 1 363 ? 31.172 -10.398 18.786 1.00 8.68 355 ALA A O 1
ATOM 2610 N N . VAL A 1 364 ? 28.938 -10.746 18.975 1.00 8.25 356 VAL A N 1
ATOM 2611 C CA . VAL A 1 364 ? 28.549 -9.397 18.574 1.00 8.05 356 VAL A CA 1
ATOM 2612 C C . VAL A 1 364 ? 27.866 -8.767 19.769 1.00 8.32 356 VAL A C 1
ATOM 2613 O O . VAL A 1 364 ? 27.019 -9.380 20.398 1.00 8.26 356 VAL A O 1
ATOM 2617 N N . GLU A 1 365 ? 28.224 -7.515 20.053 1.00 8.31 357 GLU A N 1
ATOM 2618 C CA . GLU A 1 365 ? 27.648 -6.824 21.177 1.00 7.83 357 GLU A CA 1
ATOM 2619 C C . GLU A 1 365 ? 26.142 -6.656 21.037 1.00 8.14 357 GLU A C 1
ATOM 2620 O O . GLU A 1 365 ? 25.631 -6.471 19.922 1.00 8.27 357 GLU A O 1
ATOM 2626 N N . ARG A 1 366 ? 25.448 -6.692 22.156 1.00 9.16 358 ARG A N 1
ATOM 2627 C CA . ARG A 1 366 ? 24.055 -6.245 22.215 1.00 10.12 358 ARG A CA 1
ATOM 2628 C C . ARG A 1 366 ? 24.026 -4.723 22.073 1.00 10.53 358 ARG A C 1
ATOM 2629 O O . ARG A 1 366 ? 25.039 -4.061 22.286 1.00 10.24 358 ARG A O 1
ATOM 2637 N N . PRO A 1 367 ? 22.840 -4.154 21.773 1.00 11.11 359 PRO A N 1
ATOM 2638 C CA . PRO A 1 367 ? 22.699 -2.722 21.997 1.00 11.28 359 PRO A CA 1
ATOM 2639 C C . PRO A 1 367 ? 22.608 -2.497 23.508 1.00 10.51 359 PRO A C 1
ATOM 2640 O O . PRO A 1 367 ? 21.752 -3.062 24.185 1.00 10.87 359 PRO A O 1
ATOM 2644 N N . TRP A 1 368 ? 23.485 -1.636 24.021 1.00 10.19 360 TRP A N 1
ATOM 2645 C CA . TRP A 1 368 ? 23.609 -1.477 25.463 1.00 10.37 360 TRP A CA 1
ATOM 2646 C C . TRP A 1 368 ? 22.673 -0.385 25.960 1.00 10.46 360 TRP A C 1
ATOM 2647 O O . TRP A 1 368 ? 23.102 0.662 26.468 1.00 11.24 360 TRP A O 1
ATOM 2658 N N . ILE A 1 369 ? 21.383 -0.645 25.796 1.00 10.16 361 ILE A N 1
ATOM 2659 C CA . ILE A 1 369 ? 20.338 0.355 26.058 1.00 10.98 361 ILE A CA 1
ATOM 2660 C C . ILE A 1 369 ? 19.327 -0.211 27.046 1.00 11.04 361 ILE A C 1
ATOM 2661 O O . ILE A 1 369 ? 19.230 -1.434 27.228 1.00 11.01 361 ILE A O 1
ATOM 2666 N N . ALA A 1 370 ? 18.563 0.676 27.675 1.00 11.44 362 ALA A N 1
ATOM 2667 C CA . ALA A 1 370 ? 17.583 0.310 28.685 1.00 12.87 362 ALA A CA 1
ATOM 2668 C C . ALA A 1 370 ? 16.620 -0.753 28.155 1.00 13.38 362 ALA A C 1
ATOM 2669 O O . ALA A 1 370 ? 16.241 -1.694 28.861 1.00 15.22 362 ALA A O 1
ATOM 2671 N N . GLU A 1 371 ? 16.237 -0.606 26.894 1.00 12.12 363 GLU A N 1
ATOM 2672 C CA . GLU A 1 371 ? 15.230 -1.457 26.271 1.00 12.32 363 GLU A CA 1
ATOM 2673 C C . GLU A 1 371 ? 15.806 -2.664 25.558 1.00 11.07 363 GLU A C 1
ATOM 2674 O O . GLU A 1 371 ? 15.090 -3.313 24.801 1.00 11.15 363 GLU A O 1
ATOM 2680 N N . GLY A 1 372 ? 17.083 -2.981 25.786 1.00 10.54 364 GLY A N 1
ATOM 2681 C CA . GLY A 1 372 ? 17.696 -4.087 25.034 1.00 11.46 364 GLY A CA 1
ATOM 2682 C C . GLY A 1 372 ? 16.868 -5.359 25.048 1.00 11.65 364 GLY A C 1
ATOM 2683 O O . GLY A 1 372 ? 16.663 -5.974 24.005 1.00 12.31 364 GLY A O 1
ATOM 2684 N N . ASN A 1 373 ? 16.391 -5.762 26.214 1.00 11.40 365 ASN A N 1
ATOM 2685 C CA . ASN A 1 373 ? 15.652 -7.022 26.286 1.00 12.07 365 ASN A CA 1
ATOM 2686 C C . ASN A 1 373 ? 14.276 -6.951 25.625 1.00 11.39 365 ASN A C 1
ATOM 2687 O O . ASN A 1 373 ? 13.798 -7.957 25.073 1.00 11.83 365 ASN A O 1
ATOM 2692 N N . ALA A 1 374 ? 13.689 -5.759 25.592 1.00 9.75 366 ALA A N 1
ATOM 2693 C CA . ALA A 1 374 ? 12.398 -5.545 24.960 1.00 9.01 366 ALA A CA 1
ATOM 2694 C C . ALA A 1 374 ? 12.497 -5.718 23.436 1.00 8.48 366 ALA A C 1
ATOM 2695 O O . ALA A 1 374 ? 11.491 -5.893 22.762 1.00 8.99 366 ALA A O 1
ATOM 2697 N N . LEU A 1 375 ? 13.703 -5.677 22.891 1.00 7.87 367 LEU A N 1
ATOM 2698 C CA . LEU A 1 375 ? 13.891 -5.825 21.442 1.00 8.02 367 LEU A CA 1
ATOM 2699 C C . LEU A 1 375 ? 13.679 -7.269 20.973 1.00 8.16 367 LEU A C 1
ATOM 2700 O O . LEU A 1 375 ? 13.542 -7.493 19.764 1.00 8.11 367 LEU A O 1
ATOM 2705 N N . PHE A 1 376 ? 13.646 -8.233 21.897 1.00 7.75 368 PHE A N 1
ATOM 2706 C CA . PHE A 1 376 ? 13.528 -9.636 21.494 1.00 8.01 368 PHE A CA 1
ATOM 2707 C C . PHE A 1 376 ? 12.115 -10.035 21.109 1.00 7.21 368 PHE A C 1
ATOM 2708 O O . PHE A 1 376 ? 11.931 -10.810 20.172 1.00 7.21 368 PHE A O 1
ATOM 2716 N N . GLU A 1 377 ? 11.101 -9.524 21.800 1.00 7.76 369 GLU A N 1
ATOM 2717 C CA . GLU A 1 377 ? 9.749 -9.985 21.539 1.00 7.45 369 GLU A CA 1
ATOM 2718 C C . GLU A 1 377 ? 9.272 -9.732 20.095 1.00 7.42 369 GLU A C 1
ATOM 2719 O O . GLU A 1 377 ? 8.677 -10.621 19.501 1.00 7.41 369 GLU A O 1
ATOM 2725 N N . PRO A 1 378 ? 9.537 -8.549 19.515 1.00 7.28 370 PRO A N 1
ATOM 2726 C CA . PRO A 1 378 ? 9.119 -8.366 18.124 1.00 7.75 370 PRO A CA 1
ATOM 2727 C C . PRO A 1 378 ? 9.781 -9.348 17.173 1.00 7.70 370 PRO A C 1
ATOM 2728 O O . PRO A 1 378 ? 9.141 -9.851 16.249 1.00 8.44 370 PRO A O 1
ATOM 2732 N N . ILE A 1 379 ? 11.052 -9.664 17.406 1.00 7.54 371 ILE A N 1
ATOM 2733 C CA . ILE A 1 379 ? 11.715 -10.685 16.605 1.00 8.01 371 ILE A CA 1
ATOM 2734 C C . ILE A 1 379 ? 11.042 -12.038 16.792 1.00 7.18 371 ILE A C 1
ATOM 2735 O O . ILE A 1 379 ? 10.827 -12.762 15.819 1.00 7.72 371 ILE A O 1
ATOM 2740 N N . ARG A 1 380 ? 10.725 -12.407 18.025 1.00 6.87 372 ARG A N 1
ATOM 2741 C CA . ARG A 1 380 ? 10.121 -13.712 18.259 1.00 7.27 372 ARG A CA 1
ATOM 2742 C C . ARG A 1 380 ? 8.834 -13.834 17.441 1.00 5.53 372 ARG A C 1
ATOM 2743 O O . ARG A 1 380 ? 8.622 -14.826 16.737 1.00 6.65 372 ARG A O 1
ATOM 2751 N N . LEU A 1 381 ? 7.970 -12.820 17.532 1.00 6.33 373 LEU A N 1
ATOM 2752 C CA . LEU A 1 381 ? 6.693 -12.870 16.840 1.00 6.80 373 LEU A CA 1
ATOM 2753 C C . LEU A 1 381 ? 6.864 -12.930 15.323 1.00 6.95 373 LEU A C 1
ATOM 2754 O O . LEU A 1 381 ? 6.229 -13.780 14.642 1.00 7.28 373 LEU A O 1
ATOM 2759 N N . GLN A 1 382 ? 7.703 -12.048 14.784 1.00 6.27 374 GLN A N 1
ATOM 2760 C CA . GLN A 1 382 ? 7.880 -11.987 13.367 1.00 6.59 374 GLN A CA 1
ATOM 2761 C C . GLN A 1 382 ? 8.610 -13.194 12.807 1.00 7.73 374 GLN A C 1
ATOM 2762 O O . GLN A 1 382 ? 8.239 -13.698 11.725 1.00 7.20 374 GLN A O 1
ATOM 2768 N N . MET A 1 383 ? 9.619 -13.703 13.516 1.00 7.21 375 MET A N 1
ATOM 2769 C CA . MET A 1 383 ? 10.280 -14.908 13.019 1.00 9.11 375 MET A CA 1
ATOM 2770 C C . MET A 1 383 ? 9.306 -16.089 12.993 1.00 7.18 375 MET A C 1
ATOM 2771 O O . MET A 1 383 ? 9.342 -16.885 12.044 1.00 7.08 375 MET A O 1
ATOM 2776 N N . ALA A 1 384 ? 8.459 -16.216 14.007 1.00 7.02 376 ALA A N 1
ATOM 2777 C CA . ALA A 1 384 ? 7.462 -17.277 14.013 1.00 7.70 376 ALA A CA 1
ATOM 2778 C C . ALA A 1 384 ? 6.535 -17.152 12.819 1.00 7.46 376 ALA A C 1
ATOM 2779 O O . ALA A 1 384 ? 6.225 -18.149 12.149 1.00 8.00 376 ALA A O 1
ATOM 2781 N N . ASN A 1 385 ? 6.102 -15.935 12.528 1.00 7.03 377 ASN A N 1
ATOM 2782 C CA . ASN A 1 385 ? 5.153 -15.725 11.457 1.00 8.29 377 ASN A CA 1
ATOM 2783 C C . ASN A 1 385 ? 5.781 -15.908 10.082 1.00 7.43 377 ASN A C 1
ATOM 2784 O O . ASN A 1 385 ? 5.082 -16.268 9.139 1.00 8.62 377 ASN A O 1
ATOM 2789 N N . VAL A 1 386 ? 7.088 -15.640 9.960 1.00 7.03 378 VAL A N 1
ATOM 2790 C CA . VAL A 1 386 ? 7.797 -15.945 8.725 1.00 7.23 378 VAL A CA 1
ATOM 2791 C C . VAL A 1 386 ? 7.875 -17.470 8.565 1.00 7.73 378 VAL A C 1
ATOM 2792 O O . VAL A 1 386 ? 7.587 -18.007 7.487 1.00 8.14 378 VAL A O 1
ATOM 2796 N N . LEU A 1 387 ? 8.278 -18.181 9.618 1.00 7.81 379 LEU A N 1
ATOM 2797 C CA . LEU A 1 387 ? 8.491 -19.630 9.503 1.00 8.21 379 LEU A CA 1
ATOM 2798 C C . LEU A 1 387 ? 7.194 -20.375 9.231 1.00 9.32 379 LE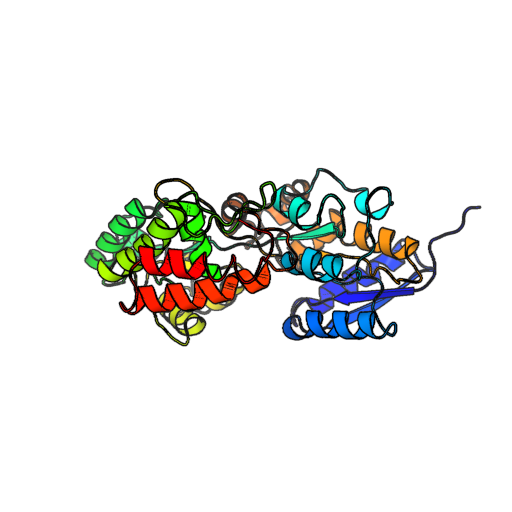U A C 1
ATOM 2799 O O . LEU A 1 387 ? 7.214 -21.378 8.513 1.00 9.62 379 LEU A O 1
ATOM 2804 N N . SER A 1 388 ? 6.070 -19.896 9.747 1.00 9.60 380 SER A N 1
ATOM 2805 C CA . SER A 1 388 ? 4.787 -20.544 9.455 1.00 10.19 380 SER A CA 1
ATOM 2806 C C . SER A 1 388 ? 4.233 -20.182 8.081 1.00 10.47 380 SER A C 1
ATOM 2807 O O . SER A 1 388 ? 3.228 -20.770 7.652 1.00 12.30 380 SER A O 1
ATOM 2810 N N . GLY A 1 389 ? 4.823 -19.189 7.411 1.00 10.76 381 GLY A N 1
ATOM 2811 C CA . GLY A 1 389 ? 4.397 -18.818 6.047 1.00 11.90 381 GLY A CA 1
ATOM 2812 C C . GLY A 1 389 ? 3.406 -17.680 6.000 1.00 12.76 381 GLY A C 1
ATOM 2813 O O . GLY A 1 389 ? 3.011 -17.250 4.906 1.00 14.91 381 GLY A O 1
ATOM 2814 N N . GLU A 1 390 ? 3.014 -17.166 7.155 1.00 11.45 382 GLU A N 1
ATOM 2815 C CA . GLU A 1 390 ? 2.011 -16.108 7.231 1.00 12.96 382 GLU A CA 1
ATOM 2816 C C . GLU A 1 390 ? 2.524 -14.765 6.741 1.00 11.90 382 GLU A C 1
ATOM 2817 O O . GLU A 1 390 ? 1.788 -14.004 6.129 1.00 13.25 382 GLU A O 1
ATOM 2823 N N . THR A 1 391 ? 3.798 -14.491 6.995 1.00 10.23 383 THR A N 1
ATOM 2824 C CA . THR A 1 391 ? 4.348 -13.150 6.804 1.00 9.75 383 THR A CA 1
ATOM 2825 C C . THR A 1 391 ? 5.609 -13.246 5.964 1.00 9.90 383 THR A C 1
ATOM 2826 O O . THR A 1 391 ? 6.489 -14.078 6.239 1.00 10.30 383 THR A O 1
ATOM 2830 N N . SER A 1 392 ? 5.732 -12.380 4.956 1.00 8.79 384 SER A N 1
ATOM 2831 C CA . SER A 1 392 ? 6.934 -12.330 4.137 1.00 8.58 384 SER A CA 1
ATOM 2832 C C . SER A 1 392 ? 8.088 -11.690 4.908 1.00 8.55 384 SER A C 1
ATOM 2833 O O . SER A 1 392 ? 7.866 -10.895 5.818 1.00 8.15 384 SER A O 1
ATOM 2836 N N . PRO A 1 393 ? 9.319 -12.003 4.525 1.00 8.57 385 PRO A N 1
ATOM 2837 C CA . PRO A 1 393 ? 10.480 -11.329 5.102 1.00 9.18 385 PRO A CA 1
ATOM 2838 C C . PRO A 1 393 ? 10.389 -9.804 5.137 1.00 9.27 385 PRO A C 1
ATOM 2839 O O . PRO A 1 393 ? 10.761 -9.199 6.145 1.00 8.75 385 PRO A O 1
ATOM 2843 N N . ASP A 1 394 ? 9.912 -9.168 4.081 1.00 9.08 386 ASP A N 1
ATOM 2844 C CA . ASP A 1 394 ? 9.902 -7.711 4.089 1.00 8.44 386 ASP A CA 1
ATOM 2845 C C . ASP A 1 394 ? 8.898 -7.202 5.117 1.00 8.90 386 ASP A C 1
ATOM 2846 O O . ASP A 1 394 ? 9.198 -6.254 5.844 1.00 8.58 386 ASP A O 1
ATOM 2851 N N . GLU A 1 395 ? 7.707 -7.782 5.170 1.00 8.25 387 GLU A N 1
ATOM 2852 C CA . GLU A 1 395 ? 6.713 -7.331 6.138 1.00 9.15 387 GLU A CA 1
ATOM 2853 C C . GLU A 1 395 ? 7.192 -7.652 7.552 1.00 8.36 387 GLU A C 1
ATOM 2854 O O . GLU A 1 395 ? 6.973 -6.861 8.475 1.00 8.92 387 GLU A O 1
ATOM 2860 N N . ALA A 1 396 ? 7.838 -8.806 7.742 1.00 7.87 388 ALA A N 1
ATOM 2861 C CA . ALA A 1 396 ? 8.383 -9.153 9.060 1.00 7.76 388 ALA A CA 1
ATOM 2862 C C . ALA A 1 396 ? 9.393 -8.111 9.518 1.00 7.57 388 ALA A C 1
ATOM 2863 O O . ALA A 1 396 ? 9.367 -7.680 10.670 1.00 7.78 388 ALA A O 1
ATOM 2865 N N . ALA A 1 397 ? 10.304 -7.729 8.643 1.00 7.33 389 ALA A N 1
ATOM 2866 C CA . ALA A 1 397 ? 11.303 -6.727 8.986 1.00 8.03 389 ALA A CA 1
ATOM 2867 C C . ALA A 1 397 ? 10.660 -5.380 9.287 1.00 8.31 389 ALA A C 1
ATOM 2868 O O . ALA A 1 397 ? 10.994 -4.737 10.302 1.00 8.72 389 ALA A O 1
ATOM 2870 N N . ALA A 1 398 ? 9.700 -4.969 8.457 1.00 8.46 390 ALA A N 1
ATOM 2871 C CA . ALA A 1 398 ? 8.966 -3.719 8.690 1.00 8.39 390 ALA A CA 1
ATOM 2872 C C . ALA A 1 398 ? 8.230 -3.736 10.025 1.00 8.49 390 ALA A C 1
ATOM 2873 O O . ALA A 1 398 ? 8.258 -2.745 10.785 1.00 9.55 390 ALA A O 1
ATOM 2875 N N . ASN A 1 399 ? 7.594 -4.855 10.344 1.00 8.07 391 ASN A N 1
ATOM 2876 C CA . ASN A 1 399 ? 6.864 -4.970 11.599 1.00 8.27 391 ASN A CA 1
ATOM 2877 C C . ASN A 1 399 ? 7.832 -4.888 12.783 1.00 8.36 391 ASN A C 1
ATOM 2878 O O . ASN A 1 399 ? 7.530 -4.275 13.812 1.00 8.56 391 ASN A O 1
ATOM 2883 N N . THR A 1 400 ? 9.002 -5.506 12.627 1.00 7.75 392 THR A N 1
ATOM 2884 C CA . THR A 1 400 ? 10.005 -5.487 13.702 1.00 8.33 392 THR A CA 1
ATOM 2885 C C . THR A 1 400 ? 10.461 -4.031 13.906 1.00 8.45 392 THR A C 1
ATOM 2886 O O . THR A 1 400 ? 10.543 -3.538 15.027 1.00 8.92 392 THR A O 1
ATOM 2890 N N . GLY A 1 401 ? 10.753 -3.340 12.812 1.00 8.38 393 GLY A N 1
ATOM 2891 C CA . GLY A 1 401 ? 11.211 -1.948 12.889 1.00 8.84 393 GLY A CA 1
ATOM 2892 C C . GLY A 1 401 ? 10.159 -1.032 13.486 1.00 8.83 393 GLY A C 1
ATOM 2893 O O . GLY A 1 401 ? 10.477 -0.158 14.294 1.00 9.29 393 GLY A O 1
ATOM 2894 N N . ASP A 1 402 ? 8.899 -1.228 13.110 1.00 9.21 394 ASP A N 1
ATOM 2895 C CA A ASP A 1 402 ? 7.825 -0.404 13.647 0.50 10.37 394 ASP A CA 1
ATOM 2896 C CA B ASP A 1 402 ? 7.817 -0.416 13.634 0.50 10.45 394 ASP A CA 1
ATOM 2897 C C . ASP A 1 402 ? 7.697 -0.623 15.141 1.00 10.12 394 ASP A C 1
ATOM 2898 O O . ASP A 1 402 ? 7.513 0.336 15.892 1.00 10.24 394 ASP A O 1
ATOM 2907 N N . ALA A 1 403 ? 7.782 -1.881 15.588 1.00 8.62 395 ALA A N 1
ATOM 2908 C CA . ALA A 1 403 ? 7.699 -2.171 17.005 1.00 8.33 395 ALA A CA 1
ATOM 2909 C C . ALA A 1 403 ? 8.880 -1.499 17.712 1.00 7.90 395 ALA A C 1
ATOM 2910 O O . ALA A 1 403 ? 8.715 -0.952 18.818 1.00 8.90 395 ALA A O 1
ATOM 2912 N N . TYR A 1 404 ? 10.067 -1.514 17.108 1.00 8.71 396 TYR A N 1
ATOM 2913 C CA . TYR A 1 404 ? 11.226 -0.858 17.748 1.00 9.94 396 TYR A CA 1
ATOM 2914 C C . TYR A 1 404 ? 11.027 0.657 17.841 1.00 10.52 396 TYR A C 1
ATOM 2915 O O . TYR A 1 404 ? 11.333 1.248 18.887 1.00 10.24 396 TYR A O 1
ATOM 2924 N N . ARG A 1 405 ? 10.517 1.305 16.791 1.00 11.20 397 ARG A N 1
ATOM 2925 C CA A ARG A 1 405 ? 10.272 2.757 16.853 0.50 12.38 397 ARG A CA 1
ATOM 2926 C CA B ARG A 1 405 ? 10.298 2.754 16.871 0.50 12.75 397 ARG A CA 1
ATOM 2927 C C . ARG A 1 405 ? 9.248 3.094 17.932 1.00 13.40 397 ARG A C 1
ATOM 2928 O O . ARG A 1 405 ? 9.339 4.133 18.593 1.00 13.40 397 ARG A O 1
ATOM 2943 N N . LYS A 1 406 ? 8.277 2.219 18.144 1.00 13.21 398 LYS A N 1
ATOM 2944 C CA . LYS A 1 406 ? 7.287 2.446 19.192 1.00 15.34 398 LYS A CA 1
ATOM 2945 C C . LYS A 1 406 ? 7.890 2.287 20.591 1.00 15.44 398 LYS A C 1
ATOM 2946 O O . LYS A 1 406 ? 7.543 3.044 21.513 1.00 15.49 398 LYS A O 1
ATOM 2952 N N . LEU A 1 407 ? 8.793 1.320 20.758 1.00 14.42 399 LEU A N 1
ATOM 2953 C CA . LEU A 1 407 ? 9.501 1.069 22.026 1.00 15.28 399 LEU A CA 1
ATOM 2954 C C . LEU A 1 407 ? 10.527 2.154 22.356 1.00 14.86 399 LEU A C 1
ATOM 2955 O O . LEU A 1 407 ? 10.732 2.492 23.537 1.00 15.58 399 LEU A O 1
ATOM 2960 N N . LEU A 1 408 ? 11.198 2.627 21.312 1.00 14.77 400 LEU A N 1
ATOM 2961 C CA . LEU A 1 408 ? 12.297 3.594 21.373 1.00 15.40 400 LEU A CA 1
ATOM 2962 C C . LEU A 1 408 ? 11.776 4.889 20.764 1.00 16.90 400 LEU A C 1
ATOM 2963 O O . LEU A 1 408 ? 12.025 5.234 19.595 1.00 17.21 400 LEU A O 1
ATOM 2968 N N . LYS A 1 409 ? 11.051 5.605 21.584 1.00 18.03 401 LYS A N 1
ATOM 2969 C CA . LYS A 1 409 ? 10.357 6.805 21.192 1.00 18.05 401 LYS A CA 1
ATOM 2970 C C . LYS A 1 409 ? 11.227 7.863 20.514 1.00 16.72 401 LYS A C 1
ATOM 2971 O O . LYS A 1 409 ? 10.707 8.666 19.735 1.00 17.31 401 LYS A O 1
ATOM 2977 N N . ASP A 1 410 ? 12.528 7.885 20.813 1.00 15.64 402 ASP A N 1
ATOM 2978 C CA . ASP A 1 410 ? 13.419 8.882 20.220 1.00 15.68 402 ASP A CA 1
ATOM 2979 C C . ASP A 1 410 ? 14.397 8.345 19.176 1.00 16.23 402 ASP A C 1
ATOM 2980 O O . ASP A 1 410 ? 15.412 8.970 18.872 1.00 16.63 402 ASP A O 1
ATOM 2985 N N . TYR A 1 411 ? 14.103 7.170 18.631 1.00 15.66 403 TYR A N 1
ATOM 2986 C CA . TYR A 1 411 ? 14.898 6.659 17.523 1.00 15.74 403 TYR A CA 1
ATOM 2987 C C . TYR A 1 411 ? 14.196 6.924 16.201 1.00 16.85 403 TYR A C 1
ATOM 2988 O O . TYR A 1 411 ? 12.966 6.913 16.145 1.00 18.31 403 TYR A O 1
ATOM 2997 N N . LYS A 1 412 ? 14.982 7.168 15.158 1.00 18.12 404 LYS A N 1
ATOM 2998 C CA . LYS A 1 412 ? 14.470 7.277 13.784 1.00 18.86 404 LYS A CA 1
ATOM 2999 C C . LYS A 1 412 ? 14.320 5.892 13.172 1.00 17.85 404 LYS A C 1
ATOM 3000 O O . LYS A 1 412 ? 15.100 4.993 13.504 1.00 16.87 404 LYS A O 1
#

Radius of gyration: 21.88 Å; Cα contacts (8 Å, |Δi|>4): 847; chains: 1; bounding box: 47×51×60 Å

=== Feature glossary ===
Legend for the data blocks above and below:

— What the protein is —

Sequence gives the chain of amino acids in standard one-letter code (A=alanine, C=cysteine, …, Y=tyrosine), read N→C. It is the only feature that is directly encoded by the gene; all structural features are derived from the folded form of this sequence.

The annotation block draws on four external resources. InterPro: which protein families and domains the sequence belongs to. GO: standardized terms for what the protein does, what process it participates in, and where in the cell it acts. CATH: which structural fold it has in the CATH hierarchy. Organism: the species of origin.

— Where its atoms are —

Atomic coordinates in PDBx/mmCIF format — the same representation the Protein Data Bank distributes. Each line of the _atom_site loop places one backbone atom in Cartesian space (units: ångströms, origin: arbitrary).

Six rendered views show the 3D structure from the faces of a cube — i.e. along ±x, ±y, ±z. Rendering representation is drawn randomly per protein from cartoon (secondary-structure ribbons), sticks (backbone bonds), or molecular surface; coloring is either N→C rainbow (blue at the N-terminus through red at the C-terminus) or one color per chain.

— Local backbone conformation —

DSSP 8-state secondary structure assigns each residue one of H (α-helix), G (3₁₀-helix), I (π-helix), E (extended β-strand), B (isolated β-bridge), T (hydrogen-bonded turn), S (bend), or '-' (coil). The assignment is computed from backbone hydrogen-bond geometry via the Kabsch–Sander algorithm.

P-SEA three-state annotation labels each residue as helix, strand, or coil based purely on the geometry of the Cα trace. It serves as a fallback when the full backbone (and thus DSSP) is unavailable.

φ (phi) and ψ (psi) are the two rotatable backbone dihedrals per residue: φ is the C(i-1)–N–Cα–C torsion, ψ is the N–Cα–C–N(i+1) torsion, both in degrees on (−180°, 180°]. α-helical residues cluster near (−60°, −45°); β-strand residues near (−120°, +130°). A Ramachandran plot is simply a scatter of (φ, ψ) for every residue.

— Global shape and packing —

Radius of gyration (Rg) is the root-mean-square distance of Cα atoms from their centroid — a single number for overall size and compactness. A globular domain of N residues has Rg ≈ 2.2·N^0.38 Å; an extended or disordered chain has a much larger Rg. The Cα contact count is the number of residue pairs whose Cα atoms are within 8 Å and are more than four positions apart in sequence — a standard proxy for tertiary packing density. The bounding box is the smallest axis-aligned box enclosing all Cα atoms.

Accessible surface area quantifies burial. A residue with SASA near zero is packed into the hydrophobic core; one with SASA >100 Å² sits on the surface. Computed here via the Shrake–Rupley numerical algorithm with a 1.4 Å probe.

The contact map is a binary N×N matrix image: pixel (i, j) is dark where Cα_i and Cα_j are within 8 Å and |i−j|>4. Because the |i−j|>4 filter removes local helical contacts, off-diagonal stripes parallel to the main diagonal indicate parallel β-sheets; stripes perpendicular to it indicate antiparallel β-sheets. The Ramachandran plot scatters every residue's (φ, ψ) pair against the sterically allowed regions. The PAE heatmap renders the predicted-aligned-error matrix.

— Structural neighborhood —

A 3Di character summarizes, for each residue, the relative orientation of the Cα frame of its nearest spatial neighbor. Because it encodes fold topology rather than chemistry, 3Di alignments detect remote structural similarity that sequence alignment misses.

Structural nearest neighbors (via Foldseek easy-search vs the PDB). Reported per hit: target PDB id, E-value, and alignment TM-score. A TM-score above ~0.5 is the conventional threshold for 'same fold'.

— Confidence and disorder —

For AlphaFold models, the B-factor field carries pLDDT — the model's own estimate of local accuracy on a 0–100 scale. Regions with pLDDT<50 should be treated as essentially unmodeled; they often correspond to intrinsically disordered segments.

B-factor (Debye–Waller factor) reflects atomic displacement in the crystal lattice. It is an experimental observable (units Å²), not a prediction; low values mean the atom is pinned down, high values mean it moves or is heterogeneous across the crystal.

Predicted Aligned Error (PAE) is an AlphaFold confidence matrix: entry (i, j) is the expected error in the position of residue j, in ångströms, when the prediction is superimposed on the true structure at residue i. Low PAE within a block of residues means that block is internally rigid and well-predicted; high PAE between two blocks means their relative placement is uncertain even if each block individually is confident.